Protein AF-X0YTX5-F1 (afdb_monomer)

Secondary structure (DSSP, 8-state):
-HHHHHHHHHHHHHHHHHHHHHHHHIIIIIITTHHHHTTTTS----SSS--SS----HHHHHHHHHHHHS-S--EEEEES--SSSEEE--TTT-EEESS-GGGGT-SS-EE----TT-TTHHHHHHHHT-TT-TTS-SHHHHHHHHHTTEEEEEEETTB-TTSS-S-TT--HHHHHHHHHH-TTEEEEEEETTEEEEEE-GGG---SEE--SEEEEESS-GGGHHHHHTTTT--TTEEEEEGGGTTSTTHHHHTTT---TTS-EEEEPS---EEEEEEEETTEEEEEEES--S-EEEEEEEE--TTEEEEEE--GGGS-HHHHSSEEEEETTTTEEEE-----SS-TTTTTTTTPPPSPGGGEEEETTTEEEEEE-TTTTTT-SSEEEEEEEHHHHHHHHHHHHHHHHHHHHHHHHHHHHHHHHHHHHHHHH-

Radius of gyration: 29.68 Å; Cα contacts (8 Å, |Δi|>4): 696; chains: 1; bounding box: 62×64×97 Å

Structure (mmCIF, N/CA/C/O backbone):
data_AF-X0YTX5-F1
#
_entry.id   AF-X0YTX5-F1
#
loop_
_atom_site.group_PDB
_atom_site.id
_atom_site.type_symbol
_atom_site.label_atom_id
_atom_site.label_alt_id
_atom_site.label_comp_id
_atom_site.label_asym_id
_atom_site.label_entity_id
_atom_site.label_seq_id
_atom_site.pdbx_PDB_ins_code
_atom_site.Cartn_x
_atom_site.Cartn_y
_atom_site.Cartn_z
_atom_site.occupancy
_atom_site.B_iso_or_equiv
_atom_site.auth_seq_id
_atom_site.auth_comp_id
_atom_site.auth_asym_id
_atom_site.auth_atom_id
_atom_site.pdbx_PDB_model_num
ATOM 1 N N . GLY A 1 1 ? 32.789 34.284 -64.324 1.00 57.84 1 GLY A N 1
ATOM 2 C CA . GLY A 1 1 ? 32.442 33.266 -63.310 1.00 57.84 1 GLY A CA 1
ATOM 3 C C . GLY A 1 1 ? 31.374 33.756 -62.348 1.00 57.84 1 GLY A C 1
ATOM 4 O O . GLY A 1 1 ? 30.235 33.319 -62.438 1.00 57.84 1 GLY A O 1
ATOM 5 N N . PHE A 1 2 ? 31.717 34.704 -61.473 1.00 58.22 2 PHE A N 1
ATOM 6 C CA . PHE A 1 2 ? 30.876 35.129 -60.342 1.00 58.22 2 PHE A CA 1
ATOM 7 C C . PHE A 1 2 ? 29.487 35.687 -60.728 1.00 58.22 2 PHE A C 1
ATOM 9 O O . PHE A 1 2 ? 28.477 35.274 -60.165 1.00 58.22 2 PHE A O 1
ATOM 16 N N . ASN A 1 3 ? 29.405 36.541 -61.758 1.00 65.38 3 ASN A N 1
ATOM 17 C CA . ASN A 1 3 ? 28.134 37.140 -62.208 1.00 65.38 3 ASN A CA 1
ATOM 18 C C . ASN A 1 3 ? 27.142 36.134 -62.821 1.00 65.38 3 ASN A C 1
ATOM 20 O O . ASN A 1 3 ? 25.930 36.327 -62.739 1.00 65.38 3 ASN A O 1
ATOM 24 N N . ILE A 1 4 ? 27.640 35.047 -63.417 1.00 72.75 4 ILE A N 1
ATOM 25 C CA . ILE A 1 4 ? 26.796 33.999 -64.010 1.00 72.75 4 ILE A CA 1
ATOM 26 C C . ILE A 1 4 ? 26.188 33.142 -62.895 1.00 72.75 4 ILE A C 1
ATOM 28 O O . ILE A 1 4 ? 24.982 32.898 -62.892 1.00 72.75 4 ILE A O 1
ATOM 32 N N . LEU A 1 5 ? 27.004 32.768 -61.903 1.00 69.44 5 LEU A N 1
ATOM 33 C CA . LEU A 1 5 ? 26.555 32.027 -60.726 1.00 69.44 5 LEU A CA 1
ATOM 34 C C . LEU A 1 5 ? 25.501 32.823 -59.937 1.00 69.44 5 LEU A C 1
ATOM 36 O O . LEU A 1 5 ? 24.442 32.296 -59.605 1.00 69.44 5 LEU A O 1
ATOM 40 N N . TYR A 1 6 ? 25.752 34.116 -59.705 1.00 76.00 6 TYR A N 1
ATOM 41 C CA . TYR A 1 6 ? 24.842 35.002 -58.976 1.00 76.00 6 TYR A CA 1
ATOM 42 C C . TYR A 1 6 ? 23.460 35.115 -59.641 1.00 76.00 6 TYR A C 1
ATOM 44 O O . TYR A 1 6 ? 22.429 34.965 -58.979 1.00 76.00 6 TYR A O 1
ATOM 52 N N . ASN A 1 7 ? 23.416 35.311 -60.962 1.00 74.50 7 ASN A N 1
ATOM 53 C CA . ASN A 1 7 ? 22.154 35.390 -61.702 1.00 74.50 7 ASN A CA 1
ATOM 54 C C . ASN A 1 7 ? 21.389 34.055 -61.703 1.00 74.50 7 ASN A C 1
ATOM 56 O O . ASN A 1 7 ? 20.156 34.053 -61.656 1.00 74.50 7 ASN A O 1
ATOM 60 N N . TYR A 1 8 ? 22.101 32.925 -61.681 1.00 74.75 8 TYR A N 1
ATOM 61 C CA . TYR A 1 8 ? 21.503 31.595 -61.573 1.00 74.75 8 TYR A CA 1
ATOM 62 C C . TYR A 1 8 ? 20.877 31.350 -60.189 1.00 74.75 8 TYR A C 1
ATOM 64 O O . TYR A 1 8 ? 19.706 30.971 -60.098 1.00 74.75 8 TYR A O 1
ATOM 72 N N . PHE A 1 9 ? 21.602 31.664 -59.106 1.00 75.38 9 PHE A N 1
ATOM 73 C CA . PHE A 1 9 ? 21.072 31.603 -57.737 1.00 75.38 9 PHE A CA 1
ATOM 74 C C . PHE A 1 9 ? 19.858 32.519 -57.555 1.00 75.38 9 PHE A C 1
ATOM 76 O O . PHE A 1 9 ? 18.869 32.119 -56.944 1.00 75.38 9 PHE A O 1
ATOM 83 N N . LYS A 1 10 ? 19.879 33.724 -58.137 1.00 73.44 10 LYS A N 1
ATOM 84 C CA . LYS A 1 10 ? 18.753 34.666 -58.076 1.00 73.44 10 LYS A CA 1
ATOM 85 C C . LYS A 1 10 ? 17.503 34.130 -58.788 1.00 73.44 10 LYS A C 1
ATOM 87 O O . LYS A 1 10 ? 16.402 34.283 -58.255 1.00 73.44 10 LYS A O 1
ATOM 92 N N . LYS A 1 11 ? 17.665 33.476 -59.947 1.00 83.56 11 LYS A N 1
ATOM 93 C CA . LYS A 1 11 ? 16.567 32.892 -60.741 1.00 83.56 11 LYS A CA 1
ATOM 94 C C . LYS A 1 11 ? 15.898 31.704 -60.039 1.00 83.56 11 LYS A C 1
ATOM 96 O O . LYS A 1 11 ? 14.674 31.616 -60.048 1.00 83.56 11 LYS A O 1
ATOM 101 N N . TYR A 1 12 ? 16.675 30.837 -59.387 1.00 83.12 12 TYR A N 1
ATOM 102 C CA . TYR A 1 12 ? 16.172 29.597 -58.773 1.00 83.12 12 TYR A CA 1
ATOM 103 C C . TYR A 1 12 ? 16.137 29.607 -57.241 1.00 83.12 12 TYR A C 1
ATOM 105 O O . TYR A 1 12 ? 15.925 28.561 -56.629 1.00 83.12 12 TYR A O 1
ATOM 113 N N . ARG A 1 13 ? 16.285 30.778 -56.602 1.00 82.31 13 ARG A N 1
ATOM 114 C CA . ARG A 1 13 ? 16.419 30.915 -55.139 1.00 82.31 13 ARG A CA 1
ATOM 115 C C . ARG A 1 13 ? 15.402 30.105 -54.336 1.00 82.31 13 ARG A C 1
ATOM 117 O O . ARG A 1 13 ? 15.783 29.439 -53.391 1.00 82.31 13 ARG A O 1
ATOM 124 N N . LYS A 1 14 ? 14.120 30.115 -54.727 1.00 78.06 14 LYS A N 1
ATOM 125 C CA . LYS A 1 14 ? 13.048 29.426 -53.988 1.00 78.06 14 LYS A CA 1
ATOM 126 C C . LYS A 1 14 ? 13.196 27.908 -54.062 1.00 78.06 14 LYS A C 1
ATOM 128 O O . LYS A 1 14 ? 13.034 27.236 -53.052 1.00 78.06 14 LYS A O 1
ATOM 133 N N . SER A 1 15 ? 13.524 27.388 -55.241 1.00 82.12 15 SER A N 1
ATOM 134 C CA . SER A 1 15 ? 13.706 25.954 -55.468 1.00 82.12 15 SER A CA 1
ATOM 135 C C . SER A 1 15 ? 15.001 25.459 -54.817 1.00 82.12 15 SER A C 1
ATOM 137 O O . SER A 1 15 ? 14.981 24.420 -54.171 1.00 82.12 15 SER A O 1
ATOM 139 N N . ILE A 1 16 ? 16.094 26.233 -54.889 1.00 85.44 16 ILE A N 1
ATOM 140 C CA . ILE A 1 16 ? 17.349 25.945 -54.169 1.00 85.44 16 ILE A CA 1
ATOM 141 C C . ILE A 1 16 ? 17.114 25.961 -52.652 1.00 85.44 16 ILE A C 1
ATOM 143 O O . ILE A 1 16 ? 17.505 25.019 -51.975 1.00 85.44 16 ILE A O 1
ATOM 147 N N . SER A 1 17 ? 16.420 26.971 -52.112 1.00 80.94 17 SER A N 1
ATOM 148 C CA . SER A 1 17 ? 16.062 27.013 -50.688 1.00 80.94 17 SER A CA 1
ATOM 149 C C . SER A 1 17 ? 15.198 25.824 -50.273 1.00 80.94 17 SER A C 1
ATOM 151 O O . SER A 1 17 ? 15.447 25.256 -49.220 1.00 80.94 17 SER A O 1
ATOM 153 N N . LEU A 1 18 ? 14.219 25.413 -51.086 1.00 87.31 18 LEU A N 1
ATOM 154 C CA . LEU A 1 18 ? 13.385 24.245 -50.791 1.00 87.31 18 LEU A CA 1
ATOM 155 C C . LEU A 1 18 ? 14.210 22.950 -50.765 1.00 87.31 18 LEU A C 1
ATOM 157 O O . LEU A 1 18 ? 14.044 22.152 -49.850 1.00 87.31 18 LEU A O 1
ATOM 161 N N . VAL A 1 19 ? 15.115 22.759 -51.730 1.00 91.12 19 VAL A N 1
ATOM 162 C CA . VAL A 1 19 ? 16.014 21.594 -51.772 1.00 91.12 19 VAL A CA 1
ATOM 163 C C . VAL A 1 19 ? 16.956 21.591 -50.572 1.00 91.12 19 VAL A C 1
ATOM 165 O O . VAL A 1 19 ? 17.126 20.550 -49.948 1.00 91.12 19 VAL A O 1
ATOM 168 N N . ILE A 1 20 ? 17.521 22.744 -50.203 1.00 91.44 20 ILE A N 1
ATOM 169 C CA . ILE A 1 20 ? 18.371 22.871 -49.012 1.00 91.44 20 ILE A CA 1
ATOM 170 C C . ILE A 1 20 ? 17.571 22.551 -47.749 1.00 91.44 20 ILE A C 1
ATOM 172 O O . ILE A 1 20 ? 18.040 21.780 -46.923 1.00 91.44 20 ILE A O 1
ATOM 176 N N . VAL A 1 21 ? 16.358 23.092 -47.603 1.00 92.44 21 VAL A N 1
ATOM 177 C CA . VAL A 1 21 ? 15.489 22.794 -46.457 1.00 92.44 21 VAL A CA 1
ATOM 178 C C . VAL A 1 21 ? 15.157 21.303 -46.418 1.00 92.44 21 VAL A C 1
ATOM 180 O O . VAL A 1 21 ? 15.336 20.682 -45.380 1.00 92.44 21 VAL A O 1
ATOM 183 N N . ALA A 1 22 ? 14.756 20.695 -47.535 1.00 92.88 22 ALA A N 1
ATOM 184 C CA . ALA A 1 22 ? 14.469 19.263 -47.599 1.00 92.88 22 ALA A CA 1
ATOM 185 C C . ALA A 1 22 ? 15.700 18.407 -47.251 1.00 92.88 22 ALA A C 1
ATOM 187 O O . ALA A 1 22 ? 15.591 17.473 -46.461 1.00 92.88 22 ALA A O 1
ATOM 188 N N . ALA A 1 23 ? 16.879 18.757 -47.773 1.00 95.31 23 ALA A N 1
ATOM 189 C CA . ALA A 1 23 ? 18.134 18.088 -47.444 1.00 95.31 23 ALA A CA 1
ATOM 190 C C . ALA A 1 23 ? 18.479 18.231 -45.954 1.00 95.31 23 ALA A C 1
ATOM 192 O O . ALA A 1 23 ? 18.842 17.245 -45.320 1.00 95.31 23 ALA A O 1
ATOM 193 N N . LEU A 1 24 ? 18.299 19.421 -45.371 1.00 95.25 24 LEU A N 1
ATOM 194 C CA . LEU A 1 24 ? 18.482 19.650 -43.937 1.00 95.25 24 LEU A CA 1
ATOM 195 C C . LEU A 1 24 ? 17.498 18.828 -43.103 1.00 95.25 24 LEU A C 1
ATOM 197 O O . LEU A 1 24 ? 17.904 18.261 -42.097 1.00 95.25 24 LEU A O 1
ATOM 201 N N . TYR A 1 25 ? 16.237 18.698 -43.523 1.00 95.31 25 TYR A N 1
ATOM 202 C CA . TYR A 1 25 ? 15.267 17.834 -42.846 1.00 95.31 25 TYR A CA 1
ATOM 203 C C . TYR A 1 25 ? 15.682 16.359 -42.897 1.00 95.31 25 TYR A C 1
ATOM 205 O O . TYR A 1 25 ? 15.608 15.678 -41.880 1.00 95.31 25 TYR A O 1
ATOM 213 N N . ILE A 1 26 ? 16.164 15.862 -44.039 1.00 96.31 26 ILE A N 1
ATOM 214 C CA . ILE A 1 26 ? 16.653 14.479 -44.159 1.00 96.31 26 ILE A CA 1
ATOM 215 C C . ILE A 1 26 ? 17.895 14.265 -43.287 1.00 96.31 26 ILE A C 1
ATOM 217 O O . ILE A 1 26 ? 17.999 13.252 -42.598 1.00 96.31 26 ILE A O 1
ATOM 221 N N . LEU A 1 27 ? 18.822 15.222 -43.271 1.00 95.81 27 LEU A N 1
ATOM 222 C CA . LEU A 1 27 ? 20.013 15.140 -42.430 1.00 95.81 27 LEU A CA 1
ATOM 223 C C . LEU A 1 27 ? 19.660 15.194 -40.941 1.00 95.81 27 LEU A C 1
ATOM 225 O O . LEU A 1 27 ? 20.191 14.397 -40.180 1.00 95.81 27 LEU A O 1
ATOM 229 N N . LEU A 1 28 ? 18.751 16.077 -40.524 1.00 94.38 28 LEU A N 1
ATOM 230 C CA . LEU A 1 28 ? 18.382 16.246 -39.117 1.00 94.38 28 LEU A CA 1
ATOM 231 C C . LEU A 1 28 ? 17.473 15.126 -38.605 1.00 94.38 28 LEU A C 1
ATOM 233 O O . LEU A 1 28 ? 17.730 14.588 -37.538 1.00 94.38 28 LEU A O 1
ATOM 237 N N . PHE A 1 29 ? 16.428 14.758 -39.345 1.00 94.38 29 PHE A N 1
ATOM 238 C CA . PHE A 1 29 ? 15.411 13.807 -38.878 1.00 94.38 29 PHE A CA 1
ATOM 239 C C . PHE A 1 29 ? 15.597 12.387 -39.416 1.00 94.38 29 PHE A C 1
ATOM 241 O O . PHE A 1 29 ? 15.044 11.451 -38.848 1.00 94.38 29 PHE A O 1
ATOM 248 N N . GLY A 1 30 ? 16.369 12.204 -40.487 1.00 92.56 30 GLY A N 1
ATOM 249 C CA . GLY A 1 30 ? 16.738 10.886 -41.003 1.00 92.56 30 GLY A CA 1
ATOM 250 C C . GLY A 1 30 ? 18.091 10.435 -40.463 1.00 92.56 30 GLY A C 1
ATOM 251 O O . GLY A 1 30 ? 18.161 9.482 -39.694 1.00 92.56 30 GLY A O 1
ATOM 252 N N . VAL A 1 31 ? 19.162 11.137 -40.852 1.00 93.44 31 VAL A N 1
ATOM 253 C CA . VAL A 1 31 ? 20.550 10.705 -40.595 1.00 93.44 31 VAL A CA 1
ATOM 254 C C . VAL A 1 31 ? 20.977 10.950 -39.148 1.00 93.44 31 VAL A C 1
ATOM 256 O O . VAL A 1 31 ? 21.439 10.032 -38.482 1.00 93.44 31 VAL A O 1
ATOM 259 N N . TYR A 1 32 ? 20.811 12.166 -38.630 1.00 94.00 32 TYR A N 1
ATOM 260 C CA . TYR A 1 32 ? 21.210 12.509 -37.262 1.00 94.00 32 TYR A CA 1
ATOM 261 C C . TYR A 1 32 ? 20.362 11.767 -36.218 1.00 94.00 32 TYR A C 1
ATOM 263 O O . TYR A 1 32 ? 20.885 11.317 -35.203 1.00 94.00 32 TYR A O 1
ATOM 271 N N . MET A 1 33 ? 19.076 11.549 -36.506 1.00 95.94 33 MET A N 1
ATOM 272 C CA . MET A 1 33 ? 18.187 10.728 -35.673 1.00 95.94 33 MET A CA 1
ATOM 273 C C . MET A 1 33 ? 18.319 9.218 -35.937 1.00 95.94 33 MET A C 1
ATOM 275 O O . MET A 1 33 ? 17.630 8.436 -35.290 1.00 95.94 33 MET A O 1
ATOM 279 N N . TRP A 1 34 ? 19.201 8.768 -36.839 1.00 94.44 34 TRP A N 1
ATOM 280 C CA . TRP A 1 34 ? 19.364 7.344 -37.162 1.00 94.44 34 TRP A CA 1
ATOM 281 C C . TRP A 1 34 ? 19.580 6.447 -35.932 1.00 94.44 34 TRP A C 1
ATOM 283 O O . TRP A 1 34 ? 18.893 5.429 -35.836 1.00 94.44 34 TRP A O 1
ATOM 293 N N . PRO A 1 35 ? 20.423 6.816 -34.941 1.00 92.00 35 PRO A N 1
ATOM 294 C CA . PRO A 1 35 ? 20.587 6.018 -33.724 1.00 92.00 35 PRO A CA 1
ATOM 295 C C . PRO A 1 35 ? 19.322 5.909 -32.860 1.00 92.00 35 PRO A C 1
ATOM 297 O O . PRO A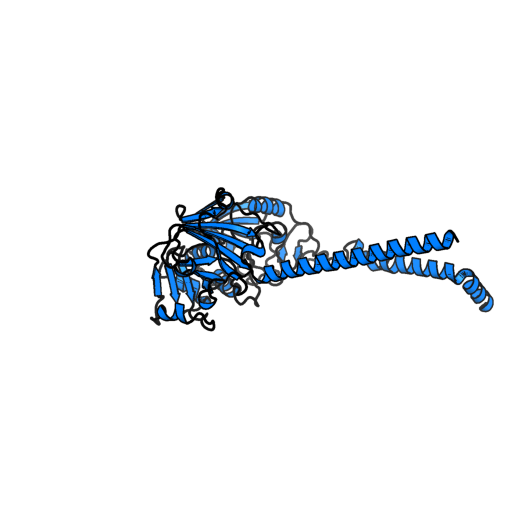 1 35 ? 19.195 4.958 -32.092 1.00 92.00 35 PRO A O 1
ATOM 300 N N . TYR A 1 36 ? 18.385 6.855 -32.978 1.00 90.94 36 TYR A N 1
ATOM 301 C CA . TYR A 1 36 ? 17.088 6.790 -32.301 1.00 90.94 36 TYR A CA 1
ATOM 302 C C . TYR A 1 36 ? 16.145 5.821 -33.015 1.00 90.94 36 TYR A C 1
ATOM 304 O O . TYR A 1 36 ? 15.491 5.017 -32.360 1.00 90.94 36 TYR A O 1
ATOM 312 N N . TRP A 1 37 ? 16.113 5.848 -34.352 1.00 90.25 37 TRP A N 1
ATOM 313 C CA . TRP A 1 37 ? 15.280 4.940 -35.150 1.00 90.25 37 TRP A CA 1
ATOM 314 C C . TRP A 1 37 ? 15.717 3.479 -35.035 1.00 90.25 37 TRP A C 1
ATOM 316 O O . TRP A 1 37 ? 14.878 2.583 -35.057 1.00 90.25 37 TRP A O 1
ATOM 326 N N . THR A 1 38 ? 17.023 3.238 -34.914 1.00 89.44 38 THR A N 1
ATOM 327 C CA . THR A 1 38 ? 17.587 1.886 -34.797 1.00 89.44 38 THR A CA 1
ATOM 328 C C . THR A 1 38 ? 17.747 1.413 -33.355 1.00 89.44 38 THR A C 1
ATOM 330 O O . THR A 1 38 ? 18.075 0.250 -33.134 1.00 89.44 38 THR A O 1
ATOM 333 N N . GLY A 1 39 ? 17.554 2.295 -32.369 1.00 85.81 39 GLY A N 1
ATOM 334 C CA . GLY A 1 39 ? 17.823 1.992 -30.964 1.00 85.81 39 GLY A CA 1
ATOM 335 C C . GLY A 1 39 ? 19.314 1.854 -30.630 1.00 85.81 39 GLY A C 1
ATOM 336 O O . GLY A 1 39 ? 19.644 1.411 -29.534 1.00 85.81 39 GLY A O 1
ATOM 337 N N . ALA A 1 40 ? 20.224 2.256 -31.527 1.00 87.56 40 ALA A N 1
ATOM 338 C CA . ALA A 1 40 ? 21.668 2.248 -31.275 1.00 87.56 40 ALA A CA 1
ATOM 339 C C . ALA A 1 40 ? 22.092 3.202 -30.142 1.00 87.56 40 ALA A C 1
ATOM 341 O O . ALA A 1 40 ? 23.187 3.070 -29.607 1.00 87.56 40 ALA A O 1
ATOM 342 N N . ILE A 1 41 ? 21.227 4.147 -29.750 1.00 89.38 41 ILE A N 1
ATOM 343 C CA . ILE A 1 41 ? 21.434 4.969 -28.548 1.00 89.38 41 ILE A CA 1
ATOM 344 C C . ILE A 1 41 ? 21.294 4.165 -27.242 1.00 89.38 41 ILE A C 1
ATOM 346 O O . ILE A 1 41 ? 21.807 4.580 -26.205 1.00 89.38 41 ILE A O 1
ATOM 350 N N . ILE A 1 42 ? 20.603 3.021 -27.279 1.00 87.62 42 ILE A N 1
ATOM 351 C CA . ILE A 1 42 ? 20.414 2.152 -26.119 1.00 87.62 42 ILE A CA 1
ATOM 352 C C . ILE A 1 42 ? 21.633 1.242 -26.000 1.00 87.62 42 ILE A C 1
ATOM 354 O O . ILE A 1 42 ? 21.929 0.468 -26.915 1.00 87.62 42 ILE A O 1
ATOM 358 N N . TYR A 1 43 ? 22.304 1.330 -24.850 1.00 85.38 43 TYR A N 1
ATOM 359 C CA . TYR A 1 43 ? 23.467 0.513 -24.520 1.00 85.38 43 TYR A CA 1
ATOM 360 C C . TYR A 1 43 ? 23.165 -0.972 -24.731 1.00 85.38 43 TYR A C 1
ATOM 362 O O . TYR A 1 43 ? 22.215 -1.506 -24.162 1.00 85.38 43 TYR A O 1
ATOM 370 N N . GLU A 1 44 ? 23.958 -1.630 -25.569 1.00 84.81 44 GLU A N 1
ATOM 371 C CA . GLU A 1 44 ? 23.699 -3.005 -25.999 1.00 84.81 44 GLU A CA 1
ATOM 372 C C . GLU A 1 44 ? 24.222 -4.075 -25.037 1.00 84.81 44 GLU A C 1
ATOM 374 O O . GLU A 1 44 ? 23.824 -5.230 -25.165 1.00 84.81 44 GLU A O 1
ATOM 379 N N . GLY A 1 45 ? 24.998 -3.679 -24.024 1.00 82.94 45 GLY A N 1
ATOM 380 C CA . GLY A 1 45 ? 25.584 -4.573 -23.025 1.00 82.94 45 GLY A CA 1
ATOM 381 C C . GLY A 1 45 ? 27.084 -4.785 -23.233 1.00 82.94 45 GLY A C 1
ATOM 382 O O . GLY A 1 45 ? 27.649 -4.421 -24.263 1.00 82.94 45 GLY A O 1
ATOM 383 N N . GLY A 1 46 ? 27.744 -5.351 -22.228 1.00 80.56 46 GLY A N 1
ATOM 384 C CA . GLY A 1 46 ? 29.158 -5.717 -22.248 1.00 80.56 46 GLY A CA 1
ATOM 385 C C . GLY A 1 46 ? 29.484 -6.722 -21.144 1.00 80.56 46 GLY A C 1
ATOM 386 O O . GLY A 1 46 ? 28.607 -7.108 -20.379 1.00 80.56 46 GLY A O 1
ATOM 387 N N . GLU A 1 47 ? 30.752 -7.125 -21.032 1.00 74.62 47 GLU A N 1
ATOM 388 C CA . GLU A 1 47 ? 31.186 -8.166 -20.078 1.00 74.62 47 GLU A CA 1
ATOM 389 C C . GLU A 1 47 ? 30.887 -7.821 -18.610 1.00 74.62 47 GLU A C 1
ATOM 391 O O . GLU A 1 47 ? 30.637 -8.708 -17.802 1.00 74.62 47 GLU A O 1
ATOM 396 N N . ILE A 1 48 ? 30.902 -6.527 -18.271 1.00 76.12 48 ILE A N 1
ATOM 397 C CA . ILE A 1 48 ? 30.707 -6.040 -16.898 1.00 76.12 48 ILE A CA 1
ATOM 398 C C . ILE A 1 48 ? 29.269 -5.574 -16.664 1.00 76.12 48 ILE A C 1
ATOM 400 O O . ILE A 1 48 ? 28.724 -5.784 -15.586 1.00 76.12 48 ILE A O 1
ATOM 404 N N . LYS A 1 49 ? 28.655 -4.901 -17.645 1.00 79.50 49 LYS A N 1
ATOM 405 C CA . LYS A 1 49 ? 27.348 -4.252 -17.491 1.00 79.50 49 LYS A CA 1
ATOM 406 C C . LYS A 1 49 ? 26.342 -4.854 -18.480 1.00 79.50 49 LYS A C 1
ATOM 408 O O . LYS A 1 49 ? 26.605 -4.795 -19.681 1.00 79.50 49 LYS A O 1
ATOM 413 N N . PRO A 1 50 ? 25.188 -5.363 -18.012 1.00 84.12 50 PRO A N 1
ATOM 414 C CA . PRO A 1 50 ? 24.144 -5.883 -18.887 1.00 84.12 50 PRO A CA 1
ATOM 415 C C . PRO A 1 50 ? 23.598 -4.848 -19.875 1.00 84.12 50 PRO A C 1
ATOM 417 O O . PRO A 1 50 ? 23.784 -3.637 -19.715 1.00 84.12 50 PRO A O 1
ATOM 420 N N . SER A 1 51 ? 22.891 -5.339 -20.890 1.00 85.75 51 SER A N 1
ATOM 421 C CA . SER A 1 51 ? 22.187 -4.520 -21.872 1.00 85.75 51 SER A CA 1
ATOM 422 C C . SER A 1 51 ? 21.187 -3.578 -21.204 1.00 85.75 51 SER A C 1
ATOM 424 O O . SER A 1 51 ? 20.524 -3.929 -20.235 1.00 85.75 51 SER A O 1
ATOM 426 N N . ALA A 1 52 ? 21.032 -2.371 -21.743 1.00 84.62 52 ALA A N 1
ATOM 427 C CA . ALA A 1 52 ? 19.890 -1.515 -21.422 1.00 84.62 52 ALA A CA 1
ATOM 428 C C . ALA A 1 52 ? 18.691 -1.801 -22.346 1.00 84.62 52 ALA A C 1
ATOM 430 O O . ALA A 1 52 ? 17.628 -1.195 -22.196 1.00 84.62 52 ALA A O 1
ATOM 431 N N . ARG A 1 53 ? 18.851 -2.702 -23.328 1.00 85.12 53 ARG A N 1
ATOM 432 C CA . ARG A 1 53 ? 17.741 -3.196 -24.145 1.00 85.12 53 ARG A CA 1
ATOM 433 C C . ARG A 1 53 ? 16.915 -4.172 -23.312 1.00 85.12 53 ARG A C 1
ATOM 435 O O . ARG A 1 53 ? 17.450 -4.941 -22.525 1.00 85.12 53 ARG A O 1
ATOM 442 N N . VAL A 1 54 ? 15.598 -4.127 -23.485 1.00 83.44 54 VAL A N 1
ATOM 443 C CA . VAL A 1 54 ? 14.658 -4.948 -22.716 1.00 83.44 54 VAL A CA 1
ATOM 444 C C . VAL A 1 54 ? 14.004 -5.976 -23.612 1.00 83.44 54 VAL A C 1
ATOM 446 O O . VAL A 1 54 ? 13.321 -5.633 -24.577 1.00 83.44 54 VAL A O 1
ATOM 449 N N . LYS A 1 55 ? 14.141 -7.238 -23.216 1.00 88.31 55 LYS A N 1
ATOM 450 C CA . LYS A 1 55 ? 13.280 -8.333 -23.645 1.00 88.31 55 LYS A CA 1
ATOM 451 C C . LYS A 1 55 ? 12.885 -9.116 -22.400 1.00 88.31 55 LYS A C 1
ATOM 453 O O . LYS A 1 55 ? 13.645 -9.939 -21.909 1.00 88.31 55 LYS A O 1
ATOM 458 N N . ILE A 1 56 ? 11.711 -8.793 -21.864 1.00 92.31 56 ILE A N 1
ATOM 459 C CA . ILE A 1 56 ? 11.223 -9.384 -20.616 1.00 92.31 56 ILE A CA 1
ATOM 460 C C . ILE A 1 56 ? 10.971 -10.887 -20.841 1.00 92.31 56 ILE A C 1
ATOM 462 O O . ILE A 1 56 ? 10.227 -11.234 -21.766 1.00 92.31 56 ILE A O 1
ATOM 466 N N . PRO A 1 57 ? 11.549 -11.785 -20.024 1.00 95.12 57 PRO A N 1
ATOM 467 C CA . PRO A 1 57 ? 11.325 -13.219 -20.154 1.00 95.12 57 PRO A CA 1
ATOM 468 C C . PRO A 1 57 ? 9.858 -13.624 -19.958 1.00 95.12 57 PRO A C 1
ATOM 470 O O . PRO A 1 57 ? 9.134 -13.044 -19.149 1.00 95.12 57 PRO A O 1
ATOM 473 N N . GLU A 1 58 ? 9.420 -14.689 -20.635 1.00 96.38 58 GLU A N 1
ATOM 474 C CA . GLU A 1 58 ? 8.023 -15.159 -20.584 1.00 96.38 58 GLU A CA 1
ATOM 475 C C . GLU A 1 58 ? 7.551 -15.478 -19.149 1.00 96.38 58 GLU A C 1
ATOM 477 O O . GLU A 1 58 ? 6.378 -15.303 -18.807 1.00 96.38 58 GLU A O 1
ATOM 482 N N . TYR A 1 59 ? 8.466 -15.923 -18.283 1.00 97.00 59 TYR A N 1
ATOM 483 C CA . TYR A 1 59 ? 8.143 -16.282 -16.905 1.00 97.00 59 TYR A CA 1
ATOM 484 C C . TYR A 1 59 ? 7.704 -15.089 -16.043 1.00 97.00 59 TYR A C 1
ATOM 486 O O . TYR A 1 59 ? 6.910 -15.296 -15.129 1.00 97.00 59 TYR A O 1
ATOM 494 N N . TYR A 1 60 ? 8.113 -13.855 -16.364 1.00 97.06 60 TYR A N 1
ATOM 495 C CA . TYR A 1 60 ? 7.613 -12.651 -15.687 1.00 97.06 60 TYR A CA 1
ATOM 496 C C . TYR A 1 60 ? 6.123 -12.437 -15.942 1.00 97.06 60 TYR A C 1
ATOM 498 O O . TYR A 1 60 ? 5.377 -12.130 -15.018 1.00 97.06 60 TYR A O 1
ATOM 506 N 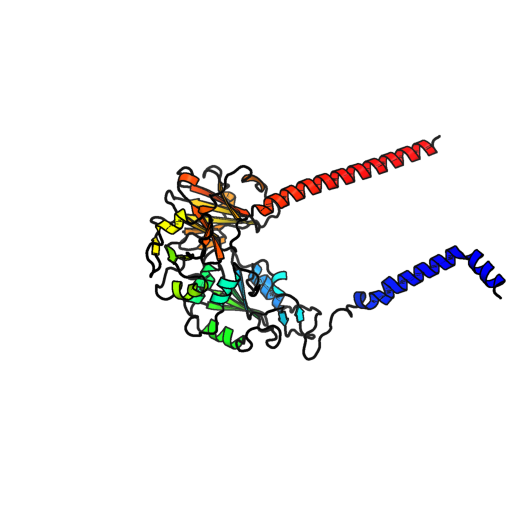N . TYR A 1 61 ? 5.666 -12.644 -17.178 1.00 97.81 61 TYR A N 1
ATOM 507 C CA . TYR A 1 61 ? 4.247 -12.519 -17.514 1.00 97.81 61 TYR A CA 1
ATOM 508 C C . TYR A 1 61 ? 3.416 -13.617 -16.840 1.00 97.81 61 TYR A C 1
ATOM 510 O O . TYR A 1 61 ? 2.328 -13.348 -16.337 1.00 97.81 61 TYR A O 1
ATOM 518 N N . LYS A 1 62 ? 3.942 -14.849 -16.767 1.00 98.31 62 LYS A N 1
ATOM 519 C CA . LYS A 1 62 ? 3.295 -15.962 -16.046 1.00 98.31 62 LYS A CA 1
ATOM 520 C C . LYS A 1 62 ? 3.194 -15.682 -14.542 1.00 98.31 62 LYS A C 1
ATOM 522 O O . LYS A 1 62 ? 2.123 -15.870 -13.966 1.00 98.31 62 LYS A O 1
ATOM 527 N N . ALA A 1 63 ? 4.278 -15.196 -13.936 1.00 98.19 63 ALA A N 1
ATOM 528 C CA . ALA A 1 63 ? 4.327 -14.765 -12.541 1.00 98.19 63 ALA A CA 1
ATOM 529 C C . ALA A 1 63 ? 3.335 -13.626 -12.254 1.00 98.19 63 ALA A C 1
ATOM 531 O O . ALA A 1 63 ? 2.574 -13.693 -11.289 1.00 98.19 63 ALA A O 1
ATOM 532 N N . ALA A 1 64 ? 3.304 -12.615 -13.124 1.00 98.12 64 ALA A N 1
ATOM 533 C CA . ALA A 1 64 ? 2.412 -11.471 -12.999 1.00 98.12 64 ALA A CA 1
ATOM 534 C C . ALA A 1 64 ? 0.933 -11.863 -13.110 1.00 98.12 64 ALA A C 1
ATOM 536 O O . ALA A 1 64 ? 0.130 -11.460 -12.273 1.00 98.12 64 ALA A O 1
ATOM 537 N N . ASN A 1 65 ? 0.570 -12.696 -14.090 1.00 97.81 65 ASN A N 1
ATOM 538 C CA . ASN A 1 65 ? -0.803 -13.186 -14.225 1.00 97.81 65 ASN A CA 1
ATOM 539 C C . ASN A 1 65 ? -1.255 -13.930 -12.963 1.00 97.81 65 ASN A C 1
ATOM 541 O O . ASN A 1 65 ? -2.323 -13.642 -12.434 1.00 97.81 65 ASN A O 1
ATOM 545 N N . TYR A 1 66 ? -0.405 -14.816 -12.439 1.00 97.81 66 TYR A N 1
ATOM 546 C CA . TYR A 1 66 ? -0.692 -15.554 -11.213 1.00 97.81 66 TYR A CA 1
A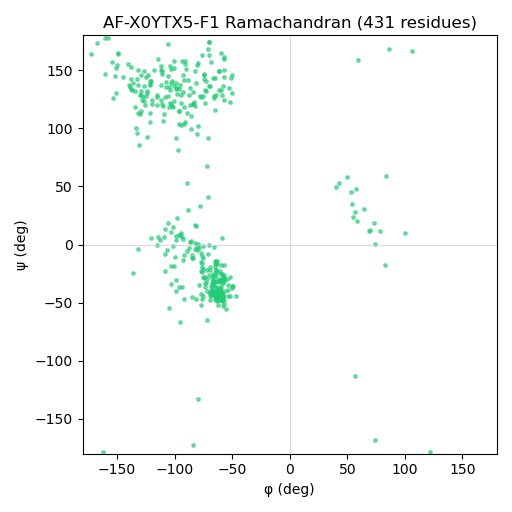TOM 547 C C . TYR A 1 66 ? -0.972 -14.637 -10.018 1.00 97.81 66 TYR A C 1
ATOM 549 O O . TYR A 1 66 ? -1.991 -14.788 -9.352 1.00 97.81 66 TYR A O 1
ATOM 557 N N . ILE A 1 67 ? -0.097 -13.666 -9.751 1.00 97.31 67 ILE A N 1
ATOM 558 C CA . ILE A 1 67 ? -0.236 -12.821 -8.558 1.00 97.31 67 ILE A CA 1
ATOM 559 C C . ILE A 1 67 ? -1.341 -11.762 -8.697 1.00 97.31 67 ILE A C 1
ATOM 561 O O . ILE A 1 67 ? -1.892 -11.301 -7.696 1.00 97.31 67 ILE A O 1
ATOM 565 N N . ASN A 1 68 ? -1.699 -11.389 -9.928 1.00 96.12 68 ASN A N 1
ATOM 566 C CA . ASN A 1 68 ? -2.806 -10.473 -10.205 1.00 96.12 68 ASN A CA 1
ATOM 567 C C . ASN A 1 68 ? -4.178 -11.131 -9.993 1.00 96.12 68 ASN A C 1
ATOM 569 O O . ASN A 1 68 ? -5.137 -10.435 -9.657 1.00 96.12 68 ASN A O 1
ATOM 573 N N . GLU A 1 69 ? -4.276 -12.454 -10.154 1.00 95.19 69 GLU A N 1
ATOM 574 C CA . GLU A 1 69 ? -5.497 -13.226 -9.884 1.00 95.19 69 GLU A CA 1
ATOM 575 C C . GLU A 1 69 ? -5.762 -13.421 -8.380 1.00 95.19 69 GLU A C 1
ATOM 577 O O . GLU A 1 69 ? -6.907 -13.638 -7.969 1.00 95.19 69 GLU A O 1
ATOM 582 N N . GLU A 1 70 ? -4.729 -13.296 -7.542 1.00 94.94 70 GLU A N 1
ATOM 583 C CA . GLU A 1 70 ? -4.849 -13.445 -6.093 1.00 94.94 70 GLU A CA 1
ATOM 584 C C . GLU A 1 70 ? -5.750 -12.361 -5.477 1.00 94.94 70 GLU A C 1
ATOM 586 O O . GLU A 1 70 ? -5.566 -11.150 -5.660 1.00 94.94 70 GLU A O 1
ATOM 591 N N . LYS A 1 71 ? -6.735 -12.800 -4.687 1.00 91.50 71 LYS A N 1
ATOM 592 C CA . LYS A 1 71 ? -7.737 -11.920 -4.072 1.00 91.50 71 LYS A CA 1
ATOM 593 C C . LYS A 1 71 ? -7.222 -11.221 -2.810 1.00 91.50 71 LYS A C 1
ATOM 595 O O . LYS A 1 71 ? -6.367 -11.726 -2.080 1.00 91.50 71 LYS A O 1
ATOM 600 N N . GLY A 1 72 ? -7.827 -10.070 -2.535 1.00 91.31 72 GLY A N 1
ATOM 601 C CA . GLY A 1 72 ? -7.545 -9.236 -1.372 1.00 91.31 72 GLY A CA 1
ATOM 602 C C . GLY A 1 72 ? -6.384 -8.256 -1.568 1.00 91.31 72 GLY A C 1
ATOM 603 O O . GLY A 1 72 ? -5.624 -8.334 -2.541 1.00 91.31 72 GLY A O 1
ATOM 604 N N . GLU A 1 73 ? -6.269 -7.322 -0.632 1.00 94.56 73 GLU A N 1
ATOM 605 C CA . GLU A 1 73 ? -5.220 -6.312 -0.537 1.00 94.56 73 GLU A CA 1
ATOM 606 C C . GLU A 1 73 ? -4.075 -6.838 0.323 1.00 94.56 73 GLU A C 1
ATOM 608 O O . GLU A 1 73 ? -4.218 -7.164 1.507 1.00 94.56 73 GLU A O 1
ATOM 613 N N . PHE A 1 74 ? -2.918 -6.934 -0.315 1.00 96.38 74 PHE A N 1
ATOM 614 C CA . PHE A 1 74 ? -1.675 -7.360 0.296 1.00 96.38 74 PHE A CA 1
ATOM 615 C C . PHE A 1 74 ? -0.502 -6.772 -0.480 1.00 96.38 74 PHE A C 1
ATOM 617 O O . PHE A 1 74 ? -0.621 -6.461 -1.668 1.00 96.38 74 PHE A O 1
ATOM 624 N N . LYS A 1 75 ? 0.639 -6.676 0.195 1.00 96.31 75 LYS A N 1
ATOM 625 C CA . LYS A 1 75 ? 1.915 -6.268 -0.386 1.00 96.31 75 LYS A CA 1
ATOM 626 C C . LYS A 1 75 ? 2.797 -7.482 -0.662 1.00 96.31 75 LYS A C 1
ATOM 628 O O . LYS A 1 75 ? 2.626 -8.553 -0.063 1.00 96.31 75 LYS A O 1
ATOM 633 N N . ILE A 1 76 ? 3.741 -7.295 -1.574 1.00 96.00 76 ILE A N 1
ATOM 634 C CA . ILE A 1 76 ? 4.763 -8.278 -1.934 1.00 96.00 76 ILE A CA 1
ATOM 635 C C . ILE A 1 76 ? 6.122 -7.708 -1.548 1.00 96.00 76 ILE A C 1
ATOM 637 O O . ILE A 1 76 ? 6.438 -6.588 -1.928 1.00 96.00 76 ILE A O 1
ATOM 641 N N . LEU A 1 77 ? 6.933 -8.461 -0.817 1.00 92.50 77 LEU A N 1
ATOM 642 C CA . LEU A 1 77 ? 8.324 -8.098 -0.552 1.00 92.50 77 LEU A CA 1
ATOM 643 C C . LEU A 1 77 ? 9.207 -8.604 -1.694 1.00 92.50 77 LEU A C 1
ATOM 645 O O . LEU A 1 77 ? 9.230 -9.809 -1.915 1.00 92.50 77 LEU A O 1
ATOM 649 N N . SER A 1 78 ? 9.918 -7.728 -2.406 1.00 90.38 78 SER A N 1
ATOM 650 C CA . SER A 1 78 ? 10.856 -8.149 -3.462 1.00 90.38 78 SER A CA 1
ATOM 651 C C . SER A 1 78 ? 12.269 -8.307 -2.906 1.00 90.38 78 SER A C 1
ATOM 653 O O . SER A 1 78 ? 12.760 -7.431 -2.190 1.00 90.38 78 SER A O 1
ATOM 655 N N . LEU A 1 79 ? 12.912 -9.433 -3.216 1.00 88.50 79 LEU A N 1
ATOM 656 C CA . LEU A 1 79 ? 14.268 -9.787 -2.804 1.00 88.50 79 LEU A CA 1
ATOM 657 C C . LEU A 1 79 ? 15.031 -10.489 -3.950 1.00 88.50 79 LEU A C 1
ATOM 659 O O . LEU A 1 79 ? 14.402 -11.133 -4.787 1.00 88.50 79 LEU A O 1
ATOM 663 N N . PRO A 1 80 ? 16.378 -10.454 -3.974 1.00 84.06 80 PRO A N 1
ATOM 664 C CA . PRO A 1 80 ? 17.245 -9.695 -3.081 1.00 84.06 80 PRO A CA 1
ATOM 665 C C . PRO A 1 80 ? 17.101 -8.193 -3.329 1.00 84.06 80 PRO A C 1
ATOM 667 O O . PRO A 1 80 ? 16.692 -7.745 -4.398 1.00 84.06 80 PRO A O 1
ATOM 670 N N . HIS A 1 81 ? 17.436 -7.405 -2.318 1.00 78.19 81 HIS A N 1
ATOM 671 C CA . HIS A 1 81 ? 17.396 -5.961 -2.441 1.00 78.19 81 HIS A CA 1
ATOM 672 C C . HIS A 1 81 ? 18.516 -5.447 -3.369 1.00 78.19 81 HIS A C 1
ATOM 674 O O . HIS A 1 81 ? 19.662 -5.880 -3.244 1.00 78.19 81 HIS A O 1
ATOM 680 N N . GLN A 1 82 ? 18.194 -4.498 -4.260 1.00 75.25 82 GLN A N 1
ATOM 681 C CA . GLN A 1 82 ? 19.172 -3.794 -5.095 1.00 75.25 82 GLN A CA 1
ATOM 682 C C . GLN A 1 82 ? 19.161 -2.270 -4.867 1.00 75.25 82 GLN A C 1
ATOM 684 O O . GLN A 1 82 ? 18.096 -1.667 -4.739 1.00 75.25 82 GLN A O 1
ATOM 689 N N . THR A 1 83 ? 20.339 -1.637 -4.854 1.00 72.19 83 THR A N 1
ATOM 690 C CA . THR A 1 83 ? 20.546 -0.190 -4.675 1.00 72.19 83 THR A CA 1
ATOM 691 C C . THR A 1 83 ? 20.976 0.490 -5.974 1.00 72.19 83 THR A C 1
ATOM 693 O O . THR A 1 83 ? 21.848 0.013 -6.693 1.00 72.19 83 THR A O 1
ATOM 696 N N . GLY A 1 84 ? 20.385 1.647 -6.291 1.00 72.12 84 GLY A N 1
ATOM 697 C CA . GLY A 1 84 ? 20.757 2.411 -7.493 1.00 72.12 84 GLY A CA 1
ATOM 698 C C . GLY A 1 84 ? 20.268 1.806 -8.820 1.00 72.12 84 GLY A C 1
ATOM 699 O O . GLY A 1 84 ? 20.783 2.161 -9.881 1.00 72.12 84 GLY A O 1
ATOM 700 N N . GLY A 1 85 ? 19.275 0.912 -8.765 1.00 80.06 85 GLY A N 1
ATOM 701 C CA . GLY A 1 85 ? 18.650 0.254 -9.914 1.00 80.06 85 GLY A CA 1
ATOM 702 C C . GLY A 1 85 ? 18.743 -1.268 -9.846 1.00 80.06 85 GLY A C 1
ATOM 703 O O . GLY A 1 85 ? 19.317 -1.818 -8.910 1.00 80.06 85 GLY A O 1
ATOM 704 N N . VAL A 1 86 ? 18.223 -1.950 -10.863 1.00 85.94 86 VAL A N 1
ATOM 705 C CA . VAL A 1 86 ? 18.265 -3.412 -10.975 1.00 85.94 86 VAL A CA 1
ATOM 706 C C . VAL A 1 86 ? 19.171 -3.868 -12.102 1.00 85.94 86 VAL A C 1
ATOM 708 O O . VAL A 1 86 ? 19.304 -3.184 -13.118 1.00 85.94 86 VAL A O 1
ATOM 711 N N . ALA A 1 87 ? 19.767 -5.040 -11.924 1.00 89.38 87 ALA A N 1
ATOM 712 C CA . ALA A 1 87 ? 20.562 -5.704 -12.942 1.00 89.38 87 ALA A CA 1
ATOM 713 C C . ALA A 1 87 ? 20.163 -7.177 -12.998 1.00 89.38 87 ALA A C 1
ATOM 715 O O . ALA A 1 87 ? 20.344 -7.887 -12.010 1.00 89.38 87 ALA A O 1
ATOM 716 N N . TYR A 1 88 ? 19.651 -7.627 -14.143 1.00 90.06 88 TYR A N 1
ATOM 717 C CA . TYR A 1 88 ? 19.258 -9.013 -14.361 1.00 90.06 88 TYR A CA 1
ATOM 718 C C . TYR A 1 88 ? 20.167 -9.727 -15.361 1.00 90.06 88 TYR A C 1
ATOM 720 O O . TYR A 1 88 ? 20.633 -9.140 -16.340 1.00 90.06 88 TYR A O 1
ATOM 728 N N . ASP A 1 89 ? 20.364 -11.021 -15.136 1.00 88.44 89 ASP A N 1
ATOM 729 C CA . ASP A 1 89 ? 21.137 -11.960 -15.952 1.00 88.44 89 ASP A CA 1
ATOM 730 C C . ASP A 1 89 ? 20.290 -12.631 -17.058 1.00 88.44 89 ASP A C 1
ATOM 732 O O . ASP A 1 89 ? 20.525 -13.782 -17.437 1.00 88.44 89 ASP A O 1
ATOM 736 N N . TRP A 1 90 ? 19.265 -11.929 -17.555 1.00 90.56 90 TRP A N 1
ATOM 737 C CA . TRP A 1 90 ? 18.380 -12.435 -18.604 1.00 90.56 90 TRP A CA 1
ATOM 738 C C . TRP A 1 90 ? 19.140 -12.839 -19.876 1.00 90.56 90 TRP A C 1
ATOM 740 O O . TRP A 1 90 ? 20.255 -12.390 -20.152 1.00 90.56 90 TRP A O 1
ATOM 750 N N . GLU A 1 91 ? 18.492 -13.671 -20.690 1.00 83.75 91 GLU A N 1
ATOM 751 C CA . GLU A 1 91 ? 18.983 -14.013 -22.026 1.00 83.75 91 GLU A CA 1
ATOM 752 C C . GLU A 1 91 ? 19.171 -12.754 -22.899 1.00 83.75 91 GLU A C 1
ATOM 754 O O . GLU A 1 91 ? 18.615 -11.693 -22.618 1.00 83.75 91 GLU A O 1
ATOM 759 N N . ASP A 1 92 ? 19.958 -12.869 -23.973 1.00 78.19 92 ASP A N 1
ATOM 760 C CA . ASP A 1 92 ? 20.237 -11.777 -24.924 1.00 78.19 92 ASP A CA 1
ATOM 761 C C . ASP A 1 92 ? 21.007 -10.565 -24.338 1.00 78.19 92 ASP A C 1
ATOM 763 O O . ASP A 1 92 ? 20.872 -9.438 -24.816 1.00 78.19 92 ASP A O 1
ATOM 767 N N . GLY A 1 93 ? 21.872 -10.794 -23.340 1.00 75.06 93 GLY A N 1
ATOM 768 C CA . GLY A 1 93 ? 22.785 -9.776 -22.792 1.00 75.06 93 GLY A CA 1
ATOM 769 C C . GLY A 1 93 ? 22.325 -9.129 -21.482 1.00 75.06 93 GLY A C 1
ATOM 770 O O . GLY A 1 93 ? 22.947 -8.164 -21.034 1.00 75.06 93 GLY A O 1
ATOM 771 N N . GLY A 1 94 ? 21.274 -9.664 -20.856 1.00 85.06 94 GLY A N 1
ATOM 772 C CA . GLY A 1 94 ? 20.743 -9.218 -19.569 1.00 85.06 94 GLY A CA 1
ATOM 773 C C . GLY A 1 94 ? 19.974 -7.898 -19.633 1.00 85.06 94 GLY A C 1
ATOM 774 O O . GLY A 1 94 ? 19.650 -7.394 -20.707 1.00 85.06 94 GLY A O 1
ATOM 775 N N . TYR A 1 95 ? 19.677 -7.335 -18.464 1.00 89.06 95 TYR A N 1
ATOM 776 C CA . TYR A 1 95 ? 19.017 -6.036 -18.332 1.00 89.06 95 TYR A CA 1
ATOM 777 C C . TYR A 1 95 ? 19.647 -5.207 -17.219 1.00 89.06 95 TYR A C 1
ATOM 779 O O . TYR A 1 95 ? 19.978 -5.740 -16.166 1.00 89.06 95 TYR A O 1
ATOM 787 N N . ILE A 1 96 ? 19.761 -3.897 -17.419 1.00 88.81 96 ILE A N 1
ATOM 788 C CA . ILE A 1 96 ? 20.031 -2.940 -16.348 1.00 88.81 96 ILE A CA 1
ATOM 789 C C . ILE A 1 96 ? 19.106 -1.730 -16.456 1.00 88.81 96 ILE A C 1
ATOM 791 O O . ILE A 1 96 ? 18.964 -1.129 -17.524 1.00 88.81 96 ILE A O 1
ATOM 795 N N . GLY A 1 97 ? 18.490 -1.355 -15.339 1.00 85.50 97 GLY A N 1
ATOM 796 C CA . GLY A 1 97 ? 17.497 -0.286 -15.289 1.00 85.50 97 GLY A CA 1
ATOM 797 C C . GLY A 1 97 ? 17.330 0.320 -13.904 1.00 85.50 97 GLY A C 1
ATOM 798 O O . GLY A 1 97 ? 17.968 -0.100 -12.947 1.00 85.50 97 GLY A O 1
ATOM 799 N N . SER A 1 98 ? 16.473 1.333 -13.790 1.00 79.06 98 SER A N 1
ATOM 800 C CA . SER A 1 98 ? 16.296 2.107 -12.554 1.00 79.06 98 SER A CA 1
ATOM 801 C C . SER A 1 98 ? 15.372 1.458 -11.517 1.00 79.06 98 SER A C 1
ATOM 803 O O . SER A 1 98 ? 15.228 2.008 -10.432 1.00 79.06 98 SER A O 1
ATOM 805 N N . GLY A 1 99 ? 14.738 0.322 -11.814 1.00 80.19 99 GLY A N 1
ATOM 806 C CA . GLY A 1 99 ? 13.837 -0.348 -10.876 1.00 80.19 99 GLY A CA 1
ATOM 807 C C . GLY A 1 99 ? 13.366 -1.709 -11.371 1.00 80.19 99 GLY A C 1
ATOM 808 O O . GLY A 1 99 ? 13.501 -2.022 -12.554 1.00 80.19 99 GLY A O 1
ATOM 809 N N . ASP A 1 100 ? 12.824 -2.501 -10.446 1.00 87.31 100 ASP A N 1
ATOM 810 C CA . ASP A 1 100 ? 12.311 -3.843 -10.714 1.00 87.31 100 ASP A CA 1
ATOM 811 C C . ASP A 1 100 ? 11.237 -3.803 -11.806 1.00 87.31 100 ASP A C 1
ATOM 813 O O . ASP A 1 100 ? 10.251 -3.074 -11.705 1.00 87.31 100 ASP A O 1
ATOM 817 N N . ILE A 1 101 ? 11.429 -4.574 -12.877 1.00 89.06 101 ILE A N 1
ATOM 818 C CA . ILE A 1 101 ? 10.524 -4.550 -14.030 1.00 89.06 101 ILE A CA 1
ATOM 819 C C . ILE A 1 101 ? 9.135 -5.091 -13.669 1.00 89.06 101 ILE A C 1
ATOM 821 O O . ILE A 1 101 ? 8.142 -4.725 -14.306 1.00 89.06 101 ILE A O 1
ATOM 825 N N . ILE A 1 102 ? 9.050 -5.975 -12.664 1.00 91.69 102 ILE A N 1
ATOM 826 C CA . ILE A 1 102 ? 7.816 -6.700 -12.364 1.00 91.69 102 ILE A CA 1
ATOM 827 C C . ILE A 1 102 ? 6.708 -5.750 -11.914 1.00 91.69 102 ILE A C 1
ATOM 829 O O . ILE A 1 102 ? 5.536 -6.017 -12.173 1.00 91.69 102 ILE A O 1
ATOM 833 N N . VAL A 1 103 ? 7.072 -4.591 -11.352 1.00 90.25 103 VAL A N 1
ATOM 834 C CA . VAL A 1 103 ? 6.144 -3.542 -10.899 1.00 90.25 103 VAL A CA 1
ATOM 835 C C . VAL A 1 103 ? 5.281 -2.982 -12.025 1.00 90.25 103 VAL A C 1
ATOM 837 O O . VAL A 1 103 ? 4.204 -2.458 -11.772 1.00 90.25 103 VAL A O 1
ATOM 840 N N . SER A 1 104 ? 5.739 -3.104 -13.275 1.00 91.44 104 SER A N 1
ATOM 841 C CA . SER A 1 104 ? 4.980 -2.681 -14.457 1.00 91.44 104 SER A CA 1
ATOM 842 C C . SER A 1 104 ? 3.991 -3.745 -14.943 1.00 91.44 104 SER A C 1
ATOM 844 O O . SER A 1 104 ? 3.166 -3.464 -15.810 1.00 91.44 104 SER A O 1
ATOM 846 N N . LEU A 1 105 ? 4.089 -4.974 -14.427 1.00 95.19 105 LEU A N 1
ATOM 847 C CA . LEU A 1 105 ? 3.289 -6.127 -14.848 1.00 95.19 105 LEU A CA 1
ATOM 848 C C . LEU A 1 105 ? 2.248 -6.535 -13.797 1.00 95.19 105 LEU A C 1
ATOM 850 O O . LEU A 1 105 ? 1.248 -7.171 -14.136 1.00 95.19 105 LEU A O 1
ATOM 854 N N . ILE A 1 106 ? 2.469 -6.179 -12.531 1.00 95.25 106 ILE A N 1
ATOM 855 C CA . ILE A 1 106 ? 1.592 -6.549 -11.418 1.00 95.25 106 ILE A CA 1
ATOM 856 C C . ILE A 1 106 ? 0.708 -5.387 -10.965 1.00 95.25 106 ILE A C 1
ATOM 858 O O . ILE A 1 106 ? 1.083 -4.222 -11.041 1.00 95.25 106 ILE A O 1
ATOM 862 N N . SER A 1 107 ? -0.470 -5.710 -10.437 1.00 92.06 107 SER A N 1
ATOM 863 C CA . SER A 1 107 ? -1.405 -4.756 -9.833 1.00 92.06 107 SER A CA 1
ATOM 864 C C . SER A 1 107 ? -1.316 -4.716 -8.304 1.00 92.06 107 SER A C 1
ATOM 866 O O . SER A 1 107 ? -2.139 -4.067 -7.656 1.00 92.06 107 SER A O 1
ATOM 868 N N . LYS A 1 108 ? -0.381 -5.468 -7.714 1.00 93.81 108 LYS A N 1
ATOM 869 C CA . LYS A 1 108 ? -0.168 -5.550 -6.266 1.00 93.81 108 LYS A CA 1
ATOM 870 C C . LYS A 1 108 ? 0.987 -4.631 -5.862 1.00 93.81 108 LYS A C 1
ATOM 872 O O . LYS A 1 108 ? 1.986 -4.596 -6.580 1.00 93.81 108 LYS A O 1
ATOM 877 N N . PRO A 1 109 ? 0.887 -3.905 -4.735 1.00 93.00 109 PRO A N 1
ATOM 878 C CA . PRO A 1 109 ? 2.002 -3.114 -4.239 1.00 93.00 109 PRO A CA 1
ATOM 879 C C . PRO A 1 109 ? 3.214 -4.001 -3.963 1.00 93.00 109 PRO A C 1
ATOM 881 O O . PRO A 1 109 ? 3.094 -5.044 -3.313 1.00 93.00 109 PRO A O 1
ATOM 884 N N . ILE A 1 110 ? 4.377 -3.559 -4.429 1.00 89.62 110 ILE A N 1
ATOM 885 C CA . ILE A 1 110 ? 5.653 -4.180 -4.104 1.00 89.62 110 ILE A CA 1
ATOM 886 C C . ILE A 1 110 ? 6.402 -3.305 -3.108 1.00 89.62 110 ILE A C 1
ATOM 888 O O . ILE A 1 110 ? 6.348 -2.077 -3.170 1.00 89.62 110 ILE A O 1
ATOM 892 N N . LEU A 1 111 ? 7.124 -3.952 -2.213 1.00 86.12 111 LEU A N 1
ATOM 893 C CA . LEU A 1 111 ? 8.041 -3.335 -1.284 1.00 86.12 111 LEU A CA 1
ATOM 894 C C . LEU A 1 111 ? 9.445 -3.737 -1.718 1.00 86.12 111 LEU A C 1
ATOM 896 O O . LEU A 1 111 ? 9.846 -4.892 -1.577 1.00 86.12 111 LEU A O 1
ATOM 900 N N . SER A 1 112 ? 10.154 -2.776 -2.296 1.00 73.44 112 SER A N 1
ATOM 901 C CA . SER A 1 112 ? 11.556 -2.889 -2.680 1.00 73.44 112 SER A CA 1
ATOM 902 C C . SER A 1 112 ? 12.298 -1.783 -1.925 1.00 73.44 112 SER A C 1
ATOM 904 O O . SER A 1 112 ? 11.981 -0.617 -2.153 1.00 73.44 112 SER A O 1
ATOM 906 N N . PRO A 1 113 ? 13.190 -2.105 -0.974 1.00 65.38 113 PRO A N 1
ATOM 907 C CA . PRO A 1 113 ? 13.767 -1.101 -0.075 1.00 65.38 113 PRO A CA 1
ATOM 908 C C . PRO A 1 113 ? 14.749 -0.136 -0.771 1.00 65.38 113 PRO A C 1
ATOM 910 O O . PRO A 1 113 ? 15.112 -0.345 -1.927 1.00 65.38 113 PRO A O 1
ATOM 913 N N . PHE A 1 114 ? 15.198 0.869 0.002 1.00 61.97 114 PHE A N 1
ATOM 914 C CA . PHE A 1 114 ? 16.247 1.874 -0.268 1.00 61.97 114 PHE A CA 1
ATOM 915 C C . PHE A 1 114 ? 15.829 3.112 -1.057 1.00 61.97 114 PHE A C 1
ATOM 917 O O . PHE A 1 114 ? 16.422 3.468 -2.075 1.00 61.97 114 PHE A O 1
ATOM 924 N N . ASP A 1 115 ? 14.860 3.829 -0.504 1.00 67.06 115 ASP A N 1
ATOM 925 C CA . ASP A 1 115 ? 14.932 5.283 -0.552 1.00 67.06 115 ASP A CA 1
ATOM 926 C C . ASP A 1 115 ? 15.594 5.760 0.759 1.00 67.06 115 ASP A C 1
ATOM 928 O O . ASP A 1 115 ? 14.952 5.694 1.813 1.00 67.06 115 ASP A O 1
ATOM 932 N N . PRO A 1 116 ? 16.888 6.144 0.760 1.00 66.69 116 PRO A N 1
ATOM 933 C CA . PRO A 1 116 ? 17.550 6.640 1.967 1.00 66.69 116 PRO A CA 1
ATOM 934 C C . PRO A 1 116 ? 16.929 7.946 2.484 1.00 66.69 116 PRO A C 1
ATOM 936 O O . PRO A 1 116 ? 17.149 8.281 3.646 1.00 66.69 116 PRO A O 1
ATOM 939 N N . ASP A 1 117 ? 16.144 8.642 1.656 1.00 72.50 117 ASP A N 1
ATOM 940 C CA . ASP A 1 117 ? 15.422 9.856 2.030 1.00 72.50 117 ASP A CA 1
ATOM 941 C C . ASP A 1 117 ? 14.012 9.550 2.593 1.00 72.50 117 ASP A C 1
ATOM 943 O O . ASP A 1 117 ? 13.324 10.458 3.067 1.00 72.50 117 ASP A O 1
ATOM 947 N N . ASP A 1 118 ? 13.556 8.287 2.586 1.00 80.62 118 ASP A N 1
ATOM 948 C CA . ASP A 1 118 ? 12.273 7.890 3.187 1.00 80.62 118 ASP A CA 1
ATOM 949 C C . ASP A 1 118 ? 12.398 7.718 4.708 1.00 80.62 118 ASP A C 1
ATOM 951 O O . ASP A 1 118 ? 12.742 6.657 5.226 1.00 80.62 118 ASP A O 1
ATOM 955 N N . GLU A 1 119 ? 12.051 8.770 5.442 1.00 83.88 119 GLU A N 1
ATOM 956 C CA . GLU A 1 119 ? 12.076 8.800 6.910 1.00 83.88 119 GLU A CA 1
ATOM 957 C C . GLU A 1 119 ? 10.981 7.945 7.586 1.00 83.88 119 GLU A C 1
ATOM 959 O O . GLU A 1 119 ? 10.999 7.791 8.807 1.00 83.88 119 GLU A O 1
ATOM 964 N N . ILE A 1 120 ? 10.012 7.397 6.839 1.00 85.50 120 ILE A N 1
ATOM 965 C CA . ILE A 1 120 ? 8.855 6.681 7.404 1.00 85.50 120 ILE A CA 1
ATOM 966 C C . ILE A 1 120 ? 8.985 5.169 7.224 1.00 85.50 120 ILE A C 1
ATOM 968 O O . ILE A 1 120 ? 8.874 4.420 8.195 1.00 85.50 120 ILE A O 1
ATOM 972 N N . VAL A 1 121 ? 9.185 4.690 5.994 1.00 85.69 121 VAL A N 1
ATOM 973 C CA . VAL A 1 121 ? 9.171 3.244 5.711 1.00 85.69 121 VAL A CA 1
ATOM 974 C C . VAL A 1 121 ? 10.573 2.650 5.773 1.00 85.69 121 VAL A C 1
ATOM 976 O O . VAL A 1 121 ? 10.730 1.533 6.273 1.00 85.69 121 VAL A O 1
ATOM 979 N N . SER A 1 122 ? 11.609 3.373 5.333 1.00 84.12 122 SER A N 1
ATOM 980 C CA . SER A 1 122 ? 12.978 2.839 5.330 1.00 84.12 122 SER A CA 1
ATOM 981 C C . SER A 1 122 ? 13.498 2.436 6.713 1.00 84.12 122 SER A C 1
ATOM 983 O O . SER A 1 122 ? 14.163 1.400 6.773 1.00 84.12 122 SER A O 1
ATOM 985 N N . PRO A 1 123 ? 13.182 3.116 7.837 1.00 86.75 123 PRO A N 1
ATOM 986 C CA . PRO A 1 123 ? 13.560 2.622 9.162 1.00 86.75 123 PRO A CA 1
ATOM 987 C C . PRO A 1 123 ? 12.934 1.258 9.481 1.00 86.75 123 PRO A C 1
ATOM 989 O O . PRO A 1 123 ? 13.632 0.336 9.904 1.00 86.75 123 PRO A O 1
ATOM 992 N N . PHE A 1 124 ? 11.641 1.076 9.185 1.00 87.94 124 PHE A N 1
ATOM 993 C CA . PHE A 1 124 ? 10.955 -0.208 9.363 1.00 87.94 124 PHE A CA 1
ATOM 994 C C . PHE A 1 124 ? 11.593 -1.315 8.509 1.00 87.94 124 PHE A C 1
ATOM 996 O O . PHE A 1 124 ? 11.829 -2.422 8.998 1.00 87.94 124 PHE A O 1
ATOM 1003 N N . LEU A 1 125 ? 11.914 -1.022 7.244 1.00 82.94 125 LEU A N 1
ATOM 1004 C CA . LEU A 1 125 ? 12.574 -1.979 6.351 1.00 82.94 125 LEU A CA 1
ATOM 1005 C C . LEU A 1 125 ? 14.000 -2.285 6.792 1.00 82.94 125 LEU A C 1
ATOM 1007 O O . LEU A 1 125 ? 14.409 -3.437 6.742 1.00 82.94 125 LEU A O 1
ATOM 1011 N N . THR A 1 126 ? 14.742 -1.291 7.268 1.00 81.50 126 THR A N 1
ATOM 1012 C CA . THR A 1 126 ? 16.098 -1.485 7.795 1.00 81.50 126 THR A CA 1
ATOM 1013 C C . THR A 1 126 ? 16.076 -2.470 8.956 1.00 81.50 126 THR A C 1
ATOM 1015 O O . THR A 1 126 ? 16.904 -3.374 9.013 1.00 81.50 126 THR A O 1
ATOM 1018 N N . VAL A 1 127 ? 15.080 -2.361 9.837 1.00 83.75 127 VAL A N 1
ATOM 1019 C CA . VAL A 1 127 ? 14.880 -3.308 10.937 1.00 83.75 127 VAL A CA 1
ATOM 1020 C C . VAL A 1 127 ? 14.436 -4.674 10.425 1.00 83.75 127 VAL A C 1
ATOM 1022 O O . VAL A 1 127 ? 14.952 -5.681 10.897 1.00 83.75 127 VAL A O 1
ATOM 1025 N N . LEU A 1 128 ? 13.542 -4.747 9.433 1.00 80.19 128 LEU A N 1
ATOM 1026 C CA . LEU A 1 128 ? 13.153 -6.013 8.796 1.00 80.19 128 LEU A CA 1
ATOM 1027 C C . LEU A 1 128 ? 14.358 -6.736 8.157 1.00 80.19 128 LEU A C 1
ATOM 1029 O O . LEU A 1 128 ? 14.448 -7.959 8.233 1.00 80.19 128 LEU A O 1
ATOM 1033 N N . PHE A 1 129 ? 15.280 -5.981 7.553 1.00 73.00 129 PHE A N 1
ATOM 1034 C CA . PHE A 1 129 ? 16.417 -6.468 6.767 1.00 73.00 129 PHE A CA 1
ATOM 1035 C C . PHE A 1 129 ? 17.769 -6.410 7.479 1.00 73.00 129 PHE A C 1
ATOM 1037 O O . PHE A 1 129 ? 18.785 -6.628 6.816 1.00 73.00 129 PHE A O 1
ATOM 1044 N N . ASN A 1 130 ? 17.839 -6.146 8.789 1.00 65.94 130 ASN A N 1
ATOM 1045 C CA . ASN A 1 130 ? 19.100 -6.197 9.540 1.00 65.94 130 ASN A CA 1
ATOM 1046 C C . ASN A 1 130 ? 19.567 -7.660 9.712 1.00 65.94 130 ASN A C 1
ATOM 1048 O O . ASN A 1 130 ? 19.563 -8.245 10.793 1.00 65.94 130 ASN A O 1
ATOM 1052 N N . LEU A 1 131 ? 19.941 -8.254 8.577 1.00 50.06 131 LEU A N 1
ATOM 1053 C CA . LEU A 1 131 ? 20.277 -9.652 8.314 1.00 50.06 131 LEU A CA 1
ATOM 1054 C C . LEU A 1 131 ? 21.662 -10.031 8.849 1.00 50.06 131 LEU A C 1
ATOM 1056 O O . LEU A 1 131 ? 22.076 -11.183 8.754 1.00 50.06 131 LEU A O 1
ATOM 1060 N N . SER A 1 132 ? 22.367 -9.069 9.444 1.00 47.91 132 SER A N 1
ATOM 1061 C CA . SER A 1 132 ? 23.649 -9.244 10.127 1.00 47.91 132 SER A CA 1
ATOM 1062 C C . SER A 1 132 ? 23.550 -10.166 11.350 1.00 47.91 132 SER A C 1
ATOM 1064 O O . SER A 1 132 ? 24.579 -10.596 11.866 1.00 47.91 132 SER A O 1
ATOM 1066 N N . ASN A 1 133 ? 22.335 -10.459 11.837 1.00 52.62 133 ASN A N 1
ATOM 1067 C CA . ASN A 1 133 ? 22.119 -11.263 13.035 1.00 52.62 133 ASN A CA 1
ATOM 1068 C C . ASN A 1 133 ? 21.209 -12.487 12.773 1.00 52.62 133 ASN A C 1
ATOM 1070 O O . ASN A 1 133 ? 19.984 -12.394 12.896 1.00 52.62 133 ASN A O 1
ATOM 1074 N N . PRO A 1 134 ? 21.781 -13.664 12.457 1.00 42.94 134 PRO A N 1
ATOM 1075 C CA . PRO A 1 134 ? 21.025 -14.892 12.189 1.00 42.94 134 PRO A CA 1
ATOM 1076 C C . PRO A 1 134 ? 20.264 -15.464 13.404 1.00 42.94 134 PRO A C 1
ATOM 1078 O O . PRO A 1 134 ? 19.540 -16.443 13.253 1.00 42.94 134 PRO A O 1
ATOM 1081 N N . LEU A 1 135 ? 20.372 -14.865 14.600 1.00 42.34 135 LEU A N 1
ATOM 1082 C CA . LEU A 1 135 ? 19.620 -15.284 15.793 1.00 42.34 135 LEU A CA 1
ATOM 1083 C C . LEU A 1 135 ? 18.202 -14.674 15.892 1.00 42.34 135 LEU A C 1
ATOM 1085 O O . LEU A 1 135 ? 17.418 -15.124 16.722 1.00 42.34 135 LEU A O 1
ATOM 1089 N N . GLY A 1 136 ? 17.852 -13.672 15.069 1.00 51.62 136 GLY A N 1
ATOM 1090 C CA . GLY A 1 136 ? 16.601 -12.896 15.202 1.00 51.62 136 GLY A CA 1
ATOM 1091 C C . GLY A 1 136 ? 15.515 -13.137 14.141 1.00 51.62 136 GLY A C 1
ATOM 1092 O O . GLY A 1 136 ? 14.394 -12.658 14.296 1.00 51.62 136 GLY A O 1
ATOM 1093 N N . LEU A 1 137 ? 15.806 -13.897 13.079 1.00 58.47 137 LEU A N 1
ATOM 1094 C CA . LEU A 1 137 ? 14.951 -14.039 11.881 1.00 58.47 137 LEU A CA 1
ATOM 1095 C C . LEU A 1 137 ? 13.805 -15.066 12.018 1.00 58.47 137 LEU A C 1
ATOM 1097 O O . LEU A 1 137 ? 13.225 -15.491 11.024 1.00 58.47 137 LEU A O 1
ATOM 1101 N N . GLY A 1 138 ? 13.473 -15.470 13.247 1.00 67.12 138 GLY A N 1
ATOM 1102 C CA . GLY A 1 138 ? 12.374 -16.392 13.548 1.00 67.12 138 GLY A CA 1
ATOM 1103 C C . GLY A 1 138 ? 10.998 -15.713 13.549 1.00 67.12 138 GLY A C 1
ATOM 1104 O O . GLY A 1 138 ? 10.651 -14.936 12.660 1.00 67.12 138 GLY A O 1
ATOM 1105 N N . ASP A 1 139 ? 10.201 -15.976 14.585 1.00 72.44 139 ASP A N 1
ATOM 1106 C CA . ASP A 1 139 ? 8.808 -15.514 14.680 1.00 72.44 139 ASP A CA 1
ATOM 1107 C C . ASP A 1 139 ? 8.645 -13.981 14.631 1.00 72.44 139 ASP A C 1
ATOM 1109 O O . ASP A 1 139 ? 7.607 -13.485 14.193 1.00 72.44 139 ASP A O 1
ATOM 1113 N N . ASN A 1 140 ? 9.664 -13.209 15.021 1.00 80.50 140 ASN A N 1
ATOM 1114 C CA . ASN A 1 140 ? 9.604 -11.742 15.003 1.00 80.50 140 ASN A CA 1
ATOM 1115 C C . ASN A 1 140 ? 9.573 -11.176 13.584 1.00 80.50 140 ASN A C 1
ATOM 1117 O O . ASN A 1 140 ? 8.763 -10.295 13.302 1.00 80.50 140 ASN A O 1
ATOM 1121 N N . MET A 1 141 ? 10.398 -11.712 12.678 1.00 82.50 141 MET A N 1
ATOM 1122 C CA . MET A 1 141 ? 10.373 -11.329 11.265 1.00 82.50 141 MET A CA 1
ATOM 1123 C C . MET A 1 141 ? 8.998 -11.632 10.664 1.00 82.50 141 MET A C 1
ATOM 1125 O O . MET A 1 141 ? 8.399 -10.778 10.020 1.00 82.50 141 MET A O 1
ATOM 1129 N N . VAL A 1 142 ? 8.460 -12.823 10.939 1.00 87.62 142 VAL A N 1
ATOM 1130 C CA . VAL A 1 142 ? 7.133 -13.262 10.479 1.00 87.62 142 VAL A CA 1
ATOM 1131 C C . VAL A 1 142 ? 6.036 -12.303 10.963 1.00 87.62 142 VAL A C 1
ATOM 1133 O O . VAL A 1 142 ? 5.197 -11.879 10.168 1.00 87.62 142 VAL A O 1
ATOM 1136 N N . LYS A 1 143 ? 6.076 -11.888 12.238 1.00 88.56 143 LYS A N 1
ATOM 1137 C CA . LYS A 1 143 ? 5.163 -10.868 12.781 1.00 88.56 143 LYS A CA 1
ATOM 1138 C C . LYS A 1 143 ? 5.323 -9.524 12.070 1.00 88.56 143 LYS A C 1
ATOM 1140 O O . LYS A 1 143 ? 4.319 -8.911 11.723 1.00 88.56 143 LYS A O 1
ATOM 1145 N N . MET A 1 144 ? 6.553 -9.075 11.810 1.00 89.88 144 MET A N 1
ATOM 1146 C CA . MET A 1 144 ? 6.801 -7.824 11.084 1.00 89.88 144 MET A CA 1
ATOM 1147 C C . MET A 1 144 ? 6.262 -7.863 9.650 1.00 89.88 144 MET A C 1
ATOM 1149 O O . MET A 1 144 ? 5.634 -6.897 9.222 1.00 89.88 144 MET A O 1
ATOM 1153 N N . LEU A 1 145 ? 6.427 -8.977 8.927 1.00 92.25 145 LEU A N 1
ATOM 1154 C CA . LEU A 1 145 ? 5.819 -9.166 7.603 1.00 92.25 145 LEU A CA 1
ATOM 1155 C C . LEU A 1 145 ? 4.291 -9.028 7.675 1.00 92.25 145 LEU A C 1
ATOM 1157 O O . LEU A 1 145 ? 3.696 -8.310 6.869 1.00 92.25 145 LEU A O 1
ATOM 1161 N N . GLY A 1 146 ? 3.675 -9.640 8.691 1.00 93.69 146 GLY A N 1
ATOM 1162 C CA . GLY A 1 146 ? 2.258 -9.469 9.000 1.00 93.69 146 GLY A CA 1
ATOM 1163 C C . GLY A 1 146 ? 1.886 -8.000 9.206 1.00 93.69 146 GLY A C 1
ATOM 1164 O O . GLY A 1 146 ? 1.033 -7.486 8.487 1.00 93.69 146 GLY A O 1
ATOM 1165 N N . LEU A 1 147 ? 2.564 -7.295 10.122 1.00 93.69 147 LEU A N 1
ATOM 1166 C CA . LEU A 1 147 ? 2.329 -5.869 10.415 1.00 93.69 147 LEU A CA 1
ATOM 1167 C C . LEU A 1 147 ? 2.482 -4.976 9.177 1.00 93.69 147 LEU A C 1
ATOM 1169 O O . LEU A 1 147 ? 1.804 -3.953 9.078 1.00 93.69 147 LEU A O 1
ATOM 1173 N N . ALA A 1 148 ? 3.336 -5.367 8.229 1.00 94.00 148 ALA A N 1
ATOM 1174 C CA . ALA A 1 148 ? 3.562 -4.702 6.947 1.00 94.00 148 ALA A CA 1
ATOM 1175 C C . ALA A 1 148 ? 2.502 -5.013 5.870 1.00 94.00 148 ALA A C 1
ATOM 1177 O O . ALA A 1 148 ? 2.617 -4.528 4.743 1.00 94.00 148 ALA A O 1
ATOM 1178 N N . ASN A 1 149 ? 1.487 -5.830 6.188 1.00 96.44 149 ASN A N 1
ATOM 1179 C CA . ASN A 1 149 ? 0.513 -6.366 5.233 1.00 96.44 149 ASN A CA 1
ATOM 1180 C C . ASN A 1 149 ? 1.185 -7.153 4.080 1.00 96.44 149 ASN A C 1
ATOM 1182 O O . ASN A 1 149 ? 0.654 -7.250 2.972 1.00 96.44 149 ASN A O 1
ATOM 1186 N N . ILE A 1 150 ? 2.359 -7.743 4.331 1.00 95.81 150 ILE A N 1
ATOM 1187 C CA . ILE A 1 150 ? 3.082 -8.563 3.356 1.00 95.81 150 ILE A CA 1
ATOM 1188 C C . ILE A 1 150 ? 2.523 -9.982 3.401 1.00 95.81 150 ILE A C 1
ATOM 1190 O O . ILE A 1 150 ? 2.562 -10.650 4.433 1.00 95.81 150 ILE A O 1
ATOM 1194 N N . ARG A 1 151 ? 2.019 -10.460 2.261 1.00 96.75 151 ARG A N 1
ATOM 1195 C CA . ARG A 1 151 ? 1.547 -11.849 2.110 1.00 96.75 151 ARG A CA 1
ATOM 1196 C C . ARG A 1 151 ? 2.535 -12.717 1.348 1.00 96.75 151 ARG A C 1
ATOM 1198 O O . ARG A 1 151 ? 2.646 -13.906 1.633 1.00 96.75 151 ARG A O 1
ATOM 1205 N N . TYR A 1 152 ? 3.224 -12.123 0.381 1.00 97.12 152 TYR A N 1
ATOM 1206 C CA . TYR A 1 152 ? 4.147 -12.827 -0.496 1.00 97.12 152 TYR A CA 1
ATOM 1207 C C . TYR A 1 152 ? 5.537 -12.206 -0.432 1.00 97.12 152 TYR A C 1
ATOM 1209 O O . TYR A 1 152 ? 5.682 -10.992 -0.310 1.00 97.12 152 TYR A O 1
ATOM 1217 N N . ILE A 1 153 ? 6.549 -13.052 -0.556 1.00 95.50 153 ILE A N 1
ATOM 1218 C CA . ILE A 1 153 ? 7.940 -12.667 -0.763 1.00 95.50 153 ILE A CA 1
ATOM 1219 C C . ILE A 1 153 ? 8.322 -13.187 -2.146 1.00 95.50 153 ILE A C 1
ATOM 1221 O O . ILE A 1 153 ? 8.223 -14.385 -2.409 1.00 95.50 153 ILE A O 1
ATOM 1225 N N . LEU A 1 154 ? 8.705 -12.282 -3.034 1.00 96.00 154 LEU A N 1
ATOM 1226 C CA . LEU A 1 154 ? 9.182 -12.582 -4.371 1.00 96.00 154 LEU A CA 1
ATOM 1227 C C . LEU A 1 154 ? 10.706 -12.649 -4.349 1.00 96.00 154 LEU A C 1
ATOM 1229 O O . LEU A 1 154 ? 11.364 -11.677 -3.989 1.00 96.00 154 LEU A O 1
ATOM 1233 N N . ILE A 1 155 ? 11.250 -13.790 -4.754 1.00 94.12 155 ILE A N 1
ATOM 1234 C CA . ILE A 1 155 ? 12.682 -14.010 -4.912 1.00 94.12 155 ILE A CA 1
ATOM 1235 C C . ILE A 1 155 ? 13.042 -13.988 -6.396 1.00 94.12 155 ILE A C 1
ATOM 1237 O O . ILE A 1 155 ? 12.557 -14.810 -7.178 1.00 94.12 155 ILE A O 1
ATOM 1241 N N . HIS A 1 156 ? 13.941 -13.079 -6.754 1.00 93.19 156 HIS A N 1
ATOM 1242 C CA . HIS A 1 156 ? 14.564 -12.977 -8.063 1.00 93.19 156 HIS A CA 1
ATOM 1243 C C . HIS A 1 156 ? 15.870 -13.773 -8.103 1.00 93.19 156 HIS A C 1
ATOM 1245 O O . HIS A 1 156 ? 16.900 -13.326 -7.602 1.00 93.19 156 HIS A O 1
ATOM 1251 N N . ASN A 1 157 ? 15.847 -14.948 -8.734 1.00 93.38 157 ASN A N 1
ATOM 1252 C CA . ASN A 1 157 ? 17.059 -15.739 -8.991 1.00 93.38 157 ASN A CA 1
ATOM 1253 C C . ASN A 1 157 ? 17.844 -15.242 -10.210 1.00 93.38 157 ASN A C 1
ATOM 1255 O O . ASN A 1 157 ? 18.890 -15.795 -10.533 1.00 93.38 157 ASN A O 1
ATOM 1259 N N . ASP A 1 158 ? 17.306 -14.258 -10.922 1.00 91.62 158 ASP A N 1
ATOM 1260 C CA . ASP A 1 158 ? 17.884 -13.663 -12.119 1.00 91.62 158 ASP A CA 1
ATOM 1261 C C . ASP A 1 158 ? 18.614 -12.351 -11.849 1.00 91.62 158 ASP A C 1
ATOM 1263 O O . ASP A 1 158 ? 19.021 -11.669 -12.782 1.00 91.62 158 ASP A O 1
ATOM 1267 N N . VAL A 1 159 ? 18.789 -11.967 -10.585 1.00 88.31 159 VAL A N 1
ATOM 1268 C CA . VAL A 1 159 ? 19.568 -10.783 -10.224 1.00 88.31 159 VAL A CA 1
ATOM 1269 C C . VAL A 1 159 ? 21.064 -11.051 -10.395 1.00 88.31 159 VAL A C 1
ATOM 1271 O O . VAL A 1 159 ? 21.608 -12.036 -9.900 1.00 88.31 159 VAL A O 1
ATOM 1274 N N . ASN A 1 160 ? 21.760 -10.120 -11.046 1.00 84.75 160 ASN A N 1
ATOM 1275 C CA . ASN A 1 160 ? 23.215 -10.092 -11.083 1.00 84.75 160 ASN A CA 1
ATOM 1276 C C . ASN A 1 160 ? 23.768 -9.493 -9.777 1.00 84.75 160 ASN A C 1
ATOM 1278 O O . ASN A 1 160 ? 23.791 -8.276 -9.604 1.00 84.75 160 ASN A O 1
ATOM 1282 N N . TYR A 1 161 ? 24.249 -10.349 -8.873 1.00 75.94 161 TYR A N 1
ATOM 1283 C CA . TYR A 1 161 ? 24.731 -9.961 -7.535 1.00 75.94 161 TYR A CA 1
ATOM 1284 C C . TYR A 1 161 ? 25.937 -9.035 -7.510 1.00 75.94 161 TYR A C 1
ATOM 1286 O O . TYR A 1 161 ? 26.156 -8.356 -6.510 1.00 75.94 161 TYR A O 1
ATOM 1294 N N . TYR A 1 162 ? 26.749 -9.029 -8.564 1.00 75.88 162 TYR A N 1
ATOM 1295 C CA . TYR A 1 162 ? 27.957 -8.208 -8.598 1.00 75.88 162 TYR A CA 1
ATOM 1296 C C . TYR A 1 162 ? 27.647 -6.736 -8.879 1.00 75.88 162 TYR A C 1
ATOM 1298 O O . TYR A 1 162 ? 28.536 -5.890 -8.804 1.00 75.88 162 TYR A O 1
ATOM 1306 N N . ILE A 1 163 ? 26.391 -6.425 -9.206 1.00 76.94 163 ILE A N 1
ATOM 1307 C CA . ILE A 1 163 ? 25.939 -5.096 -9.589 1.00 76.94 163 ILE A CA 1
ATOM 1308 C C . ILE A 1 163 ? 24.796 -4.697 -8.664 1.00 76.94 163 ILE A C 1
ATOM 1310 O O . ILE A 1 163 ? 23.833 -5.440 -8.494 1.00 76.94 163 ILE A O 1
ATOM 1314 N N . ASN A 1 164 ? 24.886 -3.495 -8.093 1.00 74.12 164 ASN A N 1
ATOM 1315 C CA . ASN A 1 164 ? 23.806 -2.888 -7.315 1.00 74.12 164 ASN A CA 1
ATOM 1316 C C . ASN A 1 164 ? 23.348 -3.713 -6.097 1.00 74.12 164 ASN A C 1
ATOM 1318 O O . ASN A 1 164 ? 22.245 -3.504 -5.612 1.00 74.12 164 ASN A O 1
ATOM 1322 N N . ASN A 1 165 ? 24.153 -4.647 -5.579 1.00 73.00 165 ASN A N 1
ATOM 1323 C CA . ASN A 1 165 ? 23.836 -5.348 -4.336 1.00 73.00 165 ASN A CA 1
ATOM 1324 C C . ASN A 1 165 ? 24.552 -4.664 -3.156 1.00 73.00 165 ASN A C 1
ATOM 1326 O O . ASN A 1 165 ? 25.785 -4.686 -3.111 1.00 73.00 165 ASN A O 1
ATOM 1330 N N . PRO A 1 166 ? 23.824 -4.070 -2.190 1.00 67.31 166 PRO A N 1
ATOM 1331 C CA . PRO A 1 166 ? 24.442 -3.443 -1.023 1.00 67.31 166 PRO A CA 1
ATOM 1332 C C . PRO A 1 166 ? 25.079 -4.457 -0.066 1.00 67.31 166 PRO A C 1
ATOM 1334 O O . PRO A 1 166 ? 25.920 -4.071 0.743 1.00 67.31 166 PRO A O 1
ATOM 1337 N N . ASN A 1 167 ? 24.693 -5.735 -0.140 1.00 7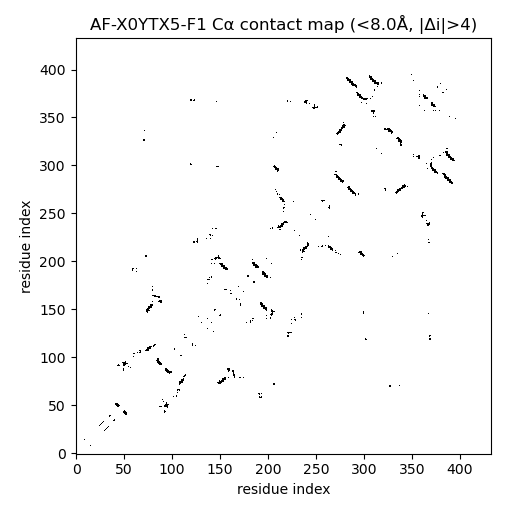0.94 167 ASN A N 1
ATOM 1338 C CA . ASN A 1 167 ? 25.232 -6.797 0.699 1.00 70.94 167 ASN A CA 1
ATOM 1339 C C . ASN A 1 167 ? 25.651 -8.007 -0.158 1.00 70.94 167 ASN A C 1
ATOM 1341 O O . ASN A 1 167 ? 24.872 -8.950 -0.326 1.00 70.94 167 ASN A O 1
ATOM 1345 N N . PRO A 1 168 ? 26.887 -8.006 -0.695 1.00 68.62 168 PRO A N 1
ATOM 1346 C CA . PRO A 1 168 ? 27.400 -9.086 -1.542 1.00 68.62 168 PRO A CA 1
ATOM 1347 C C . PRO A 1 168 ? 27.398 -10.455 -0.852 1.00 68.62 168 PRO A C 1
ATOM 1349 O O . PRO A 1 168 ? 27.317 -11.482 -1.521 1.00 68.62 168 PRO A O 1
ATOM 1352 N N . ASP A 1 169 ? 27.460 -10.474 0.484 1.00 72.31 169 ASP A N 1
ATOM 1353 C CA . ASP A 1 169 ? 27.468 -11.702 1.272 1.00 72.31 169 ASP A CA 1
ATOM 1354 C C . ASP A 1 169 ? 26.080 -12.340 1.395 1.00 72.31 169 ASP A C 1
ATOM 1356 O O . ASP A 1 169 ? 25.997 -13.507 1.778 1.00 72.31 169 ASP A O 1
ATOM 1360 N N . LEU A 1 170 ? 24.996 -11.628 1.075 1.00 74.81 170 LEU A N 1
ATOM 1361 C CA . LEU A 1 170 ? 23.626 -12.136 1.106 1.00 74.81 170 LEU A CA 1
ATOM 1362 C C . LEU A 1 170 ? 23.183 -12.587 -0.299 1.00 74.81 170 LEU A C 1
ATOM 1364 O O . LEU A 1 170 ? 22.500 -11.861 -1.022 1.00 74.81 170 LEU A O 1
ATOM 1368 N N . THR A 1 171 ? 23.575 -13.799 -0.690 1.00 82.00 171 THR A N 1
ATOM 1369 C CA . THR A 1 171 ? 23.153 -14.410 -1.964 1.00 82.00 171 THR A CA 1
ATOM 1370 C C . THR A 1 171 ? 21.707 -14.924 -1.893 1.00 82.00 171 THR A C 1
ATOM 1372 O O . THR A 1 171 ? 21.173 -15.117 -0.795 1.00 82.00 171 THR A O 1
ATOM 1375 N N . VAL A 1 172 ? 21.047 -15.183 -3.034 1.00 86.44 172 VAL A N 1
ATOM 1376 C CA . VAL A 1 172 ? 19.683 -15.758 -3.012 1.00 86.44 172 VAL A CA 1
ATOM 1377 C C . VAL A 1 172 ? 19.668 -17.131 -2.369 1.00 86.44 172 VAL A C 1
ATOM 1379 O O . VAL A 1 172 ? 18.694 -17.442 -1.698 1.00 86.44 172 VAL A O 1
ATOM 1382 N N . GLU A 1 173 ? 20.724 -17.934 -2.496 1.00 88.12 173 GLU A N 1
ATOM 1383 C CA . GLU A 1 173 ? 20.801 -19.228 -1.813 1.00 88.12 173 GLU A CA 1
ATOM 1384 C C . GLU A 1 173 ? 20.688 -19.042 -0.299 1.00 88.12 173 GLU A C 1
ATOM 1386 O O . GLU A 1 173 ? 19.846 -19.677 0.325 1.00 88.12 173 GLU A O 1
ATOM 1391 N N . LYS A 1 174 ? 21.422 -18.083 0.284 1.00 85.38 174 LYS A N 1
ATOM 1392 C CA . LYS A 1 174 ? 21.312 -17.773 1.719 1.00 85.38 174 LYS A CA 1
ATOM 1393 C C . LYS A 1 174 ? 19.933 -17.243 2.102 1.00 85.38 174 LYS A C 1
ATOM 1395 O O . LYS A 1 174 ? 19.413 -17.611 3.152 1.00 85.38 174 LYS A O 1
ATOM 1400 N N . ILE A 1 175 ? 19.330 -16.389 1.271 1.00 86.00 175 ILE A N 1
ATOM 1401 C CA . ILE A 1 175 ? 17.961 -15.901 1.503 1.00 86.00 175 ILE A CA 1
ATOM 1402 C C . ILE A 1 175 ? 16.985 -17.079 1.501 1.00 86.00 175 ILE A C 1
ATOM 1404 O O . ILE A 1 175 ? 16.162 -17.194 2.403 1.00 86.00 175 ILE A O 1
ATOM 1408 N N . LYS A 1 176 ? 17.090 -17.980 0.524 1.00 89.75 176 LYS A N 1
ATOM 1409 C CA . LYS A 1 176 ? 16.254 -19.179 0.427 1.00 89.75 176 LYS A CA 1
ATOM 1410 C C . LYS A 1 176 ? 16.468 -20.124 1.601 1.00 89.75 176 LYS A C 1
ATOM 1412 O O . LYS A 1 176 ? 15.480 -20.626 2.129 1.00 89.75 176 LYS A O 1
ATOM 1417 N N . ASP A 1 177 ? 17.708 -20.313 2.044 1.00 87.38 177 ASP A N 1
ATOM 1418 C CA . ASP A 1 177 ? 18.031 -21.107 3.229 1.00 87.38 177 ASP A CA 1
ATOM 1419 C C . ASP A 1 177 ? 17.353 -20.511 4.471 1.00 87.38 177 ASP A C 1
ATOM 1421 O O . ASP A 1 177 ? 16.656 -21.229 5.192 1.00 87.38 177 ASP A O 1
ATOM 1425 N N . ILE A 1 178 ? 17.444 -19.188 4.667 1.00 83.69 178 ILE A N 1
ATOM 1426 C CA . ILE A 1 178 ? 16.739 -18.476 5.744 1.00 83.69 178 ILE A CA 1
ATOM 1427 C C . ILE A 1 178 ? 15.228 -18.697 5.629 1.00 83.69 178 ILE A C 1
ATOM 1429 O O . ILE A 1 178 ? 14.609 -19.145 6.593 1.00 83.69 178 ILE A O 1
ATOM 1433 N N . LEU A 1 179 ? 14.627 -18.441 4.464 1.00 87.06 179 LEU A N 1
ATOM 1434 C CA . LEU A 1 179 ? 13.182 -18.594 4.271 1.00 87.06 179 LEU A CA 1
ATOM 1435 C C . LEU A 1 179 ? 12.720 -20.035 4.507 1.00 87.06 179 LEU A C 1
ATOM 1437 O O . LEU A 1 179 ? 11.670 -20.241 5.105 1.00 87.06 179 LEU A O 1
ATOM 1441 N N . SER A 1 180 ? 13.517 -21.025 4.103 1.00 87.25 180 SER A N 1
ATOM 1442 C CA . SER A 1 180 ? 13.228 -22.445 4.329 1.00 87.25 180 SER A CA 1
ATOM 1443 C C . SER A 1 180 ? 13.347 -22.864 5.798 1.00 87.25 180 SER A C 1
ATOM 1445 O O . SER A 1 180 ? 12.681 -23.806 6.225 1.00 87.25 180 SER A O 1
ATOM 1447 N N . SER A 1 181 ? 14.164 -22.156 6.587 1.00 84.44 181 SER A N 1
ATOM 1448 C CA . SER A 1 181 ? 14.307 -22.396 8.028 1.00 84.44 181 SER A CA 1
ATOM 1449 C C . SER A 1 181 ? 13.124 -21.854 8.842 1.00 84.44 181 SER A C 1
ATOM 1451 O O . SER A 1 181 ? 12.878 -22.295 9.967 1.00 84.44 181 SER A O 1
ATOM 1453 N N . VAL A 1 182 ? 12.354 -20.921 8.271 1.00 83.62 182 VAL A N 1
ATOM 1454 C CA . VAL A 1 182 ? 11.215 -20.276 8.925 1.00 83.62 182 VAL A CA 1
ATOM 1455 C C . VAL A 1 182 ? 9.934 -21.054 8.635 1.00 83.62 182 VAL A C 1
ATOM 1457 O O . VAL A 1 182 ? 9.334 -20.940 7.573 1.00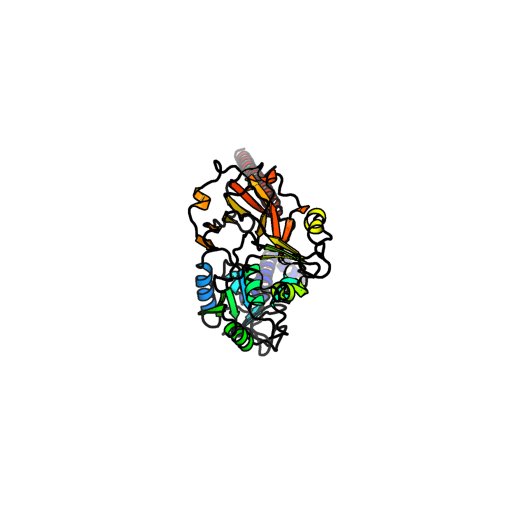 83.62 182 VAL A O 1
ATOM 1460 N N . LYS A 1 183 ? 9.446 -21.795 9.636 1.00 84.12 183 LYS A N 1
ATOM 1461 C CA . LYS A 1 183 ? 8.258 -22.671 9.545 1.00 84.12 183 LYS A CA 1
ATOM 1462 C C . LYS A 1 183 ? 6.991 -21.997 8.982 1.00 84.12 183 LYS A C 1
ATOM 1464 O O . LYS A 1 183 ? 6.126 -22.672 8.431 1.00 84.12 183 LYS A O 1
ATOM 1469 N N . ASN A 1 184 ? 6.851 -20.685 9.162 1.00 89.00 184 ASN A N 1
ATOM 1470 C CA . ASN A 1 184 ? 5.641 -19.932 8.816 1.00 89.00 184 ASN A CA 1
ATOM 1471 C C . ASN A 1 184 ? 5.703 -19.270 7.430 1.00 89.00 184 ASN A C 1
ATOM 1473 O O . ASN A 1 184 ? 4.813 -18.491 7.087 1.00 89.00 184 ASN A O 1
ATOM 1477 N N . ILE A 1 185 ? 6.734 -19.576 6.641 1.00 92.19 185 ILE A N 1
ATOM 1478 C CA . ILE A 1 185 ? 6.898 -19.114 5.265 1.00 92.19 185 ILE A CA 1
ATOM 1479 C C . ILE A 1 185 ? 7.139 -20.342 4.392 1.00 92.19 185 ILE A C 1
ATOM 1481 O O . ILE A 1 185 ? 8.031 -21.136 4.662 1.00 92.19 185 ILE A O 1
ATOM 1485 N N . ASN A 1 186 ? 6.347 -20.500 3.335 1.00 95.00 186 ASN A N 1
ATOM 1486 C CA . ASN A 1 186 ? 6.454 -21.652 2.440 1.00 95.00 186 ASN A CA 1
ATOM 1487 C C . ASN A 1 186 ? 6.656 -21.193 1.002 1.00 95.00 186 ASN A C 1
ATOM 1489 O O . ASN A 1 186 ? 6.075 -20.192 0.588 1.00 95.00 186 ASN A O 1
ATOM 1493 N N . LEU A 1 187 ? 7.447 -21.936 0.227 1.00 97.00 187 LEU A N 1
ATOM 1494 C CA . LEU A 1 187 ? 7.485 -21.762 -1.223 1.00 97.00 187 LEU A CA 1
ATOM 1495 C C . LEU A 1 187 ? 6.113 -22.148 -1.793 1.00 97.00 187 LEU A C 1
ATOM 1497 O O . LEU A 1 187 ? 5.704 -23.302 -1.687 1.00 97.00 187 LEU A O 1
ATOM 1501 N N . GLU A 1 188 ? 5.410 -21.188 -2.386 1.00 97.31 188 GLU A N 1
ATOM 1502 C CA . GLU A 1 188 ? 4.075 -21.388 -2.957 1.00 97.31 188 GLU A CA 1
ATOM 1503 C C . GLU A 1 188 ? 4.168 -21.767 -4.437 1.00 97.31 188 GLU A C 1
ATOM 1505 O O . GLU A 1 188 ? 3.491 -22.686 -4.899 1.00 97.31 188 GLU A O 1
ATOM 1510 N N . LYS A 1 189 ? 4.985 -21.036 -5.210 1.00 97.81 189 LYS A N 1
ATOM 1511 C CA . LYS A 1 189 ? 5.055 -21.223 -6.663 1.00 97.81 189 LYS A CA 1
ATOM 1512 C C . LYS A 1 189 ? 6.334 -20.668 -7.274 1.00 97.81 189 LYS A C 1
ATOM 1514 O O . LYS A 1 189 ? 6.797 -19.609 -6.870 1.00 97.81 189 LYS A O 1
ATOM 1519 N N . SER A 1 190 ? 6.819 -21.330 -8.320 1.00 98.31 190 SER A N 1
ATOM 1520 C CA . SER A 1 190 ? 7.981 -20.899 -9.102 1.00 98.31 190 SER A CA 1
ATOM 1521 C C . SER A 1 190 ? 7.611 -20.694 -10.568 1.00 98.31 190 SER A C 1
ATOM 1523 O O . SER A 1 190 ? 6.865 -21.481 -11.156 1.00 98.31 190 SER A O 1
ATOM 1525 N N . PHE A 1 191 ? 8.167 -19.650 -11.175 1.00 98.12 191 PHE A N 1
ATOM 1526 C CA . PHE A 1 191 ? 8.026 -19.317 -12.587 1.00 98.12 191 PHE A CA 1
ATOM 1527 C C . PHE A 1 191 ? 9.398 -18.982 -13.159 1.00 98.12 191 PHE A C 1
ATOM 1529 O O . PHE A 1 191 ? 9.889 -17.867 -13.001 1.00 98.12 191 PHE A O 1
ATOM 1536 N N . GLY A 1 192 ? 10.018 -19.936 -13.855 1.00 96.56 192 GLY A N 1
ATOM 1537 C CA . GLY A 1 192 ? 11.372 -19.741 -14.374 1.00 96.56 192 GLY A CA 1
ATOM 1538 C C . GLY A 1 192 ? 12.337 -19.399 -13.239 1.00 96.56 192 GLY A C 1
ATOM 1539 O O . GLY A 1 192 ? 12.570 -20.235 -12.373 1.00 96.56 192 GLY A O 1
ATOM 1540 N N . LYS A 1 193 ? 12.863 -18.169 -13.241 1.00 96.12 193 LYS A N 1
ATOM 1541 C CA . LYS A 1 193 ? 13.789 -17.657 -12.218 1.00 96.12 193 LYS A CA 1
ATOM 1542 C C . LYS A 1 193 ? 13.106 -16.845 -11.099 1.00 96.12 193 LYS A C 1
ATOM 1544 O O . LYS A 1 193 ? 13.803 -16.272 -10.268 1.00 96.12 193 LYS A O 1
ATOM 1549 N N . LEU A 1 194 ? 11.775 -16.802 -11.037 1.00 97.38 194 LEU A N 1
ATOM 1550 C CA . LEU A 1 194 ? 11.024 -16.107 -9.983 1.00 97.38 194 LEU A CA 1
ATOM 1551 C C . LEU A 1 194 ? 10.360 -17.099 -9.033 1.00 97.38 194 LEU A C 1
ATOM 1553 O O . LEU A 1 194 ? 9.581 -17.939 -9.483 1.00 97.38 194 LEU A O 1
ATOM 1557 N N . ASP A 1 195 ? 10.599 -16.954 -7.731 1.00 98.19 195 ASP A N 1
ATOM 1558 C CA . ASP A 1 195 ? 9.956 -17.773 -6.702 1.00 98.19 195 ASP A CA 1
ATOM 1559 C C . ASP A 1 195 ? 9.067 -16.921 -5.797 1.00 98.19 195 ASP A C 1
ATOM 1561 O O . ASP A 1 195 ? 9.515 -15.940 -5.209 1.00 98.19 195 ASP A O 1
ATOM 1565 N N . PHE A 1 196 ? 7.809 -17.322 -5.644 1.00 97.88 196 PHE A N 1
ATOM 1566 C CA . PHE A 1 196 ? 6.894 -16.759 -4.663 1.00 97.88 196 PHE A CA 1
ATOM 1567 C C . PHE A 1 196 ? 6.878 -17.629 -3.416 1.00 97.88 196 PHE A C 1
ATOM 1569 O O . PHE A 1 196 ? 6.387 -18.759 -3.436 1.00 97.88 196 PHE A O 1
ATOM 1576 N N . TYR A 1 197 ? 7.349 -17.065 -2.314 1.00 97.12 197 TYR A N 1
ATOM 1577 C CA . TYR A 1 197 ? 7.100 -17.571 -0.975 1.00 97.12 197 TYR A CA 1
ATOM 1578 C C . TYR A 1 197 ? 5.868 -16.881 -0.396 1.00 97.12 197 TYR A C 1
ATOM 1580 O O . TYR A 1 197 ? 5.613 -15.709 -0.673 1.00 97.12 197 TYR A O 1
ATOM 1588 N N . LYS A 1 198 ? 5.098 -17.599 0.414 1.00 96.75 198 LYS A N 1
ATOM 1589 C CA . LYS A 1 198 ? 3.850 -17.130 1.007 1.00 96.75 198 LYS A CA 1
ATOM 1590 C C . LYS A 1 198 ? 3.909 -17.251 2.519 1.00 96.75 198 LYS A C 1
ATOM 1592 O O . LYS A 1 198 ? 4.296 -18.288 3.062 1.00 96.75 198 LYS A O 1
ATOM 1597 N N . LEU A 1 199 ? 3.516 -16.172 3.180 1.00 95.00 199 LEU A N 1
ATOM 1598 C CA . LEU A 1 199 ? 3.324 -16.129 4.619 1.00 95.00 199 LEU A CA 1
ATOM 1599 C C . LEU A 1 199 ? 2.103 -16.977 4.987 1.00 95.00 199 LEU A C 1
ATOM 1601 O O . LEU A 1 199 ? 1.062 -16.888 4.333 1.00 95.00 199 LEU A O 1
ATOM 1605 N N . ASN A 1 200 ? 2.212 -17.782 6.042 1.00 91.94 200 ASN A N 1
ATOM 1606 C CA . ASN A 1 200 ? 1.064 -18.503 6.578 1.00 91.94 200 ASN A CA 1
ATOM 1607 C C . ASN A 1 200 ? -0.049 -17.506 6.970 1.00 91.94 200 ASN A C 1
ATOM 1609 O O . ASN A 1 200 ? 0.216 -16.472 7.584 1.00 91.94 200 ASN A O 1
ATOM 1613 N N . ASN A 1 201 ? -1.297 -17.836 6.631 1.00 89.62 201 ASN A N 1
ATOM 1614 C CA . ASN A 1 201 ? -2.480 -17.031 6.934 1.00 89.62 201 ASN A CA 1
ATOM 1615 C C . ASN A 1 201 ? -2.617 -16.707 8.430 1.00 89.62 201 ASN A C 1
ATOM 1617 O O . ASN A 1 201 ? -3.112 -15.633 8.759 1.00 89.62 201 ASN A O 1
ATOM 1621 N N . ASP A 1 202 ? -2.128 -17.581 9.316 1.00 88.44 202 ASP A N 1
ATOM 1622 C CA . ASP A 1 202 ? -2.133 -17.361 10.770 1.00 88.44 202 ASP A CA 1
ATOM 1623 C C . ASP A 1 202 ? -1.260 -16.175 11.210 1.00 88.44 202 ASP A C 1
ATOM 1625 O O . ASP A 1 202 ? -1.406 -15.693 12.330 1.00 88.44 202 ASP A O 1
ATOM 1629 N N . PHE A 1 203 ? -0.358 -15.709 10.338 1.00 90.56 203 PHE A N 1
ATOM 1630 C CA . PHE A 1 203 ? 0.572 -14.603 10.574 1.00 90.56 203 PHE A CA 1
ATOM 1631 C C . PHE A 1 203 ? 0.327 -13.394 9.664 1.00 90.56 203 PHE A C 1
ATOM 1633 O O . PHE A 1 203 ? 1.011 -12.377 9.780 1.00 90.56 203 PHE A O 1
ATOM 1640 N N . PHE A 1 204 ? -0.656 -13.465 8.769 1.00 94.56 204 PHE A N 1
ATOM 1641 C CA . PHE A 1 204 ? -1.003 -12.356 7.890 1.00 94.56 204 PHE A CA 1
ATOM 1642 C C . PHE A 1 204 ? -1.954 -11.375 8.590 1.00 94.56 204 PHE A C 1
ATOM 1644 O O . PHE A 1 204 ? -2.985 -11.780 9.129 1.00 94.56 204 PHE A O 1
ATOM 1651 N N . LEU A 1 205 ? -1.653 -10.070 8.528 1.00 95.94 205 LEU A N 1
ATOM 1652 C CA . LEU A 1 205 ? -2.605 -9.020 8.902 1.00 95.94 205 LEU A CA 1
ATOM 1653 C C . LEU A 1 205 ? -3.170 -8.327 7.653 1.00 95.94 205 LEU A C 1
ATOM 1655 O O . LEU A 1 205 ? -2.416 -7.991 6.728 1.00 95.94 205 LEU A O 1
ATOM 1659 N N . PRO A 1 206 ? -4.495 -8.096 7.609 1.00 96.81 206 PRO A N 1
ATOM 1660 C CA . PRO A 1 206 ? -5.125 -7.406 6.498 1.00 96.81 206 PRO A CA 1
ATOM 1661 C C . PRO A 1 206 ? -4.758 -5.922 6.484 1.00 96.81 206 PRO A C 1
ATOM 1663 O O . PRO A 1 206 ? -4.311 -5.352 7.476 1.00 96.81 206 PRO A O 1
ATOM 1666 N N . HIS A 1 207 ? -4.989 -5.294 5.336 1.00 97.25 207 HIS A N 1
ATOM 1667 C CA . HIS A 1 207 ? -4.599 -3.913 5.061 1.00 97.25 207 HIS A CA 1
ATOM 1668 C C . HIS A 1 207 ? -5.235 -2.894 6.025 1.00 97.25 207 HIS A C 1
ATOM 1670 O O . HIS A 1 207 ? -4.645 -1.858 6.326 1.00 97.25 207 HIS A O 1
ATOM 1676 N N . ILE A 1 208 ? -6.442 -3.191 6.513 1.00 98.44 208 ILE A N 1
ATOM 1677 C CA . ILE A 1 208 ? -7.122 -2.443 7.570 1.00 98.44 208 ILE A CA 1
ATOM 1678 C C . ILE A 1 208 ? -7.489 -3.428 8.676 1.00 98.44 208 ILE A C 1
ATOM 1680 O O . ILE A 1 208 ? -8.128 -4.448 8.408 1.00 98.44 208 ILE A O 1
ATOM 1684 N N . TYR A 1 209 ? -7.107 -3.123 9.914 1.00 97.31 209 TYR A N 1
ATOM 1685 C CA . TYR A 1 209 ? -7.408 -3.973 11.064 1.00 97.31 209 TYR A CA 1
ATOM 1686 C C . TYR A 1 209 ? -7.579 -3.183 12.361 1.00 97.31 209 TYR A C 1
ATOM 1688 O O . TYR A 1 209 ? -7.199 -2.018 12.460 1.00 97.31 209 TYR A O 1
ATOM 1696 N N . ILE A 1 210 ? -8.151 -3.841 13.371 1.00 95.94 210 ILE A N 1
ATOM 1697 C CA . ILE A 1 210 ? -8.240 -3.324 14.739 1.00 95.94 210 ILE A CA 1
ATOM 1698 C C . ILE A 1 210 ? -7.311 -4.166 15.623 1.00 95.94 210 ILE A C 1
ATOM 1700 O O . ILE A 1 210 ? -7.496 -5.386 15.692 1.00 95.94 210 ILE A O 1
ATOM 1704 N N . PRO A 1 211 ? -6.294 -3.571 16.269 1.00 94.62 211 PRO A N 1
ATOM 1705 C CA . PRO A 1 211 ? -5.400 -4.297 17.154 1.00 94.62 211 PRO A CA 1
ATOM 1706 C C . PRO A 1 211 ? -6.129 -4.811 18.406 1.00 94.62 211 PRO A C 1
ATOM 1708 O O . PRO A 1 211 ? -6.992 -4.135 18.957 1.00 94.62 211 PRO A O 1
ATOM 1711 N N . THR A 1 212 ? -5.760 -6.003 18.881 1.00 92.25 212 THR A N 1
ATOM 1712 C CA . THR A 1 212 ? -6.199 -6.552 20.181 1.00 92.25 212 THR A CA 1
ATOM 1713 C C . THR A 1 212 ? -5.520 -5.868 21.351 1.00 92.25 212 THR A C 1
ATOM 1715 O O . THR A 1 212 ? -6.107 -5.741 22.424 1.00 92.25 212 THR A O 1
ATOM 1718 N N . GLU A 1 213 ? -4.270 -5.460 21.147 1.00 91.19 213 GLU A N 1
ATOM 1719 C CA . GLU A 1 213 ? -3.434 -4.843 22.165 1.00 91.19 213 GLU A CA 1
ATOM 1720 C C . GLU A 1 213 ? -2.654 -3.686 21.542 1.00 91.19 213 GLU A C 1
ATOM 1722 O O . GLU A 1 213 ? -2.099 -3.809 20.445 1.00 91.19 213 GLU A O 1
ATOM 1727 N N . LEU A 1 214 ? -2.606 -2.561 22.250 1.00 90.06 214 LEU A N 1
ATOM 1728 C CA . LEU A 1 214 ? -1.689 -1.470 21.944 1.00 90.06 214 LEU A CA 1
ATOM 1729 C C . LEU A 1 214 ? -0.480 -1.591 22.862 1.00 90.06 214 LEU A C 1
ATOM 1731 O O . LEU A 1 214 ? -0.637 -1.712 24.076 1.00 90.06 214 LEU A O 1
ATOM 1735 N N . ILE A 1 215 ? 0.709 -1.555 22.274 1.00 89.69 215 ILE A N 1
ATOM 1736 C CA . ILE A 1 215 ? 1.984 -1.612 22.980 1.00 89.69 215 ILE A CA 1
ATOM 1737 C C . ILE A 1 215 ? 2.608 -0.228 22.873 1.00 89.69 215 ILE A C 1
ATOM 1739 O O . ILE A 1 215 ? 2.993 0.194 21.784 1.00 89.69 215 ILE A O 1
ATOM 1743 N N . TYR A 1 216 ? 2.710 0.472 23.992 1.00 86.38 216 TYR A N 1
ATOM 1744 C CA . TYR A 1 216 ? 3.391 1.758 24.065 1.00 86.38 216 TYR A CA 1
ATOM 1745 C C . TYR A 1 216 ? 4.797 1.558 24.599 1.00 86.38 216 TYR A C 1
ATOM 1747 O O . TYR A 1 216 ? 4.992 0.845 25.581 1.00 86.38 216 TYR A O 1
ATOM 1755 N N . THR A 1 217 ? 5.784 2.170 23.955 1.00 84.62 217 THR A N 1
ATOM 1756 C CA . THR A 1 217 ? 7.181 2.042 24.367 1.00 84.62 217 THR A CA 1
ATOM 1757 C C . THR A 1 217 ? 7.945 3.340 24.151 1.00 84.62 217 THR A C 1
ATOM 1759 O O . THR A 1 217 ? 7.727 4.039 23.163 1.00 84.62 217 THR A O 1
ATOM 1762 N N . ASP A 1 218 ? 8.870 3.637 25.063 1.00 81.62 218 ASP A N 1
ATOM 1763 C CA . ASP A 1 218 ? 9.806 4.760 24.939 1.00 81.62 218 ASP A CA 1
ATOM 1764 C C . ASP A 1 218 ? 11.005 4.449 24.027 1.00 81.62 218 ASP A C 1
ATOM 1766 O O . ASP A 1 218 ? 11.849 5.313 23.793 1.00 81.62 218 ASP A O 1
ATOM 1770 N N . LYS A 1 219 ? 11.076 3.219 23.503 1.00 85.62 219 LYS A N 1
ATOM 1771 C CA . LYS A 1 219 ? 12.074 2.792 22.521 1.00 85.62 219 LYS A CA 1
ATOM 1772 C C . LYS A 1 219 ? 11.847 3.437 21.152 1.00 85.62 219 LYS A C 1
ATOM 1774 O O . LYS A 1 219 ? 10.841 4.113 20.927 1.00 85.62 219 LYS A O 1
ATOM 1779 N N . ASN A 1 220 ? 12.772 3.194 20.227 1.00 86.75 220 ASN A N 1
ATOM 1780 C CA . ASN A 1 220 ? 12.661 3.658 18.847 1.00 86.75 220 ASN A CA 1
ATOM 1781 C C . ASN A 1 220 ? 12.306 2.520 17.886 1.00 86.75 220 ASN A C 1
ATOM 1783 O O . ASN A 1 220 ? 12.266 1.346 18.262 1.00 86.75 220 ASN A O 1
ATOM 1787 N N . ILE A 1 221 ? 12.039 2.880 16.629 1.00 87.19 221 ILE A N 1
ATOM 1788 C CA . ILE A 1 221 ? 11.715 1.923 15.568 1.00 87.19 221 ILE A CA 1
ATOM 1789 C C . ILE A 1 221 ? 12.830 0.891 15.374 1.00 87.19 221 ILE A C 1
ATOM 1791 O O . ILE A 1 221 ? 12.527 -0.274 15.126 1.00 87.19 221 ILE A O 1
ATOM 1795 N N . GLU A 1 222 ? 14.091 1.275 15.581 1.00 86.31 222 GLU A N 1
ATOM 1796 C CA . GLU A 1 222 ? 15.260 0.392 15.504 1.00 86.31 222 GLU A CA 1
ATOM 1797 C C . GLU A 1 222 ? 15.156 -0.815 16.450 1.00 86.31 222 GLU A C 1
ATOM 1799 O O . GLU A 1 222 ? 15.651 -1.898 16.134 1.00 86.31 222 GLU A O 1
ATOM 1804 N N . ASP A 1 223 ? 14.439 -0.659 17.565 1.00 85.75 223 ASP A N 1
ATOM 1805 C CA . ASP A 1 223 ? 14.259 -1.688 18.585 1.00 85.75 223 ASP A CA 1
ATOM 1806 C C . ASP A 1 223 ? 12.986 -2.528 18.369 1.00 85.75 223 ASP A C 1
ATOM 1808 O O . ASP A 1 223 ? 12.631 -3.346 19.218 1.00 85.75 223 ASP A O 1
ATOM 1812 N N . LEU A 1 224 ? 12.258 -2.361 17.254 1.00 86.88 224 LEU A N 1
ATOM 1813 C CA . LEU A 1 224 ? 10.959 -3.018 17.036 1.00 86.88 224 LEU A CA 1
ATOM 1814 C C . LEU A 1 224 ? 11.031 -4.550 17.154 1.00 86.88 224 LEU A C 1
ATOM 1816 O O . LEU A 1 224 ? 10.141 -5.155 17.753 1.00 86.88 224 LEU A O 1
ATOM 1820 N N . GLN A 1 225 ? 12.088 -5.192 16.639 1.00 83.06 225 GLN A N 1
ATOM 1821 C CA . GLN A 1 225 ? 12.268 -6.642 16.812 1.00 83.06 225 GLN A CA 1
ATOM 1822 C C . GLN A 1 225 ? 12.419 -7.033 18.288 1.00 83.06 225 GLN A C 1
ATOM 1824 O O . GLN A 1 225 ? 11.872 -8.050 18.719 1.00 83.06 225 GLN A O 1
ATOM 1829 N N . GLU A 1 226 ? 13.133 -6.220 19.067 1.00 81.44 226 GLU A N 1
ATOM 1830 C CA . GLU A 1 226 ? 13.314 -6.421 20.504 1.00 81.44 226 GLU A CA 1
ATOM 1831 C C . GLU A 1 226 ? 12.026 -6.126 21.279 1.00 81.44 226 GLU A C 1
ATOM 1833 O O . GLU A 1 226 ? 11.773 -6.746 22.300 1.00 81.44 226 GLU A O 1
ATOM 1838 N N . VAL A 1 227 ? 11.171 -5.218 20.805 1.00 83.81 227 VAL A N 1
ATOM 1839 C CA . VAL A 1 227 ? 9.845 -5.003 21.401 1.00 83.81 227 VAL A CA 1
ATOM 1840 C C . VAL A 1 227 ? 8.955 -6.225 21.158 1.00 83.81 227 VAL A C 1
ATOM 1842 O O . VAL A 1 227 ? 8.288 -6.691 22.077 1.00 83.81 227 VAL A O 1
ATOM 1845 N N . LEU A 1 228 ? 8.958 -6.783 19.944 1.00 82.38 228 LEU A N 1
ATOM 1846 C CA . LEU A 1 228 ? 8.090 -7.909 19.575 1.00 82.38 228 LEU A CA 1
ATOM 1847 C C . LEU A 1 228 ? 8.534 -9.265 20.158 1.00 82.38 228 LEU A C 1
ATOM 1849 O O . LEU A 1 228 ? 7.683 -10.130 20.388 1.00 82.38 228 LEU A O 1
ATOM 1853 N N . GLY A 1 229 ? 9.837 -9.451 20.393 1.00 75.38 229 GLY A N 1
ATOM 1854 C CA . GLY A 1 229 ? 10.443 -10.741 20.742 1.00 75.38 229 GLY A CA 1
ATOM 1855 C C . GLY A 1 229 ? 10.165 -11.280 22.148 1.00 75.38 229 GLY A C 1
ATOM 1856 O O . GLY A 1 229 ? 9.528 -12.326 22.269 1.00 75.38 229 GLY A O 1
ATOM 1857 N N . PRO A 1 230 ? 10.630 -10.618 23.221 1.00 63.16 230 PRO A N 1
ATOM 1858 C CA . PRO A 1 230 ? 10.643 -11.162 24.580 1.00 63.16 230 PRO A CA 1
ATOM 1859 C C . PRO A 1 230 ? 9.252 -11.483 25.132 1.00 63.16 230 PRO A C 1
ATOM 1861 O O . PRO A 1 230 ? 9.096 -12.396 25.936 1.00 63.16 230 PRO A O 1
ATOM 1864 N N . ASN A 1 231 ? 8.236 -10.740 24.688 1.00 61.97 231 ASN A N 1
ATOM 1865 C CA . ASN A 1 231 ? 6.911 -10.747 25.306 1.00 61.97 231 ASN A CA 1
ATOM 1866 C C . ASN A 1 231 ? 5.883 -11.598 24.548 1.00 61.97 231 ASN A C 1
ATOM 1868 O O . ASN A 1 231 ? 4.737 -11.693 24.980 1.00 61.97 231 ASN A O 1
ATOM 1872 N N . ASN A 1 232 ? 6.283 -12.199 23.418 1.00 73.12 232 ASN A N 1
ATOM 1873 C CA . ASN A 1 232 ? 5.440 -12.999 22.529 1.00 73.12 232 ASN A CA 1
ATOM 1874 C C . ASN A 1 232 ? 4.025 -12.422 22.325 1.00 73.12 232 ASN A C 1
ATOM 1876 O O . ASN A 1 232 ? 3.022 -13.127 22.448 1.00 73.12 232 ASN A O 1
ATOM 1880 N N . TYR A 1 233 ? 3.948 -11.126 22.012 1.00 81.25 233 TYR A N 1
ATOM 1881 C CA . TYR A 1 233 ? 2.670 -10.448 21.820 1.00 81.25 233 TYR A CA 1
ATOM 1882 C C . TYR A 1 233 ? 1.817 -11.126 20.737 1.00 81.25 233 TYR A C 1
ATOM 1884 O O . TYR A 1 233 ? 2.389 -11.682 19.782 1.00 81.25 233 TYR A O 1
ATOM 1892 N N . PRO A 1 234 ? 0.472 -11.058 20.852 1.00 86.44 234 PRO A N 1
ATOM 1893 C CA . PRO A 1 234 ? -0.430 -11.484 19.790 1.00 86.44 234 PRO A CA 1
ATOM 1894 C C . PRO A 1 234 ? -0.034 -10.867 18.448 1.00 86.44 234 PRO A C 1
ATOM 1896 O O . PRO A 1 234 ? 0.419 -9.726 18.391 1.00 86.44 234 PRO A O 1
ATOM 1899 N N . LEU A 1 235 ? -0.241 -11.601 17.351 1.00 84.81 235 LEU A N 1
ATOM 1900 C CA . LEU A 1 235 ? 0.030 -11.070 16.011 1.00 84.81 235 LEU A CA 1
ATOM 1901 C C . LEU A 1 235 ? -0.693 -9.737 15.789 1.00 84.81 235 LEU A C 1
ATOM 1903 O O . LEU A 1 235 ? -0.102 -8.785 15.294 1.00 84.81 235 LEU A O 1
ATOM 1907 N N . ARG A 1 236 ? -1.968 -9.665 16.191 1.00 90.81 236 ARG A N 1
ATOM 1908 C CA . ARG A 1 236 ? -2.830 -8.489 16.032 1.00 90.81 236 ARG A CA 1
ATOM 1909 C C . ARG A 1 236 ? -2.545 -7.399 17.077 1.00 90.81 236 ARG A C 1
ATOM 1911 O O . ARG A 1 236 ? -3.460 -6.697 17.491 1.00 90.81 236 ARG A O 1
ATOM 1918 N N . SER A 1 237 ? -1.301 -7.239 17.511 1.00 92.12 237 SER A N 1
ATOM 1919 C CA . SER A 1 237 ? -0.872 -6.111 18.342 1.00 92.12 237 SER A CA 1
ATOM 1920 C C . SER A 1 237 ? -0.382 -4.947 17.478 1.00 92.12 237 SER A C 1
ATOM 1922 O O . SER A 1 237 ? -0.029 -5.121 16.314 1.00 92.12 237 SER A O 1
ATOM 1924 N N . SER A 1 238 ? -0.386 -3.736 18.032 1.00 92.81 238 SER A N 1
ATOM 1925 C CA . SER A 1 238 ? 0.144 -2.546 17.361 1.00 92.81 238 SER A CA 1
ATOM 1926 C C . SER A 1 238 ? 1.097 -1.804 18.287 1.00 92.81 238 SER A C 1
ATOM 1928 O O . SER A 1 238 ? 0.734 -1.498 19.421 1.00 92.81 238 SER A O 1
ATOM 1930 N N . VAL A 1 239 ? 2.296 -1.496 17.795 1.00 92.38 239 VAL A N 1
ATOM 1931 C CA . VAL A 1 239 ? 3.343 -0.803 18.562 1.00 92.38 239 VAL A CA 1
ATOM 1932 C C . VAL A 1 239 ? 3.290 0.701 18.292 1.00 92.38 239 VAL A C 1
ATOM 1934 O O . VAL A 1 239 ? 3.138 1.113 17.143 1.00 92.38 239 VAL A O 1
ATOM 1937 N N . TYR A 1 240 ? 3.423 1.511 19.339 1.00 90.25 240 TYR A N 1
ATOM 1938 C CA . TYR A 1 240 ? 3.466 2.972 19.288 1.00 90.25 240 TYR A CA 1
ATOM 1939 C C . TYR A 1 240 ? 4.702 3.460 20.043 1.00 90.25 240 TYR A C 1
ATOM 1941 O O . TYR A 1 240 ? 4.885 3.133 21.218 1.00 90.25 240 TYR A O 1
ATOM 1949 N N . PHE A 1 241 ? 5.538 4.242 19.363 1.00 86.50 241 PHE A N 1
ATOM 1950 C CA . PHE A 1 241 ? 6.815 4.718 19.890 1.00 86.50 241 PHE A CA 1
ATOM 1951 C C . PHE A 1 241 ? 6.682 6.135 20.454 1.00 86.50 241 PHE A C 1
ATOM 1953 O O . PHE A 1 241 ? 6.110 7.019 19.813 1.00 86.50 241 PHE A O 1
ATOM 1960 N N . ASN A 1 242 ? 7.249 6.374 21.636 1.00 71.25 242 ASN A N 1
ATOM 1961 C CA . ASN A 1 242 ? 7.205 7.677 22.299 1.00 71.25 242 ASN A CA 1
ATOM 1962 C C . ASN A 1 242 ? 8.158 8.700 21.658 1.00 71.25 242 ASN A C 1
ATOM 1964 O O . ASN A 1 242 ? 8.056 9.881 21.947 1.00 71.25 242 ASN A O 1
ATOM 1968 N N . SER A 1 243 ? 9.077 8.307 20.772 1.00 63.47 243 SER A N 1
ATOM 1969 C CA . SER A 1 243 ? 9.921 9.257 20.026 1.00 63.47 243 SER A CA 1
ATOM 1970 C C . SER A 1 243 ? 9.186 9.960 18.878 1.00 63.47 243 SER A C 1
ATOM 1972 O O . SER A 1 243 ? 9.654 10.971 18.366 1.00 63.47 243 SER A O 1
ATOM 1974 N N . GLN A 1 244 ? 7.973 9.521 18.529 1.00 59.69 244 GLN A N 1
ATOM 1975 C CA . GLN A 1 244 ? 7.123 10.142 17.499 1.00 59.69 244 GLN A CA 1
ATOM 1976 C C . GLN A 1 244 ? 6.345 11.377 18.022 1.00 59.69 244 GLN A C 1
ATOM 1978 O O . GLN A 1 244 ? 5.363 11.829 17.428 1.00 59.69 244 GLN A O 1
ATOM 1983 N N . VAL A 1 245 ? 6.772 11.917 19.168 1.00 48.16 245 VAL A N 1
ATOM 1984 C CA . VAL A 1 245 ? 5.998 12.761 20.096 1.00 48.16 245 VAL A CA 1
ATOM 1985 C C . VAL A 1 245 ? 6.306 14.261 19.974 1.00 48.16 245 VAL A C 1
ATOM 1987 O O . VAL A 1 245 ? 5.843 15.068 20.779 1.00 48.16 245 VAL A O 1
ATOM 1990 N N . ASP A 1 246 ? 6.961 14.684 18.893 1.00 46.50 246 ASP A N 1
ATOM 1991 C CA . ASP A 1 246 ? 6.968 16.099 18.477 1.00 46.50 246 ASP A CA 1
ATOM 1992 C C . ASP A 1 246 ? 5.679 16.520 17.736 1.00 46.50 246 ASP A C 1
ATOM 1994 O O . ASP A 1 246 ? 5.477 17.693 17.419 1.00 46.50 246 ASP A O 1
ATOM 1998 N N . ASN A 1 247 ? 4.750 15.584 17.508 1.00 49.25 247 ASN A N 1
ATOM 1999 C CA . ASN A 1 247 ? 3.402 15.861 17.007 1.00 49.25 247 ASN A CA 1
ATOM 2000 C C . ASN A 1 247 ? 2.470 16.369 18.141 1.00 49.25 247 ASN A C 1
ATOM 2002 O O . ASN A 1 247 ? 2.652 16.000 19.304 1.00 49.25 247 ASN A O 1
ATOM 2006 N N . PRO A 1 248 ? 1.391 17.121 17.834 1.00 43.59 248 PRO A N 1
ATOM 2007 C CA . PRO A 1 248 ? 0.351 17.552 18.792 1.00 43.59 248 PRO A CA 1
ATOM 2008 C C . PRO A 1 248 ? -0.400 16.405 19.514 1.00 43.59 248 PRO A C 1
ATOM 2010 O O . PRO A 1 248 ? -1.317 16.652 20.292 1.00 43.59 248 PRO A O 1
ATOM 2013 N N . ASN A 1 249 ? 0.018 15.156 19.308 1.00 49.06 249 ASN A N 1
ATOM 2014 C CA . ASN A 1 249 ? -0.600 13.907 19.748 1.00 49.06 249 ASN A CA 1
ATOM 2015 C C . ASN A 1 249 ? -0.185 13.505 21.187 1.00 49.06 249 ASN A C 1
ATOM 2017 O O . ASN A 1 249 ? -0.593 12.454 21.687 1.00 49.06 249 ASN A O 1
ATOM 2021 N N . LYS A 1 250 ? 0.616 14.346 21.870 1.00 50.38 250 LYS A N 1
ATOM 2022 C CA . LYS A 1 250 ? 1.138 14.143 23.242 1.00 50.38 250 LYS A CA 1
ATOM 2023 C C . LYS A 1 250 ? 0.065 13.775 24.271 1.00 50.38 250 LYS A C 1
ATOM 2025 O O . LYS A 1 250 ? 0.330 12.991 25.178 1.00 50.38 250 LYS A O 1
ATOM 2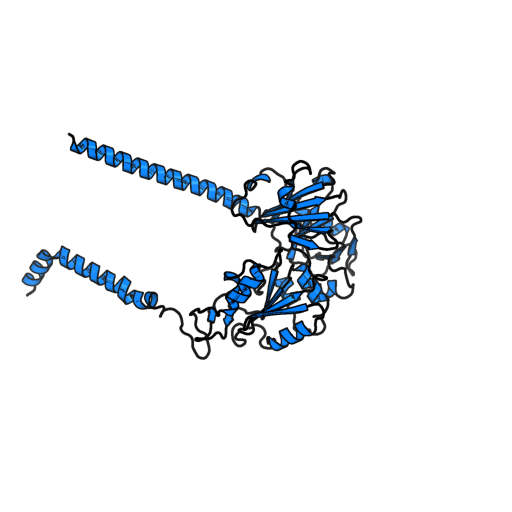030 N N . ASN A 1 251 ? -1.138 14.329 24.140 1.00 50.75 251 ASN A N 1
ATOM 2031 C CA . ASN A 1 251 ? -2.144 14.268 25.202 1.00 50.75 251 ASN A CA 1
ATOM 2032 C C . ASN A 1 251 ? -2.822 12.897 25.341 1.00 50.75 251 ASN A C 1
ATOM 2034 O O . ASN A 1 251 ? -3.232 12.547 26.447 1.00 50.75 251 ASN A O 1
ATOM 2038 N N . PHE A 1 252 ? -2.930 12.110 24.264 1.00 56.03 252 PHE A N 1
ATOM 2039 C CA . PHE A 1 252 ? -3.555 10.785 24.340 1.00 56.03 252 PHE A CA 1
ATOM 2040 C C . PHE A 1 252 ? -2.552 9.712 24.786 1.00 56.03 252 PHE A C 1
ATOM 2042 O O . PHE A 1 252 ? -2.836 8.933 25.691 1.00 56.03 252 PHE A O 1
ATOM 2049 N N . LEU A 1 253 ? -1.346 9.721 24.208 1.00 55.22 253 LEU A N 1
ATOM 2050 C CA . LEU A 1 253 ? -0.287 8.744 24.493 1.00 55.22 253 LEU A CA 1
ATOM 2051 C C . LEU A 1 253 ? 0.385 8.964 25.859 1.00 55.22 253 LEU A C 1
ATOM 2053 O O . LEU A 1 253 ? 0.690 8.004 26.568 1.00 55.22 253 LEU A O 1
ATOM 2057 N N . GLY A 1 254 ? 0.560 10.225 26.269 1.00 50.75 254 GLY A N 1
ATOM 2058 C CA . GLY A 1 254 ? 1.274 10.588 27.498 1.00 50.75 254 GLY A CA 1
ATOM 2059 C C . GLY A 1 254 ? 0.610 10.111 28.794 1.00 50.75 254 GLY A C 1
ATOM 2060 O O . GLY A 1 254 ? 1.279 9.989 29.818 1.00 50.75 254 GLY A O 1
ATOM 2061 N N . ASN A 1 255 ? -0.685 9.782 28.767 1.00 52.38 255 ASN A N 1
ATOM 2062 C CA . ASN A 1 255 ? -1.368 9.213 29.932 1.00 52.38 255 ASN A CA 1
ATOM 2063 C C . ASN A 1 255 ? -1.039 7.727 30.154 1.00 52.38 255 ASN A C 1
ATOM 2065 O O . ASN A 1 255 ? -1.146 7.260 31.289 1.00 52.38 255 ASN A O 1
ATOM 2069 N N . TYR A 1 256 ? -0.609 7.010 29.107 1.00 52.50 256 TYR A N 1
ATOM 2070 C CA . TYR A 1 256 ? -0.340 5.568 29.141 1.00 52.50 256 TYR A CA 1
ATOM 2071 C C . TYR A 1 256 ? 1.160 5.219 29.207 1.00 52.50 256 TYR A C 1
ATOM 2073 O O . TYR A 1 256 ? 1.494 4.121 29.650 1.00 52.50 256 TYR A O 1
ATOM 2081 N N . SER A 1 257 ? 2.074 6.136 28.857 1.00 50.84 257 SER A N 1
ATOM 2082 C CA . SER A 1 257 ? 3.538 5.914 28.900 1.00 50.84 257 SER A CA 1
ATOM 2083 C C . SER A 1 257 ? 4.177 6.282 30.253 1.00 50.84 257 SER A C 1
ATOM 2085 O O . SER A 1 257 ? 5.078 7.111 30.328 1.00 50.84 257 SER A O 1
ATOM 2087 N N . LYS A 1 258 ? 3.667 5.741 31.370 1.00 51.62 258 LYS A N 1
ATOM 2088 C CA . LYS A 1 258 ? 4.124 6.115 32.731 1.00 51.62 258 LYS A CA 1
ATOM 2089 C C . LYS A 1 258 ? 5.214 5.218 33.344 1.00 51.62 258 LYS A C 1
ATOM 2091 O O . LYS A 1 258 ? 5.499 5.372 34.530 1.00 51.62 258 LYS A O 1
ATOM 2096 N N . SER A 1 259 ? 5.833 4.303 32.598 1.00 50.19 259 SER A N 1
ATOM 2097 C CA . SER A 1 259 ? 6.881 3.420 33.141 1.00 50.19 259 SER A CA 1
ATOM 2098 C C . SER A 1 259 ? 8.115 3.366 32.248 1.00 50.19 259 SER A C 1
ATOM 2100 O O . SER A 1 259 ? 8.068 2.783 31.171 1.00 50.19 259 SER A O 1
ATOM 2102 N N . ASN A 1 260 ? 9.225 3.904 32.753 1.00 53.97 260 ASN A N 1
ATOM 2103 C CA . ASN A 1 260 ? 10.459 4.143 31.998 1.00 53.97 260 ASN A CA 1
ATOM 2104 C C . ASN A 1 260 ? 11.255 2.884 31.586 1.00 53.97 260 ASN A C 1
ATOM 2106 O O . ASN A 1 260 ? 12.278 3.039 30.934 1.00 53.97 260 ASN A O 1
ATOM 2110 N N . ASP A 1 261 ? 10.819 1.661 31.918 1.00 58.41 261 ASP A N 1
ATOM 2111 C CA . ASP A 1 261 ? 11.623 0.443 31.679 1.00 58.41 261 ASP A CA 1
ATOM 2112 C C . ASP A 1 261 ? 10.868 -0.714 30.993 1.00 58.41 261 ASP A C 1
ATOM 2114 O O . ASP A 1 261 ? 11.454 -1.759 30.709 1.00 58.41 261 ASP A O 1
ATOM 2118 N N . SER A 1 262 ? 9.562 -0.603 30.722 1.00 63.62 262 SER A N 1
ATOM 2119 C CA . SER A 1 262 ? 8.791 -1.698 30.105 1.00 63.62 262 SER A CA 1
ATOM 2120 C C . SER A 1 262 ? 7.612 -1.187 29.277 1.00 63.62 262 SER A C 1
ATOM 2122 O O . SER A 1 262 ? 6.990 -0.202 29.681 1.00 63.62 262 SER A O 1
ATOM 2124 N N . PRO A 1 263 ? 7.269 -1.847 28.149 1.00 68.19 263 PRO A N 1
ATOM 2125 C CA . PRO A 1 263 ? 6.145 -1.421 27.330 1.00 68.19 263 PRO A CA 1
ATOM 2126 C C . PRO A 1 263 ? 4.826 -1.474 28.108 1.00 68.19 263 PRO A C 1
ATOM 2128 O O . PRO A 1 263 ? 4.524 -2.490 28.742 1.00 68.19 263 PRO A O 1
ATOM 2131 N N . SER A 1 264 ? 4.018 -0.415 28.041 1.00 76.50 264 SER A N 1
ATOM 2132 C CA . SER A 1 264 ? 2.676 -0.428 28.622 1.00 76.50 264 SER A CA 1
ATOM 2133 C C . SER A 1 264 ? 1.669 -0.990 27.620 1.00 76.50 264 SER A C 1
ATOM 2135 O O . SER A 1 264 ? 1.697 -0.679 26.429 1.00 76.50 264 SER A O 1
ATOM 2137 N N . ILE A 1 265 ? 0.797 -1.878 28.103 1.00 78.94 265 ILE A N 1
ATOM 2138 C CA . ILE A 1 265 ? -0.142 -2.626 27.264 1.00 78.94 265 ILE A CA 1
ATOM 2139 C C . ILE A 1 265 ? -1.554 -2.132 27.549 1.00 78.94 265 ILE A C 1
ATOM 2141 O O . ILE A 1 265 ? -2.040 -2.247 28.675 1.00 78.94 265 ILE A O 1
ATOM 2145 N N . LEU A 1 266 ? -2.232 -1.637 26.518 1.00 80.94 266 LEU A N 1
ATOM 2146 C CA . LEU A 1 266 ? -3.660 -1.348 26.571 1.00 80.94 266 LEU A CA 1
ATOM 2147 C C . LEU A 1 266 ? -4.426 -2.441 25.828 1.00 80.94 266 LEU A C 1
ATOM 2149 O O . LEU A 1 266 ? -4.214 -2.659 24.636 1.00 80.94 266 LEU A O 1
ATOM 2153 N N . LYS A 1 267 ? -5.325 -3.120 26.542 1.00 81.00 267 LYS A N 1
ATOM 2154 C CA . LYS A 1 267 ? -6.251 -4.100 25.968 1.00 81.00 267 LYS A CA 1
ATOM 2155 C C . LYS A 1 267 ? -7.630 -3.477 25.834 1.00 81.00 267 LYS A C 1
ATOM 2157 O O . LYS A 1 267 ? -8.073 -2.763 26.733 1.00 81.00 267 LYS A O 1
ATOM 2162 N N . PHE A 1 268 ? -8.310 -3.774 24.736 1.00 75.69 268 PHE A N 1
ATOM 2163 C CA . PHE A 1 268 ? -9.688 -3.340 24.531 1.00 75.69 268 PHE A CA 1
ATOM 2164 C C . PHE A 1 268 ? -10.673 -4.362 25.104 1.00 75.69 268 PHE A C 1
ATOM 2166 O O . PHE A 1 268 ? -10.466 -5.568 24.979 1.00 75.69 268 PHE A O 1
ATOM 2173 N N . ASN A 1 269 ? -11.759 -3.875 25.711 1.00 72.88 269 ASN A N 1
ATOM 2174 C CA . ASN A 1 269 ? -12.805 -4.726 26.292 1.00 72.88 269 ASN A CA 1
ATOM 2175 C C . ASN A 1 269 ? -13.670 -5.406 25.222 1.00 72.88 269 ASN A C 1
ATOM 2177 O O . ASN A 1 269 ? -14.127 -6.530 25.413 1.00 72.88 269 ASN A O 1
ATOM 2181 N N . SER A 1 270 ? -13.889 -4.728 24.095 1.00 82.25 270 SER A N 1
ATOM 2182 C CA . SER A 1 270 ? -14.613 -5.254 22.942 1.00 82.25 270 SER A CA 1
ATOM 2183 C C . SER A 1 270 ? -13.928 -4.820 21.659 1.00 82.25 270 SER A C 1
ATOM 2185 O O . SER A 1 270 ? -13.547 -3.657 21.521 1.00 82.25 270 SER A O 1
ATOM 2187 N N . ILE A 1 271 ? -13.804 -5.745 20.713 1.00 87.62 271 ILE A N 1
ATOM 2188 C CA . ILE A 1 271 ? -13.213 -5.478 19.406 1.00 87.62 271 ILE A CA 1
ATOM 2189 C C . ILE A 1 271 ? -14.362 -5.414 18.396 1.00 87.62 271 ILE A C 1
ATOM 2191 O O . ILE A 1 271 ? -15.082 -6.406 18.254 1.00 87.62 271 ILE A O 1
ATOM 2195 N N . PRO A 1 272 ? -14.575 -4.265 17.730 1.00 93.25 272 PRO A N 1
ATOM 2196 C CA . PRO A 1 272 ? -15.619 -4.133 16.724 1.00 93.25 272 PRO A CA 1
ATOM 2197 C C . PRO A 1 272 ? -15.386 -5.098 15.570 1.00 93.25 272 PRO A C 1
ATOM 2199 O O . PRO A 1 272 ? -14.241 -5.354 15.187 1.00 93.25 272 PRO A O 1
ATOM 2202 N N . LYS A 1 273 ? -16.474 -5.552 14.948 1.00 95.69 273 LYS A N 1
ATOM 2203 C CA . LYS A 1 273 ? -16.367 -6.217 13.649 1.00 95.69 273 LYS A CA 1
ATOM 2204 C C . LYS A 1 273 ? -16.267 -5.164 12.561 1.00 95.69 273 LYS A C 1
ATOM 2206 O O . LYS A 1 273 ? -16.977 -4.158 12.611 1.00 95.69 273 LYS A O 1
ATOM 2211 N N . ILE A 1 274 ? -15.403 -5.401 11.579 1.00 96.75 274 ILE A N 1
ATOM 2212 C CA . ILE A 1 274 ? -15.247 -4.493 10.446 1.00 96.75 274 ILE A CA 1
ATOM 2213 C C . ILE A 1 274 ? -15.322 -5.213 9.107 1.00 96.75 274 ILE A C 1
ATOM 2215 O O . ILE A 1 274 ? -14.846 -6.334 8.950 1.00 96.75 274 ILE A O 1
ATOM 2219 N N . THR A 1 275 ? -15.885 -4.531 8.114 1.00 97.31 275 THR A N 1
ATOM 2220 C CA . THR A 1 275 ? -15.793 -4.927 6.706 1.00 97.31 275 THR A CA 1
ATOM 2221 C C . THR A 1 275 ? -15.244 -3.761 5.900 1.00 97.31 275 THR A C 1
ATOM 2223 O O . THR A 1 275 ? -15.871 -2.704 5.872 1.00 97.31 275 THR A O 1
ATOM 2226 N N . PHE A 1 276 ?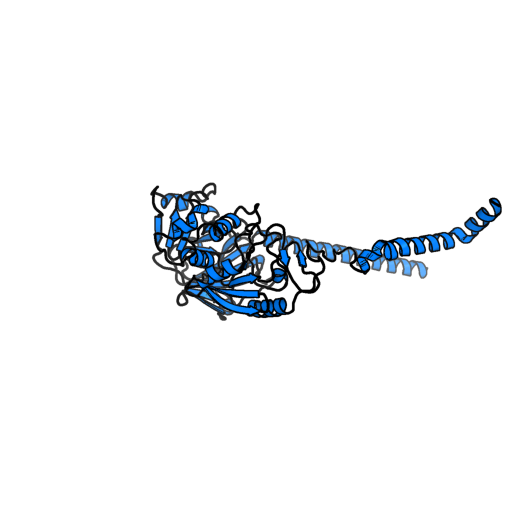 -14.102 -3.926 5.232 1.00 97.31 276 PHE A N 1
ATOM 2227 C CA . PHE A 1 276 ? -13.506 -2.855 4.429 1.00 97.31 276 PHE A CA 1
ATOM 2228 C C . PHE A 1 276 ? -13.538 -3.139 2.927 1.00 97.31 276 PHE A C 1
ATOM 2230 O O . PHE A 1 276 ? -13.483 -4.285 2.485 1.00 97.31 276 PHE A O 1
ATOM 2237 N N . VAL A 1 277 ? -13.618 -2.069 2.136 1.00 95.69 277 VAL A N 1
ATOM 2238 C CA . VAL A 1 277 ? -13.598 -2.095 0.671 1.00 95.69 277 VAL A CA 1
ATOM 2239 C C . VAL A 1 277 ? -12.712 -0.971 0.153 1.00 95.69 277 VAL A C 1
ATOM 2241 O O . VAL A 1 277 ? -12.853 0.189 0.553 1.00 95.69 277 VAL A O 1
ATOM 2244 N N . LYS A 1 278 ? -11.832 -1.296 -0.794 1.00 95.44 278 LYS A N 1
ATOM 2245 C CA . LYS A 1 278 ? -11.070 -0.314 -1.561 1.00 95.44 278 LYS A CA 1
ATOM 2246 C C . LYS A 1 278 ? -11.917 0.211 -2.710 1.00 95.44 278 LYS A C 1
ATOM 2248 O O . LYS A 1 278 ? -12.329 -0.526 -3.611 1.00 95.44 278 LYS A O 1
ATOM 2253 N N . ILE A 1 279 ? -12.163 1.515 -2.697 1.00 94.56 279 ILE A N 1
ATOM 2254 C CA . ILE A 1 279 ? -12.836 2.194 -3.806 1.00 94.56 279 ILE A CA 1
ATOM 2255 C C . ILE A 1 279 ? -11.815 2.491 -4.899 1.00 94.56 279 ILE A C 1
ATOM 2257 O O . ILE A 1 279 ? -12.056 2.199 -6.071 1.00 94.56 279 ILE A O 1
ATOM 2261 N N . ASN A 1 280 ? -10.664 3.032 -4.502 1.00 94.06 280 ASN A N 1
ATOM 2262 C CA . ASN A 1 280 ? -9.502 3.291 -5.346 1.00 94.06 280 ASN A CA 1
ATOM 2263 C C . ASN A 1 280 ? -8.241 3.448 -4.467 1.00 94.06 280 ASN A C 1
ATOM 2265 O O . ASN A 1 280 ? -8.365 3.415 -3.242 1.00 94.06 280 ASN A O 1
ATOM 2269 N N . PRO A 1 281 ? -7.037 3.642 -5.041 1.00 94.00 281 PRO A N 1
ATOM 2270 C CA . PRO A 1 281 ? -5.797 3.760 -4.262 1.00 94.00 281 PRO A CA 1
ATOM 2271 C C . PRO A 1 281 ? -5.786 4.870 -3.200 1.00 94.00 281 PRO A C 1
ATOM 2273 O O . PRO A 1 281 ? -4.963 4.841 -2.298 1.00 94.00 281 PRO A O 1
ATOM 2276 N N . THR A 1 282 ? -6.693 5.844 -3.294 1.00 95.50 282 THR A N 1
ATOM 2277 C CA . THR A 1 282 ? -6.771 7.019 -2.413 1.00 95.50 282 THR A CA 1
ATOM 2278 C C . THR A 1 282 ? -8.034 7.054 -1.554 1.00 95.50 282 THR A C 1
ATOM 2280 O O . THR A 1 282 ? -8.293 8.066 -0.904 1.00 95.50 282 THR A O 1
ATOM 2283 N N . LYS A 1 283 ? -8.861 5.999 -1.577 1.00 95.88 283 LYS A N 1
ATOM 2284 C CA . LYS A 1 283 ? -10.139 5.975 -0.862 1.00 95.88 283 LYS A CA 1
ATOM 2285 C C . LYS A 1 283 ? -10.584 4.565 -0.492 1.00 95.88 283 LYS A C 1
ATOM 2287 O O . LYS A 1 283 ? -10.784 3.710 -1.358 1.00 95.88 283 LYS A O 1
ATOM 2292 N N . TYR A 1 284 ? -10.856 4.385 0.793 1.00 96.62 284 TYR A N 1
ATOM 2293 C CA . TYR A 1 284 ? -11.357 3.157 1.393 1.00 96.62 284 TYR A CA 1
ATOM 2294 C C . TYR A 1 284 ? -12.621 3.452 2.196 1.00 96.62 284 TYR A C 1
ATOM 2296 O O . TYR A 1 284 ? -12.796 4.545 2.740 1.00 96.62 284 TYR A O 1
ATOM 2304 N N . LYS A 1 285 ? -13.508 2.464 2.265 1.00 95.75 285 LYS A N 1
ATOM 2305 C CA . LYS A 1 285 ? -14.691 2.494 3.121 1.00 95.75 285 LYS A CA 1
ATOM 2306 C C . LYS A 1 285 ? -14.648 1.318 4.077 1.00 95.75 285 LYS A C 1
ATOM 2308 O O . LYS A 1 285 ? -14.297 0.215 3.669 1.00 95.75 285 LYS A O 1
ATOM 2313 N N . VAL A 1 286 ? -14.990 1.565 5.332 1.00 96.81 286 VAL A N 1
ATOM 2314 C CA . VAL A 1 286 ? -14.958 0.577 6.406 1.00 96.81 286 VAL A CA 1
ATOM 2315 C C . VAL A 1 286 ? -16.298 0.615 7.116 1.00 96.81 286 VAL A C 1
ATOM 2317 O O . VAL A 1 286 ? -16.623 1.591 7.781 1.00 96.81 286 VAL A O 1
ATOM 2320 N N . LYS A 1 287 ? -17.084 -0.445 6.988 1.00 95.81 287 LYS A N 1
ATOM 2321 C CA . LYS A 1 287 ? -18.265 -0.655 7.817 1.00 95.81 287 LYS A CA 1
ATOM 2322 C C . LYS A 1 287 ? -17.809 -1.163 9.181 1.00 95.81 287 LYS A C 1
ATOM 2324 O O . LYS A 1 287 ? -17.062 -2.137 9.231 1.00 95.81 287 LYS A O 1
ATOM 2329 N N . VAL A 1 288 ? -18.257 -0.515 10.248 1.00 95.19 288 VAL A N 1
ATOM 2330 C CA . VAL A 1 288 ? -17.999 -0.891 11.643 1.00 95.19 288 VAL A CA 1
ATOM 2331 C C . VAL A 1 288 ? -19.310 -1.348 12.265 1.00 95.19 288 VAL A C 1
ATOM 2333 O O . VAL A 1 288 ? -20.343 -0.721 12.027 1.00 95.19 288 VAL A O 1
ATOM 2336 N N . GLU A 1 289 ? -19.267 -2.437 13.030 1.00 93.06 289 GLU A N 1
ATOM 2337 C CA . GLU A 1 289 ? -20.454 -3.054 13.620 1.00 93.06 289 GLU A CA 1
ATOM 2338 C C . GLU A 1 289 ? -20.268 -3.372 15.109 1.00 93.06 289 GLU A C 1
ATOM 2340 O O . GLU A 1 289 ? -19.220 -3.878 15.529 1.00 93.06 289 GLU A O 1
ATOM 2345 N N . ASN A 1 290 ? -21.347 -3.172 15.872 1.00 87.75 290 ASN A N 1
ATOM 2346 C CA . ASN A 1 290 ? -21.511 -3.565 17.273 1.00 87.75 290 ASN A CA 1
ATOM 2347 C C . ASN A 1 290 ? -20.462 -2.983 18.238 1.00 87.75 290 ASN A C 1
ATOM 2349 O O . ASN A 1 290 ? -19.905 -3.718 19.056 1.00 87.75 290 ASN A O 1
ATOM 2353 N N . THR A 1 291 ? -20.184 -1.675 18.181 1.00 88.44 291 THR A N 1
ATOM 2354 C CA . THR A 1 291 ? -19.281 -1.048 19.163 1.00 88.44 291 THR A CA 1
ATOM 2355 C C . THR A 1 291 ? -19.750 0.307 19.685 1.00 88.44 291 THR A C 1
ATOM 2357 O O . THR A 1 291 ? -20.104 1.207 18.930 1.00 88.44 291 THR A O 1
ATOM 2360 N N . LYS A 1 292 ? -19.671 0.472 21.007 1.00 87.31 292 LYS A N 1
ATOM 2361 C CA . LYS A 1 292 ? -19.796 1.753 21.726 1.00 87.31 292 LYS A CA 1
ATOM 2362 C C . LYS A 1 292 ? -18.548 2.087 22.539 1.00 87.31 292 LYS A C 1
ATOM 2364 O O . LYS A 1 292 ? -18.553 3.059 23.284 1.00 87.31 292 LYS A O 1
ATOM 2369 N N . GLU A 1 293 ? -17.505 1.280 22.400 1.00 89.31 293 GLU A N 1
ATOM 2370 C CA . GLU A 1 293 ? -16.241 1.440 23.106 1.00 89.31 293 GLU A CA 1
ATOM 2371 C C . GLU A 1 293 ? -15.209 2.099 22.184 1.00 89.31 293 GLU A C 1
ATOM 2373 O O . GLU A 1 293 ? -15.288 1.944 20.958 1.00 89.31 293 GLU A O 1
ATOM 2378 N N . PRO A 1 294 ? -14.230 2.828 22.742 1.00 90.19 294 PRO A N 1
ATOM 2379 C CA . PRO A 1 294 ? -13.126 3.351 21.958 1.00 90.19 294 PRO A CA 1
ATOM 2380 C C . PRO A 1 294 ? -12.270 2.217 21.389 1.00 90.19 294 PRO A C 1
ATOM 2382 O O . PRO A 1 294 ? -12.017 1.211 22.053 1.00 90.19 294 PRO A O 1
ATOM 2385 N N . TYR A 1 295 ? -11.773 2.401 20.169 1.00 93.19 295 TYR A N 1
ATOM 2386 C CA . TYR A 1 295 ? -10.849 1.467 19.525 1.00 93.19 295 TYR A CA 1
ATOM 2387 C C . TYR A 1 295 ? -9.907 2.203 18.579 1.00 93.19 295 TYR A C 1
ATOM 2389 O O . TYR A 1 295 ? -10.153 3.342 18.179 1.00 93.19 295 TYR A O 1
ATOM 2397 N N . THR A 1 296 ? -8.829 1.530 18.191 1.00 94.62 296 THR A N 1
ATOM 2398 C CA . THR A 1 296 ? -7.901 2.047 17.187 1.00 94.62 296 THR A CA 1
ATOM 2399 C C . THR A 1 296 ? -8.108 1.331 15.863 1.00 94.62 296 THR A C 1
ATOM 2401 O O . THR A 1 296 ? -8.182 0.109 15.820 1.00 94.62 296 THR A O 1
ATOM 2404 N N . LEU A 1 297 ? -8.184 2.077 14.770 1.00 97.56 297 LEU A N 1
ATOM 2405 C CA . LEU A 1 297 ? -8.192 1.534 13.418 1.00 97.56 297 LEU A CA 1
ATOM 2406 C C . LEU A 1 297 ? -6.800 1.706 12.817 1.00 97.56 297 LEU A C 1
ATOM 2408 O O . LEU A 1 297 ? -6.348 2.839 12.669 1.00 97.56 297 LEU A O 1
ATOM 2412 N N . VAL A 1 298 ? -6.128 0.613 12.465 1.00 98.25 298 VAL A N 1
ATOM 2413 C CA . VAL A 1 298 ? -4.840 0.639 11.761 1.00 98.25 298 VAL A CA 1
ATOM 2414 C C . VAL A 1 298 ? -5.086 0.477 10.266 1.00 98.25 298 VAL A C 1
ATOM 2416 O O . VAL A 1 298 ? -5.852 -0.385 9.838 1.00 98.25 298 VAL A O 1
ATOM 2419 N N . PHE A 1 299 ? -4.425 1.319 9.480 1.00 98.44 299 PHE A N 1
ATOM 2420 C CA . PHE A 1 299 ? -4.402 1.299 8.026 1.00 98.44 299 PHE A CA 1
ATOM 2421 C C . PHE A 1 299 ? -2.949 1.142 7.586 1.00 98.44 299 PHE A C 1
ATOM 2423 O O . PHE A 1 299 ? -2.163 2.088 7.681 1.00 98.44 299 PHE A O 1
ATOM 2430 N N . SER A 1 300 ? -2.598 -0.061 7.131 1.00 97.00 300 SER A N 1
ATOM 2431 C CA . SER A 1 300 ? -1.242 -0.501 6.775 1.00 97.00 300 SER A CA 1
ATOM 2432 C C . SER A 1 300 ? -0.707 0.137 5.484 1.00 97.00 300 SER A C 1
ATOM 2434 O O . SER A 1 300 ? -0.044 -0.519 4.682 1.00 97.00 300 SER A O 1
ATOM 2436 N N . GLU A 1 301 ? -0.954 1.431 5.285 1.00 95.69 301 GLU A N 1
ATOM 2437 C CA . GLU A 1 301 ? -0.243 2.291 4.340 1.00 95.69 301 GLU A CA 1
ATOM 2438 C C . GLU A 1 301 ? 0.732 3.211 5.049 1.00 95.69 301 GLU A C 1
ATOM 2440 O O . GLU A 1 301 ? 0.499 3.597 6.197 1.00 95.69 301 GLU A O 1
ATOM 2445 N N . SER A 1 302 ? 1.779 3.609 4.323 1.00 93.56 302 SER A N 1
ATOM 2446 C CA . SER A 1 302 ? 2.787 4.556 4.793 1.00 93.56 302 SER A CA 1
ATOM 2447 C C . SER A 1 302 ? 2.137 5.811 5.368 1.00 93.56 302 SER A C 1
ATOM 2449 O O . SER A 1 302 ? 1.247 6.420 4.757 1.00 93.56 302 SER A O 1
ATOM 2451 N N . PHE A 1 303 ? 2.567 6.185 6.569 1.00 94.75 303 PHE A N 1
ATOM 2452 C CA . PHE A 1 303 ? 2.001 7.287 7.317 1.00 94.75 303 PHE A CA 1
ATOM 2453 C C . PHE A 1 303 ? 2.113 8.578 6.519 1.00 94.75 303 PHE A C 1
ATOM 2455 O O . PHE A 1 303 ? 3.181 8.958 6.042 1.00 94.75 303 PHE A O 1
ATOM 2462 N N . ASN A 1 304 ? 0.991 9.277 6.387 1.00 94.69 304 ASN A N 1
ATOM 2463 C CA . ASN A 1 304 ? 0.978 10.585 5.763 1.00 94.69 304 ASN A CA 1
ATOM 2464 C C . ASN A 1 304 ? -0.151 11.422 6.354 1.00 94.69 304 ASN A C 1
ATOM 2466 O O . ASN A 1 304 ? -1.305 10.996 6.360 1.00 94.69 304 ASN A O 1
ATOM 2470 N N . LYS A 1 305 ? 0.156 12.657 6.764 1.00 93.94 305 LYS A N 1
ATOM 2471 C CA . LYS A 1 305 ? -0.838 13.604 7.299 1.00 93.94 305 LYS A CA 1
ATOM 2472 C C . LYS A 1 305 ? -1.955 13.931 6.297 1.00 93.94 305 LYS A C 1
ATOM 2474 O O . LYS A 1 305 ? -2.989 14.453 6.688 1.00 93.94 305 LYS A O 1
ATOM 2479 N N . GLY A 1 306 ? -1.774 13.660 5.006 1.00 96.44 306 GLY A N 1
ATOM 2480 C CA . GLY A 1 306 ? -2.796 13.802 3.971 1.00 96.44 306 GLY A CA 1
ATOM 2481 C C . GLY A 1 306 ? -3.907 12.751 4.037 1.00 96.44 306 GLY A C 1
ATOM 2482 O O . GLY A 1 306 ? -4.999 13.019 3.538 1.00 96.44 306 GLY A O 1
ATOM 2483 N N . TRP A 1 307 ? -3.677 11.592 4.662 1.00 97.88 307 TRP A N 1
ATOM 2484 C CA . TRP A 1 307 ? -4.733 10.614 4.925 1.00 97.88 307 TRP A CA 1
ATOM 2485 C C . TRP A 1 307 ? -5.659 11.110 6.030 1.00 97.88 307 TRP A C 1
ATOM 2487 O O . TRP A 1 307 ? -5.200 11.545 7.081 1.00 97.88 307 TRP A O 1
ATOM 2497 N N . LYS A 1 308 ? -6.969 11.033 5.797 1.00 97.75 308 LYS A N 1
ATOM 2498 C CA . LYS A 1 308 ? -8.008 11.470 6.732 1.00 97.75 308 LYS A CA 1
ATOM 2499 C C . LYS A 1 308 ? -9.072 10.392 6.876 1.00 97.75 308 LYS A C 1
ATOM 2501 O O . LYS A 1 308 ? -9.517 9.838 5.874 1.00 97.75 308 LYS A O 1
ATOM 2506 N N . ALA A 1 309 ? -9.516 10.155 8.107 1.00 97.81 309 ALA A N 1
ATOM 2507 C CA . ALA A 1 309 ? -10.671 9.316 8.407 1.00 97.81 309 ALA A CA 1
ATOM 2508 C C . ALA A 1 309 ? -11.889 10.187 8.744 1.00 97.81 309 ALA A C 1
ATOM 2510 O O . ALA A 1 309 ? -11.769 11.184 9.455 1.00 97.81 309 ALA A O 1
ATOM 2511 N N . TYR A 1 310 ? -13.066 9.809 8.252 1.00 96.06 310 TYR A N 1
ATOM 2512 C CA . TYR A 1 310 ? -14.334 10.493 8.496 1.00 96.06 310 TYR A CA 1
ATOM 2513 C C . TYR A 1 310 ? -15.374 9.485 8.962 1.00 96.06 310 TYR A C 1
ATOM 2515 O O . TYR A 1 310 ? -15.609 8.500 8.264 1.00 96.06 310 TYR A O 1
ATOM 2523 N N . ILE A 1 311 ? -16.055 9.762 10.077 1.00 93.06 311 ILE A N 1
ATOM 2524 C CA . ILE A 1 311 ? -17.274 9.021 10.408 1.00 93.06 311 ILE A CA 1
ATOM 2525 C C . ILE A 1 311 ? -18.393 9.501 9.486 1.00 93.06 311 ILE A C 1
ATOM 2527 O O . ILE A 1 311 ? -18.721 10.692 9.422 1.00 93.06 311 ILE A O 1
ATOM 2531 N N . TYR A 1 312 ? -18.961 8.562 8.745 1.00 83.75 312 TYR A N 1
ATOM 2532 C CA . TYR A 1 312 ? -19.971 8.788 7.735 1.00 83.75 312 TYR A CA 1
ATOM 2533 C C . TYR A 1 312 ? -21.185 7.894 7.994 1.00 83.75 312 TYR A C 1
ATOM 2535 O O . TYR A 1 312 ? -21.049 6.701 8.235 1.00 83.75 312 TYR A O 1
ATOM 2543 N N . ASN A 1 313 ? -22.377 8.485 7.864 1.00 68.69 313 ASN A N 1
ATOM 2544 C CA . ASN A 1 313 ? -23.671 7.802 7.793 1.00 68.69 313 ASN A CA 1
ATOM 2545 C C . ASN A 1 313 ? -24.102 6.905 8.978 1.00 68.69 313 ASN A C 1
ATOM 2547 O O . ASN A 1 313 ? -23.322 6.454 9.807 1.00 68.69 313 ASN A O 1
ATOM 2551 N N . GLN A 1 314 ? -25.419 6.687 9.053 1.00 56.22 314 GLN A N 1
ATOM 2552 C CA . GLN A 1 314 ? -26.068 5.681 9.905 1.00 56.22 314 GLN A CA 1
ATOM 2553 C C . GLN A 1 314 ? -26.273 4.386 9.100 1.00 56.22 314 GLN A C 1
ATOM 2555 O O . GLN A 1 314 ? -26.372 4.470 7.869 1.00 56.22 314 GLN A O 1
ATOM 2560 N N . PRO A 1 315 ? -26.416 3.211 9.744 1.00 55.25 315 PRO A N 1
ATOM 2561 C CA . PRO A 1 315 ? -26.575 1.914 9.078 1.00 55.25 315 PRO A CA 1
ATOM 2562 C C . PRO A 1 315 ? -27.645 1.900 7.974 1.00 55.25 315 PRO A C 1
ATOM 2564 O O . PRO A 1 315 ? -27.418 1.319 6.920 1.00 55.25 315 PRO A O 1
ATOM 2567 N N . SER A 1 316 ? -28.750 2.637 8.138 1.00 46.78 316 SER A N 1
ATOM 2568 C CA . SER A 1 316 ? -29.839 2.761 7.148 1.00 46.78 316 SER A CA 1
ATOM 2569 C C . SER A 1 316 ? -29.456 3.432 5.819 1.00 46.78 316 SER A C 1
ATOM 2571 O O . SER A 1 316 ? -30.201 3.346 4.847 1.00 46.78 316 SER A O 1
ATOM 2573 N N . THR A 1 317 ? -28.309 4.109 5.770 1.00 57.75 317 THR A N 1
ATOM 2574 C CA . THR A 1 317 ? -27.784 4.820 4.589 1.00 57.75 317 THR A CA 1
ATOM 2575 C C . THR A 1 317 ? -26.519 4.172 4.025 1.00 57.75 317 THR A C 1
ATOM 2577 O O . THR A 1 317 ? -25.922 4.691 3.079 1.00 57.75 317 THR A O 1
ATOM 2580 N N . ILE A 1 318 ? -26.102 3.040 4.599 1.00 63.44 318 ILE A N 1
ATOM 2581 C CA . ILE A 1 318 ? -24.991 2.245 4.089 1.00 63.44 318 ILE A CA 1
ATOM 2582 C C . ILE A 1 318 ? -25.483 1.506 2.847 1.00 63.44 318 ILE A C 1
ATOM 2584 O O . ILE A 1 318 ? -26.505 0.822 2.865 1.00 63.44 318 ILE A O 1
ATOM 2588 N N . ASN A 1 319 ? -24.749 1.636 1.744 1.00 68.25 319 ASN A N 1
ATOM 2589 C CA . ASN A 1 319 ? -25.031 0.838 0.562 1.00 68.25 319 ASN A CA 1
ATOM 2590 C C . ASN A 1 319 ? -24.627 -0.616 0.842 1.00 68.25 319 ASN A C 1
ATOM 2592 O O . ASN A 1 319 ? -23.473 -0.982 0.631 1.00 68.25 319 ASN A O 1
ATOM 2596 N N . HIS A 1 320 ? -25.567 -1.428 1.325 1.00 67.69 320 HIS A N 1
ATOM 2597 C CA . HIS A 1 320 ? -25.327 -2.832 1.661 1.00 67.69 320 HIS A CA 1
ATOM 2598 C C . HIS A 1 320 ? -24.717 -3.618 0.489 1.00 67.69 320 HIS A C 1
ATOM 2600 O O . HIS A 1 320 ? -23.765 -4.359 0.706 1.00 67.69 320 HIS A O 1
ATOM 2606 N N . GLN A 1 321 ? -25.098 -3.303 -0.758 1.00 74.19 321 GLN A N 1
ATOM 2607 C CA . GLN A 1 321 ? -24.525 -3.922 -1.965 1.00 74.19 321 GLN A CA 1
ATOM 2608 C C . GLN A 1 321 ? -23.005 -3.763 -2.082 1.00 74.19 321 GLN A C 1
ATOM 2610 O O . GLN A 1 321 ? -22.348 -4.587 -2.715 1.00 74.19 321 GLN A O 1
ATOM 2615 N N . LEU A 1 322 ? -22.425 -2.715 -1.485 1.00 80.94 322 LEU A N 1
ATOM 2616 C CA . LEU A 1 322 ? -20.973 -2.535 -1.447 1.00 80.94 322 LEU A CA 1
ATOM 2617 C C . LEU A 1 322 ? -20.279 -3.616 -0.603 1.00 80.94 322 LEU A C 1
ATOM 2619 O O . LEU A 1 322 ? -19.150 -3.990 -0.908 1.00 80.94 322 LEU A O 1
ATOM 2623 N N . TYR A 1 323 ? -20.950 -4.103 0.439 1.00 84.44 323 TYR A N 1
ATOM 2624 C CA . TYR A 1 323 ? -20.401 -5.009 1.449 1.00 84.44 323 TYR A CA 1
ATOM 2625 C C . TYR A 1 323 ? -20.902 -6.455 1.318 1.00 84.44 323 TYR A C 1
ATOM 2627 O O . TYR A 1 323 ? -20.416 -7.321 2.037 1.00 84.44 323 TYR A O 1
ATOM 2635 N N . ASP A 1 324 ? -21.834 -6.733 0.402 1.00 81.19 324 ASP A N 1
ATOM 2636 C CA . ASP A 1 324 ? -22.448 -8.060 0.249 1.00 81.19 324 ASP A CA 1
ATOM 2637 C C . ASP A 1 324 ? -21.460 -9.126 -0.268 1.00 81.19 324 ASP A C 1
ATOM 2639 O O . ASP A 1 324 ? -21.534 -10.294 0.112 1.00 81.19 324 ASP A O 1
ATOM 2643 N N . ASN A 1 325 ? -20.502 -8.734 -1.117 1.00 88.31 325 ASN A N 1
ATOM 2644 C CA . ASN A 1 325 ? -19.556 -9.659 -1.748 1.00 88.31 325 ASN A CA 1
ATOM 2645 C C . ASN A 1 325 ? -18.206 -9.679 -1.025 1.00 88.31 325 ASN A C 1
ATOM 2647 O O . ASN A 1 325 ? -17.300 -8.908 -1.362 1.00 88.31 325 ASN A O 1
ATOM 2651 N N . ILE A 1 326 ? -18.069 -10.593 -0.064 1.00 92.44 326 ILE A N 1
ATOM 2652 C CA . ILE A 1 326 ? -16.834 -10.818 0.696 1.00 92.44 326 ILE A CA 1
ATOM 2653 C C . ILE A 1 326 ? -15.814 -11.598 -0.143 1.00 92.44 326 ILE A C 1
ATOM 2655 O O . ILE A 1 326 ? -16.106 -12.668 -0.675 1.00 92.44 326 ILE A O 1
ATOM 2659 N N . THR A 1 327 ? -14.601 -11.060 -0.254 1.00 92.19 327 THR A N 1
ATOM 2660 C CA . THR A 1 327 ? -13.471 -11.667 -0.972 1.00 92.19 327 THR A CA 1
ATOM 2661 C C . THR A 1 327 ? -12.502 -12.390 -0.044 1.00 92.19 327 THR A C 1
ATOM 2663 O O . THR A 1 327 ? -11.907 -13.383 -0.462 1.00 92.19 327 THR A O 1
ATOM 2666 N N . ALA A 1 328 ? -12.369 -11.925 1.200 1.00 93.06 328 ALA A N 1
ATOM 2667 C CA . ALA A 1 328 ? -11.566 -12.560 2.235 1.00 93.06 328 ALA A CA 1
ATOM 2668 C C . ALA A 1 328 ? -12.144 -12.286 3.632 1.00 93.06 328 ALA A C 1
ATOM 2670 O O . ALA A 1 328 ? -12.840 -11.294 3.860 1.00 93.06 328 ALA A O 1
ATOM 2671 N N . SER A 1 329 ? -11.851 -13.184 4.567 1.00 94.00 329 SER A N 1
ATOM 2672 C CA . SER A 1 329 ? -12.249 -13.085 5.968 1.00 94.00 329 SER A CA 1
ATOM 2673 C C . SER A 1 329 ? -11.069 -13.471 6.847 1.00 94.00 329 SER A C 1
ATOM 2675 O O . SER A 1 329 ? -10.340 -14.412 6.532 1.00 94.00 329 SER A O 1
ATOM 2677 N N . TYR A 1 330 ? -10.883 -12.738 7.937 1.00 92.88 330 TYR A N 1
ATOM 2678 C CA . TYR A 1 330 ? -9.748 -12.859 8.840 1.00 92.88 330 TYR A CA 1
ATOM 2679 C C . TYR A 1 330 ? -10.248 -12.922 10.286 1.00 92.88 330 TYR A C 1
ATOM 2681 O O . TYR A 1 330 ? -11.286 -12.343 10.617 1.00 92.88 330 TYR A O 1
ATOM 2689 N N . PHE A 1 331 ? -9.498 -13.614 11.149 1.00 92.44 331 PHE A N 1
ATOM 2690 C CA . PHE A 1 331 ? -9.765 -13.715 12.592 1.00 92.44 331 PHE A CA 1
ATOM 2691 C C . PHE A 1 331 ? -11.217 -14.095 12.915 1.00 92.44 331 PHE A C 1
ATOM 2693 O O . PHE A 1 331 ? -11.925 -13.344 13.575 1.00 92.44 331 PHE A O 1
ATOM 2700 N N . ASN A 1 332 ? -11.680 -15.247 12.418 1.00 90.81 332 ASN A N 1
ATOM 2701 C CA . ASN A 1 332 ? -13.040 -15.747 12.665 1.00 90.81 332 ASN A CA 1
ATOM 2702 C C . ASN A 1 332 ? -14.140 -14.729 12.318 1.00 90.81 332 ASN A C 1
ATOM 2704 O O . ASN A 1 332 ? -15.088 -14.543 13.078 1.00 90.81 332 ASN A O 1
ATOM 2708 N N . GLU A 1 333 ? -14.009 -14.076 11.159 1.00 92.19 333 GLU A N 1
ATOM 2709 C CA . GLU A 1 333 ? -14.966 -13.086 10.649 1.00 92.19 333 GLU A CA 1
ATOM 2710 C C . GLU A 1 333 ? -15.040 -11.759 11.416 1.00 92.19 333 GLU A C 1
ATOM 2712 O O . GLU A 1 333 ? -15.940 -10.956 11.157 1.00 92.19 333 GLU A O 1
ATOM 2717 N N . GLU A 1 334 ? -14.100 -11.485 12.321 1.00 94.06 334 GLU A N 1
ATOM 2718 C CA . GLU A 1 334 ? -13.983 -10.166 12.953 1.00 94.06 334 GLU A CA 1
ATOM 2719 C C . GLU A 1 334 ? -13.578 -9.086 11.943 1.00 94.06 334 GLU A C 1
ATOM 2721 O O . GLU A 1 334 ? -13.990 -7.933 12.067 1.00 94.06 334 GLU A O 1
ATOM 2726 N N . ILE A 1 335 ? -12.806 -9.463 10.920 1.00 95.81 335 ILE A N 1
ATOM 2727 C CA . ILE A 1 335 ? -12.413 -8.571 9.831 1.00 95.81 335 ILE A CA 1
ATOM 2728 C C . ILE A 1 335 ? -12.772 -9.229 8.508 1.00 95.81 335 ILE A C 1
ATOM 2730 O O . ILE A 1 335 ? -12.315 -10.329 8.201 1.00 95.81 335 ILE A O 1
ATOM 2734 N N . LYS A 1 336 ? -13.560 -8.532 7.698 1.00 96.75 336 LYS A N 1
ATOM 2735 C CA . LYS A 1 336 ? -13.922 -8.951 6.348 1.00 96.75 336 LYS A CA 1
ATOM 2736 C C . LYS A 1 336 ? -13.424 -7.943 5.327 1.00 96.75 336 LYS A C 1
ATOM 2738 O O . LYS A 1 336 ? -13.337 -6.743 5.580 1.00 96.75 336 LYS A O 1
ATOM 2743 N N . GLU A 1 337 ? -13.132 -8.445 4.145 1.00 96.25 337 GLU A N 1
ATOM 2744 C CA . GLU A 1 337 ? -12.724 -7.647 3.003 1.00 96.25 337 GLU A CA 1
ATOM 2745 C C . GLU A 1 337 ? -13.727 -7.864 1.877 1.00 96.25 337 GLU A C 1
ATOM 2747 O O . GLU A 1 337 ? -13.960 -8.997 1.456 1.00 96.25 337 GLU A O 1
ATOM 2752 N N . GLY A 1 338 ? -14.365 -6.790 1.420 1.00 94.19 338 GLY A N 1
ATOM 2753 C CA . GLY A 1 338 ? -15.329 -6.846 0.325 1.00 94.19 338 GLY A CA 1
ATOM 2754 C C . GLY A 1 338 ? -14.663 -6.793 -1.050 1.00 94.19 338 GLY A C 1
ATOM 2755 O O . GLY A 1 338 ? -13.443 -6.871 -1.189 1.00 94.19 338 GLY A O 1
ATOM 2756 N N . THR A 1 339 ? -15.476 -6.684 -2.097 1.00 91.69 339 THR A N 1
ATOM 2757 C CA . THR A 1 339 ? -14.992 -6.624 -3.482 1.00 91.69 339 THR A CA 1
ATOM 2758 C C . THR A 1 339 ? -14.577 -5.204 -3.854 1.00 91.69 339 THR A C 1
ATOM 2760 O O . THR A 1 339 ? -15.386 -4.277 -3.804 1.00 91.69 339 THR A O 1
ATOM 2763 N N . HIS A 1 340 ? -13.323 -5.038 -4.271 1.00 92.00 340 HIS A N 1
ATOM 2764 C CA . HIS A 1 340 ? -12.759 -3.732 -4.621 1.00 92.00 340 HIS A CA 1
ATOM 2765 C C . HIS A 1 340 ? -13.262 -3.224 -5.966 1.00 92.00 340 HIS A C 1
ATOM 2767 O O . HIS A 1 340 ? -13.492 -3.997 -6.893 1.00 92.00 340 HIS A O 1
ATOM 2773 N N . LYS A 1 341 ? -13.400 -1.900 -6.083 1.00 89.12 341 LYS A N 1
ATOM 2774 C CA . LYS A 1 341 ? -13.879 -1.251 -7.314 1.00 89.12 341 LYS A CA 1
ATOM 2775 C C . LYS A 1 341 ? -12.753 -0.760 -8.221 1.00 89.12 341 LYS A C 1
ATOM 2777 O O . LYS A 1 341 ? -12.908 -0.806 -9.435 1.00 89.12 341 LYS A O 1
ATOM 2782 N N . ASN A 1 342 ? -11.656 -0.265 -7.642 1.00 85.88 342 ASN A N 1
ATOM 2783 C CA . ASN A 1 342 ? -10.535 0.380 -8.343 1.00 85.88 342 ASN A CA 1
ATOM 2784 C C . ASN A 1 342 ? -10.978 1.349 -9.461 1.00 85.88 342 ASN A C 1
ATOM 2786 O O . ASN A 1 342 ? -10.537 1.257 -10.605 1.00 85.88 342 ASN A O 1
ATOM 2790 N N . VAL A 1 343 ? -11.860 2.297 -9.122 1.00 89.44 343 VAL A N 1
ATOM 2791 C CA . VAL A 1 343 ? -12.414 3.285 -10.068 1.00 89.44 343 VAL A CA 1
ATOM 2792 C C . VAL A 1 343 ? -11.733 4.649 -9.949 1.00 89.44 343 VAL A C 1
ATOM 2794 O O . VAL A 1 343 ? -11.526 5.165 -8.852 1.00 89.44 343 VAL A O 1
ATOM 2797 N N . PHE A 1 344 ? -11.420 5.279 -11.085 1.00 86.88 344 PHE A N 1
ATOM 2798 C CA . PHE A 1 344 ? -10.757 6.590 -11.098 1.00 86.88 344 PHE A CA 1
ATOM 2799 C C . PHE A 1 344 ? -11.624 7.709 -10.492 1.00 86.88 344 PHE A C 1
ATOM 2801 O O . PHE A 1 344 ? -11.124 8.513 -9.705 1.00 86.88 344 PHE A O 1
ATOM 2808 N N . LEU A 1 345 ? -12.919 7.738 -10.831 1.00 83.50 345 LEU A N 1
ATOM 2809 C CA . LEU A 1 345 ? -13.927 8.646 -10.276 1.00 83.50 345 LEU A CA 1
ATOM 2810 C C . LEU A 1 345 ? -15.138 7.825 -9.823 1.00 83.50 345 LEU A C 1
ATOM 2812 O O . LEU A 1 345 ? -15.819 7.217 -10.646 1.00 83.50 345 LEU A O 1
ATOM 2816 N N . ASP A 1 346 ? -15.406 7.814 -8.519 1.00 83.06 346 ASP A N 1
ATOM 2817 C CA . ASP A 1 346 ? -16.611 7.201 -7.947 1.00 83.06 346 ASP A CA 1
ATOM 2818 C C . ASP A 1 346 ? -17.743 8.239 -7.870 1.00 83.06 346 ASP A C 1
ATOM 2820 O O . ASP A 1 346 ? -17.494 9.435 -7.691 1.00 83.06 346 ASP A O 1
ATOM 2824 N N . ILE A 1 347 ? -19.002 7.807 -7.959 1.00 79.56 347 ILE A N 1
ATOM 2825 C CA . ILE A 1 347 ? -20.155 8.716 -7.842 1.00 79.56 347 ILE A CA 1
ATOM 2826 C C . ILE A 1 347 ? -20.167 9.474 -6.503 1.00 79.56 347 ILE A C 1
ATOM 2828 O O . ILE A 1 347 ? -20.608 10.619 -6.439 1.00 79.56 347 ILE A O 1
ATOM 2832 N N . ASN A 1 348 ? -19.593 8.877 -5.456 1.00 83.75 348 ASN A N 1
ATOM 2833 C CA . ASN A 1 348 ? -19.476 9.455 -4.125 1.00 83.75 348 ASN A CA 1
ATOM 2834 C C . ASN A 1 348 ? -18.103 10.101 -3.877 1.00 83.75 348 ASN A C 1
ATOM 2836 O O . ASN A 1 348 ? -17.686 10.243 -2.728 1.00 83.75 348 ASN A O 1
ATOM 2840 N N . THR A 1 349 ? -17.366 10.506 -4.922 1.00 84.38 349 THR A N 1
ATOM 2841 C CA . THR A 1 349 ? -16.020 11.114 -4.791 1.00 84.38 349 THR A CA 1
ATOM 2842 C C . THR A 1 349 ? -15.988 12.263 -3.773 1.00 84.38 349 THR A C 1
ATOM 2844 O O . THR A 1 349 ? -15.041 12.358 -3.000 1.00 84.38 349 THR A O 1
ATOM 2847 N N . PHE A 1 350 ? -17.044 13.080 -3.702 1.00 87.88 350 PHE A N 1
ATOM 2848 C CA . PHE A 1 350 ? -17.115 14.266 -2.838 1.00 87.88 350 PHE A CA 1
ATOM 2849 C C . PHE A 1 350 ? -18.016 14.103 -1.597 1.00 87.88 350 PHE A C 1
ATOM 2851 O O . PHE A 1 350 ? -18.414 15.099 -0.999 1.00 87.88 350 PHE A O 1
ATOM 2858 N N . GLU A 1 351 ? -18.356 12.878 -1.179 1.00 88.00 351 GLU A N 1
ATOM 2859 C CA . GLU A 1 351 ? -19.300 12.632 -0.062 1.00 88.00 351 GLU A CA 1
ATOM 2860 C C . GLU A 1 351 ? -18.818 13.141 1.314 1.00 88.00 351 GLU A C 1
ATOM 2862 O O . GLU A 1 351 ? -19.609 13.418 2.218 1.00 88.00 351 GLU A O 1
ATOM 2867 N N . THR A 1 352 ? -17.509 13.312 1.455 1.00 89.81 352 THR A N 1
ATOM 2868 C CA . THR A 1 352 ? -16.796 13.835 2.629 1.00 89.81 352 THR A CA 1
ATOM 2869 C C . THR A 1 352 ? -16.560 15.351 2.544 1.00 89.81 352 THR A C 1
ATOM 2871 O O . THR A 1 352 ? -15.886 15.938 3.400 1.00 89.81 352 THR A O 1
ATOM 2874 N N . LEU A 1 353 ? -17.088 16.033 1.519 1.00 88.31 353 LEU A N 1
ATOM 2875 C CA . LEU A 1 353 ? -16.985 17.486 1.387 1.00 88.31 353 LEU A CA 1
ATOM 2876 C C . LEU A 1 353 ? -17.769 18.182 2.512 1.00 88.31 353 LEU A C 1
ATOM 2878 O O . LEU A 1 353 ? -18.933 17.884 2.762 1.00 88.31 353 LEU A O 1
ATOM 2882 N N . GLY A 1 354 ? -17.112 19.101 3.225 1.00 88.19 354 GLY A N 1
ATOM 2883 C CA . GLY A 1 354 ? -17.697 19.801 4.376 1.00 88.19 354 GLY A CA 1
ATOM 2884 C C . GLY A 1 354 ? -17.818 18.963 5.658 1.00 88.19 354 GLY A C 1
ATOM 2885 O O . GLY A 1 354 ? -18.293 19.476 6.671 1.00 88.19 354 GLY A O 1
ATOM 2886 N N . LYS A 1 355 ? -17.384 17.695 5.656 1.00 90.88 355 LYS A N 1
ATOM 2887 C CA . LYS A 1 355 ? -17.300 16.866 6.867 1.00 90.88 355 LYS A CA 1
ATOM 2888 C C . LYS A 1 355 ? -16.008 17.164 7.630 1.00 90.88 355 LYS A C 1
ATOM 2890 O O . LYS A 1 355 ? -14.989 17.505 7.031 1.00 90.88 355 LYS A O 1
ATOM 2895 N N . LYS A 1 356 ? -16.055 17.025 8.956 1.00 93.00 356 LYS A N 1
ATOM 2896 C CA . LYS A 1 356 ? -14.868 17.118 9.814 1.00 93.00 356 LYS A CA 1
ATOM 2897 C C . LYS A 1 356 ? -14.224 15.730 9.918 1.00 93.00 356 LYS A C 1
ATOM 2899 O O . LYS A 1 356 ? -14.965 14.784 10.185 1.00 93.00 356 LYS A O 1
ATOM 2904 N N . PRO A 1 357 ? -12.911 15.593 9.667 1.00 95.88 357 PRO A N 1
ATOM 2905 C CA . PRO A 1 357 ? -12.216 14.334 9.895 1.00 95.88 357 PRO A CA 1
ATOM 2906 C C . PRO A 1 357 ? -12.067 14.065 11.397 1.00 95.88 357 PRO A C 1
ATOM 2908 O O . PRO A 1 357 ? -12.277 14.965 12.218 1.00 95.88 357 PRO A O 1
ATOM 2911 N N . ILE A 1 358 ? -11.667 12.840 11.736 1.00 95.12 358 ILE A N 1
ATOM 2912 C CA . ILE A 1 358 ? -11.128 12.521 13.059 1.00 95.12 358 ILE A CA 1
ATOM 2913 C C . ILE A 1 358 ? -9.979 13.504 13.365 1.00 95.12 358 ILE A C 1
ATOM 2915 O O . ILE A 1 358 ? -9.164 13.761 12.475 1.00 95.12 358 ILE A O 1
ATOM 2919 N N . PRO A 1 359 ? -9.925 14.088 14.576 1.00 92.62 359 PRO A N 1
ATOM 2920 C CA . PRO A 1 359 ? -8.874 15.016 14.986 1.00 92.62 359 PRO A CA 1
ATOM 2921 C C . PRO A 1 359 ? -7.446 14.496 14.759 1.00 92.62 359 PRO A C 1
ATOM 2923 O O . PRO A 1 359 ? -7.160 13.317 14.964 1.00 92.62 359 PRO A O 1
ATOM 2926 N N . GLU A 1 360 ? -6.538 15.399 14.377 1.00 90.00 360 GLU A N 1
ATOM 2927 C CA . GLU A 1 360 ? -5.137 15.067 14.065 1.00 90.00 360 GLU A CA 1
ATOM 2928 C C . GLU A 1 360 ? -4.357 14.521 15.262 1.00 90.00 360 GLU A C 1
ATOM 2930 O O . GLU A 1 360 ? -3.485 13.677 15.086 1.00 90.00 360 GLU A O 1
ATOM 2935 N N . ASP A 1 361 ? -4.694 14.956 16.479 1.00 86.88 361 ASP A N 1
ATOM 2936 C CA . ASP A 1 361 ? -4.087 14.461 17.720 1.00 86.88 361 ASP A CA 1
ATOM 2937 C C . ASP A 1 361 ? -4.395 12.979 17.993 1.00 86.88 361 ASP A C 1
ATOM 2939 O O . ASP A 1 361 ? -3.723 12.338 18.803 1.00 86.88 361 ASP A O 1
ATOM 2943 N N . ARG A 1 362 ? -5.373 12.426 17.266 1.00 90.38 362 ARG A N 1
ATOM 2944 C CA . ARG A 1 362 ? -5.766 11.016 17.259 1.00 90.38 362 ARG A CA 1
ATOM 2945 C C . ARG A 1 362 ? -5.391 10.281 15.969 1.00 90.38 362 ARG A C 1
ATOM 2947 O O . ARG A 1 362 ? -5.758 9.116 15.834 1.00 90.38 362 ARG A O 1
ATOM 2954 N N . HIS A 1 363 ? -4.654 10.915 15.051 1.00 93.50 363 HIS A N 1
ATOM 2955 C CA . HIS A 1 363 ? -4.030 10.277 13.883 1.00 93.50 363 HIS A CA 1
ATOM 2956 C C . HIS A 1 363 ? -2.570 9.945 14.208 1.00 93.50 363 HIS A C 1
ATOM 2958 O O . HIS A 1 363 ? -1.710 10.825 14.264 1.00 93.50 363 HIS A O 1
ATOM 2964 N N . LEU A 1 364 ? -2.296 8.668 14.470 1.00 91.06 364 LEU A N 1
ATOM 2965 C CA . LEU A 1 364 ? -1.030 8.189 15.027 1.00 91.06 364 LEU A CA 1
ATOM 2966 C C . LEU A 1 364 ? -0.264 7.313 14.026 1.00 91.06 364 LEU A C 1
ATOM 2968 O O . LEU A 1 364 ? -0.858 6.741 13.107 1.00 91.06 364 LEU A O 1
ATOM 2972 N N . ILE A 1 365 ? 1.047 7.176 14.240 1.00 92.88 365 ILE A N 1
ATOM 2973 C CA . ILE A 1 365 ? 1.893 6.244 13.488 1.00 92.88 365 ILE A CA 1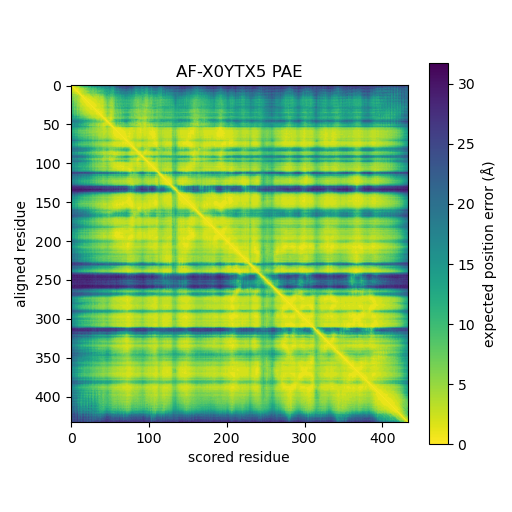
ATOM 2974 C C . ILE A 1 365 ? 1.894 4.898 14.219 1.00 92.88 365 ILE A C 1
ATOM 2976 O O . ILE A 1 365 ? 2.411 4.784 15.328 1.00 92.88 365 ILE A O 1
ATOM 2980 N N . ALA A 1 366 ? 1.308 3.878 13.604 1.00 93.62 366 ALA A N 1
ATOM 2981 C CA . ALA A 1 366 ? 1.312 2.514 14.119 1.00 93.62 366 ALA A CA 1
ATOM 2982 C C . ALA A 1 366 ? 2.503 1.729 13.552 1.00 93.62 366 ALA A C 1
ATOM 2984 O O . ALA A 1 366 ? 2.849 1.859 12.379 1.00 93.62 366 ALA A O 1
ATOM 2985 N N . ASN A 1 367 ? 3.127 0.882 14.370 1.00 93.88 367 ASN A N 1
ATOM 2986 C CA . ASN A 1 367 ? 4.222 -0.020 13.981 1.00 93.88 367 ASN A CA 1
ATOM 2987 C C . ASN A 1 367 ? 5.422 0.690 13.328 1.00 93.88 367 ASN A C 1
ATOM 2989 O O . ASN A 1 367 ? 6.154 0.085 12.550 1.00 93.88 367 ASN A O 1
ATOM 2993 N N . GLY A 1 368 ? 5.600 1.982 13.608 1.00 91.56 368 GLY A N 1
ATOM 2994 C CA . GLY A 1 368 ? 6.677 2.801 13.050 1.00 91.56 368 GLY A CA 1
ATOM 2995 C C . GLY A 1 368 ? 6.425 3.372 11.655 1.00 91.56 368 GLY A C 1
ATOM 2996 O O . GLY A 1 368 ? 7.077 4.349 11.316 1.00 91.56 368 GLY A O 1
ATOM 2997 N N . TYR A 1 369 ? 5.471 2.841 10.882 1.00 92.81 369 TYR A N 1
ATOM 2998 C CA . TYR A 1 369 ? 5.275 3.258 9.487 1.00 92.81 369 TYR A CA 1
ATOM 2999 C C . TYR A 1 369 ? 3.810 3.478 9.078 1.00 92.81 369 TYR A C 1
ATOM 3001 O O . TYR A 1 369 ? 3.568 4.188 8.109 1.00 92.81 369 TYR A O 1
ATOM 3009 N N . ALA A 1 370 ? 2.834 2.855 9.746 1.00 96.00 370 ALA A N 1
ATOM 3010 C CA . ALA A 1 370 ? 1.450 2.778 9.280 1.00 96.00 370 ALA A CA 1
ATOM 3011 C C . ALA A 1 370 ? 0.582 3.936 9.790 1.00 96.00 370 ALA A C 1
ATOM 3013 O O . ALA A 1 370 ? 0.826 4.495 10.859 1.00 96.00 370 ALA A O 1
ATOM 3014 N N . ASN A 1 371 ? -0.491 4.260 9.070 1.00 97.75 371 ASN A N 1
ATOM 3015 C CA . ASN A 1 371 ? -1.520 5.170 9.572 1.00 97.75 371 ASN A CA 1
ATOM 3016 C C . ASN A 1 371 ? -2.392 4.479 10.625 1.00 97.75 371 ASN A C 1
ATOM 3018 O O . ASN A 1 371 ? -2.706 3.294 10.519 1.00 97.75 371 ASN A O 1
ATOM 3022 N N . SER A 1 372 ? -2.854 5.233 11.619 1.00 97.12 372 SER A N 1
ATOM 3023 C CA . SER A 1 372 ? -3.880 4.758 12.544 1.00 97.12 372 SER A CA 1
ATOM 3024 C C . SER A 1 372 ? -4.739 5.891 13.091 1.00 97.12 372 SER A C 1
ATOM 3026 O O . SER A 1 372 ? -4.272 7.022 13.209 1.00 97.12 372 SER A O 1
ATOM 3028 N N . TRP A 1 373 ? -5.989 5.591 13.443 1.00 96.31 373 TRP A N 1
ATOM 3029 C CA . TRP A 1 373 ? -6.903 6.546 14.067 1.00 96.31 373 TRP A CA 1
ATOM 3030 C C . TRP A 1 373 ? -7.526 5.972 15.325 1.00 96.31 373 TRP A C 1
ATOM 3032 O O . TRP A 1 373 ? -8.056 4.862 15.311 1.00 96.31 373 TRP A O 1
ATOM 3042 N N . VAL A 1 374 ? -7.507 6.756 16.396 1.00 93.50 374 VAL A N 1
ATOM 3043 C CA . VAL A 1 374 ? -8.227 6.435 17.627 1.00 93.50 374 VAL A CA 1
ATOM 3044 C C . VAL A 1 374 ? -9.665 6.940 17.501 1.00 93.50 374 VAL A C 1
ATOM 3046 O O . VAL A 1 374 ? -9.906 8.150 17.503 1.00 93.50 374 VAL A O 1
ATOM 3049 N N . ILE A 1 375 ? -10.619 6.017 17.401 1.00 93.06 375 ILE A N 1
ATOM 3050 C CA . ILE A 1 375 ? -12.048 6.305 17.255 1.00 93.06 375 ILE A CA 1
ATOM 3051 C C . ILE A 1 375 ? -12.705 6.295 18.631 1.00 93.06 375 ILE A C 1
ATOM 3053 O O . ILE A 1 375 ? -12.542 5.344 19.397 1.00 93.06 375 ILE A O 1
ATOM 3057 N N . MET A 1 376 ? -13.445 7.359 18.939 1.00 91.50 376 MET A N 1
ATOM 3058 C CA . MET A 1 376 ? -14.152 7.523 20.205 1.00 91.50 376 MET A CA 1
ATOM 3059 C C . MET A 1 376 ? -15.674 7.468 19.992 1.00 91.50 376 MET A C 1
ATOM 3061 O O . MET A 1 376 ? -16.156 7.818 18.908 1.00 91.50 376 MET A O 1
ATOM 3065 N N . PRO A 1 377 ? -16.462 7.072 21.009 1.00 89.56 377 PRO A N 1
ATOM 3066 C CA . PRO A 1 377 ? -17.920 6.965 20.882 1.00 89.56 377 PRO A CA 1
ATOM 3067 C C . PRO A 1 377 ? -18.608 8.285 20.492 1.00 89.56 377 PRO A C 1
ATOM 3069 O O . PRO A 1 377 ? -19.639 8.284 19.815 1.00 89.56 377 PRO A O 1
ATOM 3072 N N . GLU A 1 378 ? -18.043 9.433 20.870 1.00 90.62 378 GLU A N 1
ATOM 3073 C CA . GLU A 1 378 ? -18.538 10.753 20.472 1.00 90.62 378 GLU A CA 1
ATOM 3074 C C . GLU A 1 378 ? -18.429 11.026 18.964 1.00 90.62 378 GLU A C 1
ATOM 3076 O O . GLU A 1 378 ? -19.268 11.755 18.426 1.00 90.62 378 GLU A O 1
ATOM 3081 N N . ASP A 1 379 ? -17.469 10.417 18.258 1.00 91.56 379 ASP A N 1
ATOM 3082 C CA . ASP A 1 379 ? -17.294 10.621 16.814 1.00 91.56 379 ASP A CA 1
ATOM 3083 C C . ASP A 1 379 ? -18.455 10.011 16.023 1.00 91.56 379 ASP A C 1
ATOM 3085 O O . ASP A 1 379 ? -18.917 10.587 15.033 1.00 91.56 379 ASP A O 1
ATOM 3089 N N . SER A 1 380 ? -18.970 8.868 16.494 1.00 89.19 380 SER A N 1
ATOM 3090 C CA . SER A 1 380 ? -20.165 8.215 15.953 1.00 89.19 380 SER A CA 1
ATOM 3091 C C . SER A 1 380 ? -21.465 8.738 16.563 1.00 89.19 380 SER A C 1
ATOM 3093 O O . SER A 1 380 ? -22.541 8.264 16.204 1.00 89.19 380 SER A O 1
ATOM 3095 N N . LYS A 1 381 ? -21.403 9.728 17.467 1.00 88.81 381 LYS A N 1
ATOM 3096 C CA . LYS A 1 381 ? -22.552 10.214 18.251 1.00 88.81 381 LYS A CA 1
ATOM 3097 C C . LYS A 1 381 ? -23.262 9.083 19.016 1.00 88.81 381 LYS A C 1
ATOM 3099 O O . LYS A 1 381 ? -24.484 9.106 19.154 1.00 88.81 381 LYS A O 1
ATOM 3104 N N . GLY A 1 382 ? -22.502 8.093 19.489 1.00 83.50 382 GLY A N 1
ATOM 3105 C CA . GLY A 1 382 ? -22.996 6.948 20.259 1.00 83.50 382 GLY A CA 1
ATOM 3106 C C . GLY A 1 382 ? -23.663 5.836 19.439 1.00 83.50 382 GLY A C 1
ATOM 3107 O O . GLY A 1 382 ? -24.317 4.970 20.026 1.00 83.50 382 GLY A O 1
ATOM 3108 N N . LEU A 1 383 ? -23.538 5.854 18.106 1.00 87.50 383 LEU A N 1
ATOM 3109 C CA . LEU A 1 383 ? -24.016 4.774 17.238 1.00 87.50 383 LEU A CA 1
ATOM 3110 C C . LEU A 1 383 ? -23.125 3.533 17.362 1.00 87.50 383 LEU A C 1
ATOM 3112 O O . LEU A 1 383 ? -21.902 3.663 17.410 1.00 87.50 383 LEU A O 1
ATOM 3116 N N . GLU A 1 384 ? -23.757 2.354 17.355 1.00 88.88 384 GLU A N 1
ATOM 3117 C CA . GLU A 1 384 ? -23.080 1.044 17.375 1.00 88.88 384 GLU A CA 1
ATOM 3118 C C . GLU A 1 384 ? -22.535 0.631 16.008 1.00 88.88 384 GLU A C 1
ATOM 3120 O O . GLU A 1 384 ? -21.467 0.024 15.931 1.00 88.88 384 GLU A O 1
ATOM 3125 N N . ASP A 1 385 ? -23.257 1.006 14.950 1.00 92.00 385 ASP A N 1
ATOM 3126 C CA . ASP A 1 385 ? -22.917 0.709 13.565 1.00 92.00 385 ASP A CA 1
ATOM 3127 C C . ASP A 1 385 ? -22.777 2.013 12.778 1.00 92.00 385 ASP A C 1
ATOM 3129 O O . ASP A 1 385 ? -23.581 2.938 12.938 1.00 92.00 385 ASP A O 1
ATOM 3133 N N . TYR A 1 386 ? -21.764 2.097 11.921 1.00 93.06 386 TYR A N 1
ATOM 3134 C CA . TYR A 1 386 ? -21.497 3.262 11.072 1.00 93.06 386 TYR A CA 1
ATOM 3135 C C . TYR A 1 386 ? -20.463 2.927 9.990 1.00 93.06 386 TYR A C 1
ATOM 3137 O O . TYR A 1 386 ? -19.884 1.841 9.967 1.00 93.06 386 TYR A O 1
ATOM 3145 N N . GLU A 1 387 ? -20.232 3.863 9.071 1.00 94.00 387 GLU A N 1
ATOM 3146 C CA . GLU A 1 387 ? -19.173 3.765 8.069 1.00 94.00 387 GLU A CA 1
ATOM 3147 C C . GLU A 1 387 ? -18.033 4.736 8.411 1.00 94.00 387 GLU A C 1
ATOM 3149 O O . GLU A 1 387 ? -18.253 5.874 8.821 1.00 94.00 387 GLU A O 1
ATOM 3154 N N . ILE A 1 388 ? -16.794 4.298 8.224 1.00 96.12 388 ILE A N 1
ATOM 3155 C CA . ILE A 1 388 ? -15.613 5.154 8.199 1.00 96.12 388 ILE A CA 1
ATOM 3156 C C . ILE A 1 388 ? -15.160 5.270 6.752 1.00 96.12 388 ILE A C 1
ATOM 3158 O O . ILE A 1 388 ? -14.939 4.269 6.072 1.00 96.12 388 ILE A O 1
ATOM 3162 N N . ILE A 1 389 ? -14.982 6.501 6.287 1.00 96.12 389 ILE A N 1
ATOM 3163 C CA . ILE A 1 389 ? -14.350 6.784 5.002 1.00 96.12 389 ILE A CA 1
ATOM 3164 C C . ILE A 1 389 ? -12.920 7.225 5.276 1.00 96.12 389 ILE A C 1
ATOM 3166 O O . ILE A 1 389 ? -12.707 8.241 5.934 1.00 96.12 389 ILE A O 1
ATOM 3170 N N . ILE A 1 390 ? -11.955 6.477 4.750 1.00 97.75 390 ILE A N 1
ATOM 3171 C CA . ILE A 1 390 ? -10.544 6.862 4.742 1.00 97.75 390 ILE A CA 1
ATOM 3172 C C . ILE A 1 390 ? -10.238 7.405 3.352 1.00 97.75 390 ILE A C 1
ATOM 3174 O O . ILE A 1 390 ? -10.448 6.708 2.360 1.00 97.75 390 ILE A O 1
ATOM 3178 N N . GLU A 1 391 ? -9.747 8.636 3.251 1.00 96.06 391 GLU A N 1
ATOM 3179 C CA . GLU A 1 391 ? -9.355 9.219 1.968 1.00 96.06 391 GLU A CA 1
ATOM 3180 C C . GLU A 1 391 ? -8.044 9.993 2.050 1.00 96.06 391 GLU A C 1
ATOM 3182 O O . GLU A 1 391 ? -7.699 10.576 3.081 1.00 96.06 391 GLU A O 1
ATOM 3187 N N . PHE A 1 392 ? -7.346 10.056 0.922 1.00 96.94 392 PHE A N 1
ATOM 3188 C CA . PHE A 1 392 ? -6.187 10.912 0.759 1.00 96.94 392 PHE A CA 1
ATOM 3189 C C . PHE A 1 392 ? -6.641 12.309 0.335 1.00 96.94 392 PHE A C 1
ATOM 3191 O O . PHE A 1 392 ? -6.938 12.565 -0.833 1.00 96.94 392 PHE A O 1
ATOM 3198 N N . TRP A 1 393 ? -6.706 13.234 1.290 1.00 94.88 393 TRP A N 1
ATOM 3199 C CA . TRP A 1 393 ? -7.243 14.580 1.086 1.00 94.88 393 TRP A CA 1
ATOM 3200 C C . TRP A 1 393 ? -6.592 15.351 -0.082 1.00 94.88 393 TRP A C 1
ATOM 3202 O O . TRP A 1 393 ? -7.332 15.987 -0.839 1.00 94.88 393 TRP A O 1
ATOM 3212 N N . PRO A 1 394 ? -5.263 15.275 -0.330 1.00 95.56 394 PRO A N 1
ATOM 3213 C CA . PRO A 1 394 ? -4.656 15.925 -1.495 1.00 95.56 394 PRO A CA 1
ATOM 3214 C C . PRO A 1 394 ? -5.241 15.470 -2.842 1.00 95.56 394 PRO A C 1
ATOM 3216 O O . PRO A 1 394 ? -5.358 16.280 -3.764 1.00 95.56 394 PRO A O 1
ATOM 3219 N N . GLN A 1 395 ? -5.696 14.215 -2.950 1.00 94.12 395 GLN A N 1
ATOM 3220 C CA . GLN A 1 395 ? -6.341 13.705 -4.165 1.00 94.12 395 GLN A CA 1
ATOM 3221 C C . GLN A 1 395 ? -7.623 14.484 -4.499 1.00 94.12 395 GLN A C 1
ATOM 3223 O O . GLN A 1 395 ? 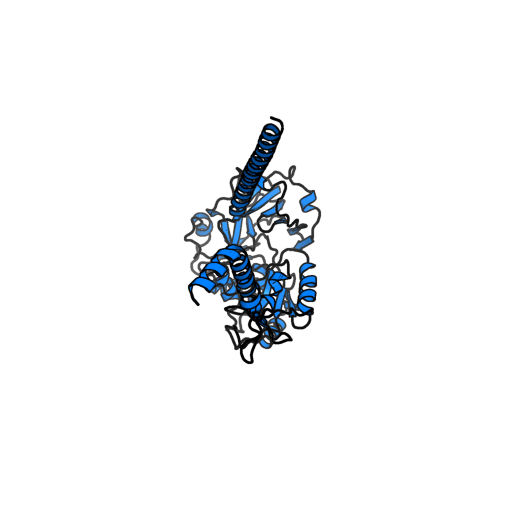-7.962 14.693 -5.666 1.00 94.12 395 GLN A O 1
ATOM 3228 N N . ARG A 1 396 ? -8.328 14.990 -3.483 1.00 89.56 396 ARG A N 1
ATOM 3229 C CA . ARG A 1 396 ? -9.520 15.822 -3.673 1.00 89.56 396 ARG A CA 1
ATOM 3230 C C . ARG A 1 396 ? -9.192 17.122 -4.411 1.00 89.56 396 ARG A C 1
ATOM 3232 O O . ARG A 1 396 ? -9.939 17.519 -5.306 1.00 89.56 396 ARG A O 1
ATOM 3239 N N . LEU A 1 397 ? -8.077 17.771 -4.065 1.00 92.06 397 LEU A N 1
ATOM 3240 C CA . LEU A 1 397 ? -7.619 18.984 -4.750 1.00 92.06 397 LEU A CA 1
ATOM 3241 C C . LEU A 1 397 ? -7.283 18.698 -6.213 1.00 92.06 397 LEU A C 1
ATOM 3243 O O . LEU A 1 397 ? -7.644 19.487 -7.086 1.00 92.06 397 LEU A O 1
ATOM 3247 N N . PHE A 1 398 ? -6.663 17.547 -6.480 1.00 94.50 398 PHE A N 1
ATOM 3248 C CA . PHE A 1 398 ? -6.409 17.088 -7.841 1.00 94.50 398 PHE A CA 1
ATOM 3249 C C . PHE A 1 398 ? -7.712 16.949 -8.641 1.00 94.50 398 PHE A C 1
ATOM 3251 O O . PHE A 1 398 ? -7.809 17.510 -9.732 1.00 94.50 398 PHE A O 1
ATOM 3258 N N . TYR A 1 399 ? -8.749 16.299 -8.098 1.00 92.31 399 TYR A N 1
ATOM 3259 C CA . TYR A 1 399 ? -10.034 16.162 -8.799 1.00 92.31 399 TYR A CA 1
ATOM 3260 C C . TYR A 1 399 ? -10.719 17.509 -9.074 1.00 92.31 399 TYR A C 1
ATOM 3262 O O . TYR A 1 399 ? -11.272 17.716 -10.160 1.00 92.31 399 TYR A O 1
ATOM 3270 N N . ILE A 1 400 ? -10.658 18.451 -8.128 1.00 91.44 400 ILE A N 1
ATOM 3271 C CA . ILE A 1 400 ? -11.188 19.810 -8.317 1.00 91.44 400 ILE A CA 1
ATOM 3272 C C . ILE A 1 400 ? -10.408 20.535 -9.424 1.00 91.44 400 ILE A C 1
ATOM 3274 O O . ILE A 1 400 ? -11.011 21.089 -10.346 1.00 91.44 400 ILE A O 1
ATOM 3278 N N . GLY A 1 401 ? -9.075 20.487 -9.379 1.00 96.06 401 GLY A N 1
ATOM 3279 C CA . GLY A 1 401 ? -8.205 21.103 -10.381 1.00 96.06 401 GLY A CA 1
ATOM 3280 C C . GLY A 1 401 ? -8.398 20.514 -11.779 1.00 96.06 401 GLY A C 1
ATOM 3281 O O . GLY A 1 401 ? -8.495 21.259 -12.757 1.00 96.06 401 GLY A O 1
ATOM 3282 N N . LEU A 1 402 ? -8.540 19.190 -11.877 1.00 95.06 402 LEU A N 1
ATOM 3283 C CA . LEU A 1 402 ? -8.838 18.484 -13.122 1.00 95.06 402 LEU A CA 1
ATOM 3284 C C . LEU A 1 402 ? -10.178 18.938 -13.712 1.00 95.06 402 LEU A C 1
ATOM 3286 O O . LEU A 1 402 ? -10.274 19.198 -14.914 1.00 95.06 402 LEU A O 1
ATOM 3290 N N . THR A 1 403 ? -11.196 19.093 -12.864 1.00 92.00 403 THR A N 1
ATOM 3291 C CA . THR A 1 403 ? -12.528 19.557 -13.272 1.00 92.00 403 THR A CA 1
ATOM 3292 C C . THR A 1 403 ? -12.461 20.975 -13.843 1.00 92.00 403 THR A C 1
ATOM 3294 O O . THR A 1 403 ? -12.896 21.212 -14.971 1.00 92.00 403 THR A O 1
ATOM 3297 N N . ILE A 1 404 ? -11.846 21.911 -13.112 1.00 96.56 404 ILE A N 1
ATOM 3298 C CA . ILE A 1 404 ? -11.687 23.310 -13.544 1.00 96.56 404 ILE A CA 1
ATOM 3299 C C . ILE A 1 404 ? -10.890 23.395 -14.852 1.00 96.56 404 ILE A C 1
ATOM 3301 O O . ILE A 1 404 ? -11.288 24.105 -15.780 1.00 96.56 404 ILE A O 1
ATOM 3305 N N . SER A 1 405 ? -9.788 22.649 -14.952 1.00 97.75 405 SER A N 1
ATOM 3306 C CA . SER A 1 405 ? -8.933 22.630 -16.144 1.00 97.75 405 SER A CA 1
ATOM 3307 C C . SER A 1 405 ? -9.684 22.102 -17.364 1.00 97.75 405 SER A C 1
ATOM 3309 O O . SER A 1 405 ? -9.598 22.689 -18.442 1.00 97.75 405 SER A O 1
ATOM 3311 N N . THR A 1 406 ? -10.487 21.051 -17.185 1.00 97.06 406 THR A N 1
ATOM 3312 C CA . THR A 1 406 ? -11.304 20.467 -18.256 1.00 97.06 406 THR A CA 1
ATOM 3313 C C . THR A 1 406 ? -12.337 21.468 -18.771 1.00 97.06 406 THR A C 1
ATOM 3315 O O . THR A 1 406 ? -12.411 21.706 -19.977 1.00 97.06 406 THR A O 1
ATOM 3318 N N . PHE A 1 407 ? -13.093 22.121 -17.882 1.00 97.62 407 PHE A N 1
ATOM 3319 C CA . PHE A 1 407 ? -14.068 23.139 -18.291 1.00 97.62 407 PHE A CA 1
ATOM 3320 C C . PHE A 1 407 ? -13.414 24.352 -18.955 1.00 97.62 407 PHE A C 1
ATOM 3322 O O . PHE A 1 407 ? -13.938 24.869 -19.942 1.00 97.62 407 PHE A O 1
ATOM 3329 N N . THR A 1 408 ? -12.247 24.773 -18.469 1.00 98.12 408 THR A N 1
ATOM 3330 C CA . THR A 1 408 ? -11.482 25.874 -19.068 1.00 98.12 408 THR A CA 1
ATOM 3331 C C . THR A 1 408 ? -11.012 25.512 -20.476 1.00 98.12 408 THR A C 1
ATOM 3333 O O . THR A 1 408 ? -11.214 26.283 -21.414 1.00 98.12 408 THR A O 1
ATOM 3336 N N . PHE A 1 409 ? -10.447 24.315 -20.655 1.00 97.94 409 PHE A N 1
ATOM 3337 C CA . PHE A 1 409 ? -10.011 23.816 -21.957 1.00 97.94 409 PHE A CA 1
ATOM 3338 C C . PHE A 1 409 ? -11.174 23.730 -22.952 1.00 97.94 409 PHE A C 1
ATOM 3340 O O . PHE A 1 409 ? -11.065 24.235 -24.071 1.00 97.94 409 PHE A O 1
ATOM 3347 N N . LEU A 1 410 ? -12.311 23.164 -22.533 1.00 98.12 410 LEU A N 1
ATOM 3348 C CA . LEU A 1 410 ? -13.518 23.094 -23.358 1.00 98.12 410 LEU A CA 1
ATOM 3349 C C . LEU A 1 410 ? -14.050 24.489 -23.707 1.00 98.12 410 LEU A C 1
ATOM 3351 O O . LEU A 1 410 ? -14.411 24.729 -24.857 1.00 98.12 410 LEU A O 1
ATOM 3355 N N . GLY A 1 411 ? -14.039 25.431 -22.762 1.00 97.81 411 GLY A N 1
ATOM 3356 C CA . GLY A 1 411 ? -14.407 26.827 -23.007 1.00 97.81 411 GLY A CA 1
ATOM 3357 C C . GLY A 1 411 ? -13.523 27.488 -24.069 1.00 97.81 411 GLY A C 1
ATOM 3358 O O . GLY A 1 411 ? -14.034 28.079 -25.024 1.00 97.81 411 GLY A O 1
ATOM 3359 N N . CYS A 1 412 ? -12.202 27.325 -23.961 1.00 97.75 412 CYS A N 1
ATOM 3360 C CA . CYS A 1 412 ? -11.237 27.815 -24.947 1.00 97.75 412 CYS A CA 1
ATOM 3361 C C . CYS A 1 412 ? -11.441 27.171 -26.325 1.00 97.75 412 CYS A C 1
ATOM 3363 O O . CYS A 1 412 ? -11.424 27.867 -27.343 1.00 97.75 412 CYS A O 1
ATOM 3365 N N . LEU A 1 413 ? -11.680 25.859 -26.374 1.00 96.62 413 LEU A N 1
ATOM 3366 C CA . LEU A 1 413 ? -11.941 25.139 -27.618 1.00 96.62 413 LEU A CA 1
ATOM 3367 C C . LEU A 1 413 ? -13.230 25.635 -28.285 1.00 96.62 413 LEU A C 1
ATOM 3369 O O . LEU A 1 413 ? -13.224 25.959 -29.473 1.00 96.62 413 LEU A O 1
ATOM 3373 N N . CYS A 1 414 ? -14.314 25.770 -27.517 1.00 97.31 414 CYS A N 1
ATOM 3374 C CA . CYS A 1 414 ? -15.578 26.333 -27.983 1.00 97.31 414 CYS A CA 1
ATOM 3375 C C . CYS A 1 414 ? -15.394 27.755 -28.528 1.00 97.31 414 CYS A C 1
ATOM 3377 O O . CYS A 1 414 ? -15.907 28.069 -29.603 1.00 97.31 414 CYS A O 1
ATOM 3379 N N . TYR A 1 415 ? -14.614 28.596 -27.843 1.00 95.31 415 TYR A N 1
ATOM 3380 C CA . TYR A 1 415 ? -14.294 29.949 -28.299 1.00 95.31 415 TYR A CA 1
ATOM 3381 C C . TYR A 1 415 ? -13.524 29.955 -29.630 1.00 95.31 415 TYR A C 1
ATOM 3383 O O . TYR A 1 415 ? -13.880 30.696 -30.552 1.00 95.31 415 TYR A O 1
ATOM 3391 N N . LEU A 1 416 ? -12.511 29.095 -29.779 1.00 94.62 416 LEU A N 1
ATOM 3392 C CA . LEU A 1 416 ? -11.739 28.964 -31.020 1.00 94.62 416 LEU A CA 1
ATOM 3393 C C . LEU A 1 416 ? -12.605 28.469 -32.185 1.00 94.62 416 LEU A C 1
ATOM 3395 O O . LEU A 1 416 ? -12.573 29.051 -33.273 1.00 94.62 416 LEU A O 1
ATOM 3399 N N . VAL A 1 417 ? -13.414 27.431 -31.959 1.00 95.12 417 VAL A N 1
ATOM 3400 C CA . VAL A 1 417 ? -14.339 26.888 -32.964 1.00 95.12 417 VAL A CA 1
ATOM 3401 C C . VAL A 1 417 ? -15.360 27.946 -33.376 1.00 95.12 417 VAL A C 1
ATOM 3403 O O . VAL A 1 417 ? -15.573 28.164 -34.571 1.00 95.12 417 VAL A O 1
ATOM 3406 N N . TYR A 1 418 ? -15.934 28.665 -32.410 1.00 94.44 418 TYR A N 1
ATOM 3407 C CA . TYR A 1 418 ? -16.832 29.784 -32.675 1.00 94.44 418 TYR A CA 1
ATOM 3408 C C . TYR A 1 418 ? -16.154 30.857 -33.543 1.00 94.44 418 TYR A C 1
ATOM 3410 O O . TYR A 1 418 ? -16.703 31.259 -34.575 1.00 94.44 418 TYR A O 1
ATOM 3418 N N . GLY A 1 419 ? -14.924 31.258 -33.204 1.00 92.06 419 GLY A N 1
ATOM 3419 C CA . GLY A 1 419 ? -14.135 32.218 -33.979 1.00 92.06 419 GLY A CA 1
ATOM 3420 C C . GLY A 1 419 ? -13.875 31.772 -35.424 1.00 92.06 419 GLY A C 1
ATOM 3421 O O . GLY A 1 419 ? -14.048 32.557 -36.363 1.00 92.06 419 GLY A O 1
ATOM 3422 N N . LEU A 1 420 ? -13.527 30.499 -35.638 1.00 90.62 420 LEU A N 1
ATOM 3423 C CA . LEU A 1 420 ? -13.304 29.927 -36.971 1.00 90.62 420 LEU A CA 1
ATOM 3424 C C . LEU A 1 420 ? -14.595 29.859 -37.801 1.00 90.62 420 LEU A C 1
ATOM 3426 O O . LEU A 1 420 ? -14.592 30.227 -38.982 1.00 90.62 420 LEU A O 1
ATOM 3430 N N . CYS A 1 421 ? -15.708 29.447 -37.193 1.00 88.19 421 CYS A N 1
ATOM 3431 C CA . CYS A 1 421 ? -17.023 29.415 -37.835 1.00 88.19 421 CYS A CA 1
ATOM 3432 C C . CYS A 1 421 ? -17.477 30.818 -38.263 1.00 88.19 421 CYS A C 1
ATOM 3434 O O . CYS A 1 421 ? -17.933 31.014 -39.395 1.00 88.19 421 CYS A O 1
ATOM 3436 N N . MET A 1 422 ? -17.282 31.818 -37.402 1.00 85.25 422 MET A N 1
ATOM 3437 C CA . MET A 1 422 ? -17.607 33.211 -37.713 1.00 85.25 422 MET A CA 1
ATOM 3438 C C . MET A 1 422 ? -16.701 33.792 -38.804 1.00 85.25 422 MET A C 1
ATOM 3440 O O . MET A 1 422 ? -17.177 34.519 -39.681 1.00 85.25 422 MET A O 1
ATOM 3444 N N . ARG A 1 423 ? -15.412 33.429 -38.829 1.00 77.81 423 ARG A N 1
ATOM 3445 C CA . ARG A 1 423 ? -14.484 33.834 -39.896 1.00 77.81 423 ARG A CA 1
ATOM 3446 C C . ARG A 1 423 ? -14.889 33.251 -41.253 1.00 77.81 423 ARG A C 1
ATOM 3448 O O . ARG A 1 423 ? -14.920 33.994 -42.232 1.00 77.81 423 ARG A O 1
ATOM 3455 N N . LYS A 1 424 ? -15.287 31.972 -41.316 1.00 72.31 424 LYS A N 1
ATOM 3456 C CA . LYS A 1 424 ? -15.813 31.347 -42.548 1.00 72.31 424 LYS A CA 1
ATOM 3457 C C . LYS A 1 424 ? -17.088 32.035 -43.055 1.00 72.31 424 LYS A C 1
ATOM 3459 O O . LYS A 1 424 ? -17.201 32.276 -44.256 1.00 72.31 424 LYS A O 1
ATOM 3464 N N . LYS A 1 425 ? -18.013 32.416 -42.161 1.00 69.44 425 LYS A N 1
ATOM 3465 C CA . LYS A 1 425 ? -19.216 33.190 -42.534 1.00 69.44 425 LYS A CA 1
ATOM 3466 C C . LYS A 1 425 ? -18.861 34.562 -43.122 1.00 69.44 425 LYS A C 1
ATOM 3468 O O . LYS A 1 425 ? -19.389 34.923 -44.169 1.00 69.44 425 LYS A O 1
ATOM 3473 N N . ARG A 1 426 ? -17.923 35.299 -42.513 1.00 66.50 426 ARG A N 1
ATOM 3474 C CA . ARG A 1 426 ? -17.471 36.612 -43.021 1.00 66.50 426 ARG A CA 1
ATOM 3475 C C . ARG A 1 426 ? -16.782 36.527 -44.390 1.00 66.50 426 ARG A C 1
ATOM 3477 O O . ARG A 1 426 ? -16.971 37.421 -45.207 1.00 66.50 426 ARG A O 1
ATOM 3484 N N . VAL A 1 427 ? -16.016 35.464 -44.654 1.00 66.25 427 VAL A N 1
ATOM 3485 C CA . VAL A 1 427 ? -15.370 35.242 -45.963 1.00 66.25 427 VAL A CA 1
ATOM 3486 C C . VAL A 1 427 ? -16.401 34.921 -47.051 1.00 66.25 427 VAL A C 1
ATOM 3488 O O . VAL A 1 427 ? -16.322 35.504 -48.127 1.00 66.25 427 VAL A O 1
ATOM 3491 N N . LYS A 1 428 ? -17.416 34.090 -46.763 1.00 58.91 428 LYS A N 1
ATOM 3492 C CA . LYS A 1 428 ? -18.518 33.822 -47.710 1.00 58.91 428 LYS A CA 1
ATOM 3493 C C . LYS A 1 428 ? -19.309 35.084 -48.074 1.00 58.91 428 LYS A C 1
ATOM 3495 O O . LYS A 1 428 ? -19.588 35.299 -49.243 1.00 58.91 428 LYS A O 1
ATOM 3500 N N . VAL A 1 429 ? -19.627 35.946 -47.104 1.00 59.00 429 VAL A N 1
ATOM 3501 C CA . VAL A 1 429 ? -20.372 37.198 -47.366 1.00 59.00 429 VAL A CA 1
ATOM 3502 C C . VAL A 1 429 ? -19.572 38.183 -48.233 1.00 59.00 429 VAL A C 1
ATOM 3504 O O . VAL A 1 429 ? -20.161 38.906 -49.027 1.00 59.00 429 VAL A O 1
ATOM 3507 N N . LYS A 1 430 ? -18.236 38.189 -48.131 1.00 55.72 430 LYS A N 1
ATOM 3508 C CA . LYS A 1 430 ? -17.356 39.009 -48.982 1.00 55.72 430 LYS A CA 1
ATOM 3509 C C . LYS A 1 430 ? -17.166 38.483 -50.411 1.00 55.72 430 LYS A C 1
ATOM 3511 O O . LYS A 1 430 ? -16.658 39.236 -51.223 1.00 55.72 430 LYS A O 1
ATOM 3516 N N . GLN A 1 431 ? -17.502 37.225 -50.702 1.00 53.97 431 GLN A N 1
ATOM 3517 C CA . GLN A 1 431 ? -17.429 36.658 -52.060 1.00 53.97 431 GLN A CA 1
ATOM 3518 C C . GLN A 1 431 ? -18.751 36.772 -52.837 1.00 53.97 431 GLN A C 1
ATOM 3520 O O . GLN A 1 431 ? -18.767 36.519 -54.035 1.00 53.97 431 GLN A O 1
ATOM 3525 N N . VAL A 1 432 ? -19.855 37.100 -52.156 1.00 54.31 432 VAL A N 1
ATOM 3526 C CA . VAL A 1 432 ? -21.203 37.238 -52.747 1.00 54.31 432 VAL A CA 1
ATOM 3527 C C . VAL A 1 432 ? -21.565 38.711 -53.020 1.00 54.31 432 VAL A C 1
ATOM 3529 O O . VAL A 1 432 ? -22.548 38.988 -53.701 1.00 54.31 432 VAL A O 1
ATOM 3532 N N . ARG A 1 433 ? -20.770 39.657 -52.509 1.00 44.09 433 ARG A N 1
ATOM 3533 C CA . ARG A 1 433 ? -20.741 41.062 -52.943 1.00 44.09 433 ARG A CA 1
ATOM 3534 C C . ARG A 1 433 ? -19.583 41.249 -53.902 1.00 44.09 433 ARG A C 1
ATOM 3536 O O . ARG A 1 433 ? -19.735 42.089 -54.810 1.00 44.09 433 ARG A O 1
#

Mean predicted aligned error: 8.95 Å

Sequence (433 aa):
GFNILYNYFKKYRKSISLVIVAALYILLFGVYMWPYWTGAIIYEGGEIKPSARVKIPEYYYKAANYINEEKGEFKILSLPHQTGGVAYDWEDGGYIGSGDIIVSLISKPILSPFDPDDEIVSPFLTVLFNLSNPLGLGDNMVKMLGLANIRYILIHNDVNYYINNPNPDLTVEKIKDILSSVKNINLEKSFGKLDFYKLNNDFFLPHIYIPTELIYTDKNIEDLQEVLGPNNYPLRSSVYFNSQVDNPNKNFLGNYSKSNDSPSILKFNSIPKITFVKINPTKYKVKVENTKEPYTLVFSESFNKGWKAYIYNQPSTINHQLYDNITASYFNEEIKEGTHKNVFLDINTFETLGKKPIPEDRHLIANGYANSWVIMPEDSKGLEDYEIIIEFWPQRLFYIGLTISTFTFLGCLCYLVYGLCMRKKRVKVKQVR

pLDDT: mean 85.13, std 13.08, range [42.34, 98.44]

Foldseek 3Di:
DVVVVVVVCVVCVVVVVVVVVVVVCCCVVPVVCVCVVVVVVWAQADPVAFTQDDDDDPLLLVVQVVQQPDDAAAEEEEDDAFAQWFWFQDPNRTHTDRYDPSVVRHPHHYDHDDPPPPQFVNLLVCLLPVVVDLVQLEVLNLLSCQLLRHFKYKYAQGTDLVHRRPDSPCHSVNVVVSQVVYPQWAFDDDGVRITIIGGHQLLHHHQKAFAQKEWEAQDDLNCSSVLCPPPVDRSRYWYAHCVVPVDPLCPPRVVQHPDHPGIGMDGDPDQWAWEKEAAAPFKIKIKTAQDQAKTKMWRSAFDDPLKFKAWDDDPVPDPVVQRVAWRDAGDVRSYTYHYYNNDPDDPCNCVCPPGDTQDPSQFGAISRTITMGIDHNVRNPNHRITMMMIGRNVVSVVVVVVVVVVVVVVVVVVVVVVVVVVVVVVVVVVVVD

Organism: NCBI:txid412755

Solvent-accessible surface area (backbone atoms only — not comparable to full-atom values): 24172 Å² total; per-residue (Å²): 112,68,71,61,53,51,55,50,49,66,74,42,43,68,61,53,49,48,52,51,51,52,50,49,48,44,45,56,66,46,59,68,35,36,41,69,79,70,45,68,74,47,52,72,46,56,99,88,46,44,4,54,51,86,74,84,59,71,37,57,58,55,47,22,54,56,62,54,70,52,79,72,73,49,28,30,38,49,31,75,64,45,48,99,18,36,36,32,65,47,77,91,48,15,29,44,45,83,52,71,70,61,69,81,62,36,86,57,55,72,46,68,71,82,53,90,84,40,85,44,55,39,53,52,48,49,52,76,59,57,71,91,46,86,88,59,67,50,73,42,45,50,41,50,36,8,68,58,16,30,42,35,38,38,38,48,71,41,56,38,60,94,47,42,39,87,52,74,87,68,41,67,68,56,52,49,52,53,46,68,71,28,88,60,40,43,84,73,49,76,29,87,53,37,36,35,29,33,50,41,72,94,47,51,40,62,44,64,45,65,55,60,31,39,37,36,34,83,52,56,62,80,42,46,61,66,64,48,47,86,70,66,62,62,80,53,46,40,39,36,50,56,74,70,53,89,45,87,32,46,76,68,55,61,76,61,68,80,53,100,84,57,68,37,76,48,71,61,93,66,81,56,33,34,40,34,30,43,43,29,102,53,32,35,41,31,41,40,37,80,34,70,64,60,48,49,45,38,35,51,46,77,55,52,90,51,54,41,44,27,75,40,70,50,64,94,72,52,66,60,78,61,61,68,49,66,64,45,72,39,80,93,64,39,37,33,31,26,56,62,65,70,44,95,78,53,98,65,73,66,75,64,64,96,57,72,55,64,58,70,53,37,54,44,58,33,64,60,27,17,28,25,38,60,48,49,35,75,71,57,71,64,44,41,41,34,32,36,39,37,33,36,52,66,59,55,54,50,56,53,51,50,49,54,51,50,54,50,51,52,50,53,48,51,52,52,52,50,51,52,54,53,49,53,54,55,54,54,58,65,73,77,106

Nearest PDB structures (foldseek):
  6wbx-assembly1_A  TM=4.672E-01  e=1.372E-06  Mycobacteroides abscessus
  6w98-assembly1_A  TM=4.369E-01  e=1.548E-06  Mycobacteroides abscessus subsp. abscessus
  6wby-assembly1_A  TM=4.064E-01  e=2.359E-06  Mycobacteroides abscessus
  1mkf-assembly1_A  TM=3.009E-01  e=1.630E-01  Murid gammaherpesvirus 4